Protein AF-X6LIQ0-F1 (afdb_monomer)

Radius of gyration: 31.97 Å; Cα contacts (8 Å, |Δi|>4): 712; chains: 1; bounding box: 80×66×119 Å

Solvent-accessible surface area (backbone atoms only — not comparable to full-atom values): 34912 Å² total; per-residue (Å²): 111,68,70,51,59,44,53,71,75,51,41,40,35,32,43,26,30,60,71,68,69,50,65,68,57,53,52,47,55,49,44,58,43,24,24,78,88,33,33,63,63,42,50,60,73,62,76,53,91,88,60,92,83,54,25,50,44,75,41,75,45,78,44,33,52,81,36,50,32,69,58,58,51,52,49,46,52,57,26,51,68,48,51,77,42,89,65,38,40,26,24,39,34,33,36,43,42,44,39,21,70,73,11,88,61,49,20,63,62,53,48,63,67,54,53,74,70,57,89,48,22,36,40,34,34,20,61,46,85,72,60,67,83,66,47,76,67,35,50,72,47,73,52,80,91,51,64,74,59,49,50,50,53,51,48,52,49,57,64,71,74,46,102,77,54,75,54,52,70,72,57,48,55,25,51,47,47,22,52,52,44,30,54,54,44,49,71,70,65,62,46,89,91,52,54,92,72,73,74,43,55,46,39,52,52,53,29,50,58,41,29,47,80,46,74,41,74,89,83,38,43,59,42,53,33,41,46,70,51,20,54,78,48,70,67,54,47,48,38,47,49,54,16,45,44,70,41,36,98,55,53,71,69,57,51,53,54,48,51,67,72,47,44,54,71,57,38,49,48,52,40,74,70,36,72,88,51,60,34,39,30,39,35,20,77,47,99,64,39,65,51,53,40,48,71,68,65,69,46,49,83,87,52,35,49,80,46,67,66,72,83,48,80,71,52,70,78,47,77,57,59,58,59,52,51,52,52,50,49,53,24,26,53,74,25,34,28,37,36,39,35,71,50,68,86,47,49,70,31,36,44,40,53,50,60,63,55,60,48,65,71,68,70,66,60,62,63,52,62,71,65,54,82,78,63,81,97,83,74,92,70,84,80,73,83,60,27,32,26,51,33,50,54,97,92,47,76,42,82,40,56,42,36,71,68,39,44,46,36,38,45,43,44,61,75,53,56,78,76,50,60,66,73,68,59,55,41,37,31,47,28,52,41,47,66,74,64,54,49,49,43,68,53,50,66,68,56,74,78,61,82,92,74,92,76,73,72,79,83,75,77,79,85,89,85,83,90,85,74,86,90,48,71,69,51,54,50,50,52,52,48,48,58,48,47,59,28,65,78,63,73,54,91,54,79,69,52,52,44,64,36,23,67,87,49,52,95,56,47,61,58,51,52,54,45,57,59,73,60,55,67,64,88,82,61,85,72,94,74,98,55,84,67,52,57,58,54,50,52,50,54,50,52,50,54,51,53,55,69,50,55,84,36,48,35,66,68,53,53,53,52,54,62,72,70,56,75,90,74,94,68,101,66,101,80,62,77,58,60,59,53,52,50,49,52,50,48,48,48,50,51,52,49,52,50,51,52,52,56,56,57,65,71,76,111

Nearest PDB structures (foldseek):
  8s24-assembly1_A  TM=7.672E-01  e=3.104E-24  Homo sapiens
  6tay-assembly1_A  TM=7.523E-01  e=5.878E-23  Mus musculus
  6tax-assembly1_A  TM=7.506E-01  e=1.807E-22  Mus musculus
  7oim-assembly1_A  TM=7.411E-01  e=1.901E-21  Mus musculus
  4xgu-assembly1_B  TM=3.685E-01  e=1.710E-04  Caenorhabditis elegans

Structure (mmCIF, N/CA/C/O backbone):
data_AF-X6LIQ0-F1
#
_entry.id   AF-X6LIQ0-F1
#
loop_
_atom_site.group_PDB
_atom_site.id
_atom_site.type_symbol
_atom_site.label_atom_id
_atom_site.label_alt_id
_atom_site.label_comp_id
_atom_site.label_asym_id
_atom_site.label_entity_id
_atom_site.label_seq_id
_atom_site.pdbx_PDB_ins_code
_atom_site.Cartn_x
_atom_site.Cartn_y
_atom_site.Cartn_z
_atom_site.occupancy
_atom_site.B_iso_or_equiv
_atom_site.auth_seq_id
_atom_site.auth_comp_id
_atom_site.auth_asym_id
_atom_site.auth_atom_id
_atom_site.pdbx_PDB_model_num
ATOM 1 N N . MET A 1 1 ? -7.457 -0.507 26.486 1.00 41.28 1 MET A N 1
ATOM 2 C CA . MET A 1 1 ? -8.058 0.308 27.573 1.00 41.28 1 MET A CA 1
ATOM 3 C C . MET A 1 1 ? -8.496 1.702 27.107 1.00 41.28 1 MET A C 1
ATOM 5 O O . MET A 1 1 ? -9.623 2.078 27.387 1.00 41.28 1 MET A O 1
ATOM 9 N N . TYR A 1 2 ? -7.669 2.451 26.363 1.00 51.50 2 TYR A N 1
ATOM 10 C CA . TYR A 1 2 ? -8.023 3.798 25.876 1.00 51.50 2 TYR A CA 1
ATOM 11 C C . TYR A 1 2 ? -9.193 3.781 24.867 1.00 51.50 2 TYR A C 1
ATOM 13 O O . TYR A 1 2 ? -10.228 4.387 25.123 1.00 51.50 2 TYR A O 1
ATOM 21 N N . ALA A 1 3 ? -9.104 2.966 23.806 1.00 48.38 3 ALA A N 1
ATOM 22 C CA . ALA A 1 3 ? -10.190 2.781 22.828 1.00 48.38 3 ALA A CA 1
ATOM 23 C C . ALA A 1 3 ? -11.490 2.231 23.450 1.00 48.38 3 ALA A C 1
ATOM 25 O O . ALA A 1 3 ? -12.586 2.564 23.014 1.00 48.38 3 ALA A O 1
ATOM 26 N N . TYR A 1 4 ? -11.356 1.434 24.513 1.00 52.72 4 TYR A N 1
ATOM 27 C CA . TYR A 1 4 ? -12.472 0.904 25.288 1.00 52.72 4 TYR A CA 1
ATOM 28 C C . TYR A 1 4 ? -13.241 2.016 26.021 1.00 52.72 4 TYR A C 1
ATOM 30 O O . TYR A 1 4 ? -14.441 2.142 25.818 1.00 52.72 4 TYR A O 1
ATOM 38 N N . ASN A 1 5 ? -12.566 2.883 26.786 1.00 56.00 5 ASN A N 1
ATOM 39 C CA . ASN A 1 5 ? -13.229 4.005 27.471 1.00 56.00 5 ASN A CA 1
ATOM 40 C C . ASN A 1 5 ? -13.874 4.997 26.487 1.00 56.00 5 ASN A C 1
ATOM 42 O O . ASN A 1 5 ? -14.940 5.544 26.762 1.00 56.00 5 ASN A O 1
ATOM 46 N N . LEU A 1 6 ? -13.243 5.190 25.328 1.00 54.22 6 LEU A N 1
ATOM 47 C CA . LEU A 1 6 ? -13.741 6.029 24.239 1.00 54.22 6 LEU A CA 1
ATOM 48 C C . LEU A 1 6 ? -15.009 5.446 23.587 1.00 54.22 6 LEU A C 1
ATOM 50 O O . LEU A 1 6 ? -15.984 6.167 23.409 1.00 54.22 6 LEU A O 1
ATOM 54 N N . CYS A 1 7 ? -15.056 4.138 23.316 1.00 52.38 7 CYS A N 1
ATOM 55 C CA . CYS A 1 7 ? -16.224 3.510 22.686 1.00 52.38 7 CYS A CA 1
ATOM 56 C C . CYS A 1 7 ? -17.345 3.160 23.685 1.00 52.38 7 CYS A C 1
ATOM 58 O O . CYS A 1 7 ? -18.524 3.207 23.337 1.00 52.38 7 CYS A O 1
ATOM 60 N N . VAL A 1 8 ? -17.029 2.810 24.938 1.00 54.06 8 VAL A N 1
ATOM 61 C CA . VAL A 1 8 ? -18.004 2.273 25.910 1.00 54.06 8 VAL A CA 1
ATOM 62 C C . VAL A 1 8 ? -18.798 3.344 26.650 1.00 54.06 8 VAL A C 1
ATOM 64 O O . VAL A 1 8 ? -19.970 3.109 26.934 1.00 54.06 8 VAL A O 1
ATOM 67 N N . ASN A 1 9 ? -18.280 4.561 26.788 1.00 59.59 9 ASN A N 1
ATOM 68 C CA . ASN A 1 9 ? -19.050 5.665 27.376 1.00 59.59 9 ASN A CA 1
ATOM 69 C C . ASN A 1 9 ? -19.966 6.396 26.375 1.00 59.59 9 ASN A C 1
ATOM 71 O O . ASN A 1 9 ? -20.631 7.355 26.740 1.00 59.59 9 ASN A O 1
ATOM 75 N N . GLY A 1 10 ? -20.039 5.931 25.119 1.00 61.16 10 GLY A N 1
ATOM 76 C CA . GLY A 1 10 ? -20.929 6.519 24.109 1.00 61.16 10 GLY A CA 1
ATOM 77 C C . GLY A 1 10 ? -20.333 7.722 23.383 1.00 61.16 10 GLY A C 1
ATOM 78 O O . GLY A 1 10 ? -21.063 8.422 22.691 1.00 61.16 10 GLY A O 1
ATOM 79 N N . PHE A 1 11 ? -19.026 7.957 23.513 1.00 66.56 11 PHE A N 1
ATOM 80 C CA . PHE A 1 11 ? -18.380 9.070 22.838 1.00 66.56 11 PHE A CA 1
ATOM 81 C C . PHE A 1 11 ? -18.208 8.809 21.341 1.00 66.56 11 PHE A C 1
ATOM 83 O O . PHE A 1 11 ? -17.926 7.698 20.888 1.00 66.56 11 PHE A O 1
ATOM 90 N N . THR A 1 12 ? -18.366 9.889 20.591 1.00 83.44 12 THR A N 1
ATOM 91 C CA . THR A 1 12 ? -18.096 10.002 19.163 1.00 83.44 12 THR A CA 1
ATOM 92 C C . THR A 1 12 ? -16.625 10.344 18.982 1.00 83.44 12 THR A C 1
ATOM 94 O O . THR A 1 12 ? -16.164 11.364 19.498 1.00 83.44 12 THR A O 1
ATOM 97 N N . VAL A 1 13 ? -15.875 9.504 18.272 1.00 87.38 13 VAL A N 1
ATOM 98 C CA . VAL A 1 13 ? -14.410 9.603 18.213 1.00 87.38 13 VAL A CA 1
ATOM 99 C C . VAL A 1 13 ? -13.929 9.603 16.779 1.00 87.38 13 VAL A C 1
ATOM 101 O O . VAL A 1 13 ? -14.421 8.839 15.955 1.00 87.38 13 VAL A O 1
ATOM 104 N N . VAL A 1 14 ? -12.922 10.414 16.478 1.00 89.19 14 VAL A N 1
ATOM 105 C CA . VAL A 1 14 ? -12.198 10.334 15.208 1.00 89.19 14 VAL A CA 1
ATOM 106 C C . VAL A 1 14 ? -10.725 10.085 15.497 1.00 89.19 14 VAL A C 1
ATOM 108 O O . VAL A 1 14 ? -10.077 10.869 16.188 1.00 89.19 14 VAL A O 1
ATOM 111 N N . LEU A 1 15 ? -10.199 8.974 14.982 1.00 90.06 15 LEU A N 1
ATOM 112 C CA . LEU A 1 15 ? -8.780 8.640 15.039 1.00 90.06 15 LEU A CA 1
ATOM 113 C C . LEU A 1 15 ? -8.095 9.209 13.798 1.00 90.06 15 LEU A C 1
ATOM 115 O O . LEU A 1 15 ? -8.391 8.791 12.676 1.00 90.06 15 LEU A O 1
ATOM 119 N N . VAL A 1 16 ? -7.166 10.137 14.010 1.00 90.12 16 VAL A N 1
ATOM 120 C CA . VAL A 1 16 ? -6.374 10.763 12.947 1.00 90.12 16 VAL A CA 1
ATOM 121 C C . VAL A 1 16 ? -4.919 10.362 13.120 1.00 90.12 16 VAL A C 1
ATOM 123 O O . VAL A 1 16 ? -4.360 10.509 14.202 1.00 90.12 16 VAL A O 1
ATOM 126 N N . GLY A 1 17 ? -4.284 9.869 12.066 1.00 88.19 17 GLY A N 1
ATOM 127 C CA . GLY A 1 17 ? -2.851 9.584 12.087 1.00 88.19 17 GLY A CA 1
ATOM 128 C C . GLY A 1 17 ? -2.368 9.034 10.761 1.00 88.19 17 GLY A C 1
ATOM 129 O O . GLY A 1 17 ? -3.180 8.605 9.948 1.00 88.19 17 GLY A O 1
ATOM 130 N N . ASP A 1 18 ? -1.061 8.967 10.560 1.00 85.19 18 ASP A N 1
ATOM 131 C CA . ASP A 1 18 ? -0.491 8.552 9.277 1.00 85.19 18 ASP A CA 1
ATOM 132 C C . ASP A 1 18 ? -0.854 7.108 8.890 1.00 85.19 18 ASP A C 1
ATOM 134 O O . ASP A 1 18 ? -1.236 6.291 9.744 1.00 85.19 18 ASP A O 1
ATOM 138 N N . PRO A 1 19 ? -0.733 6.734 7.609 1.00 81.81 19 PRO A N 1
ATOM 139 C CA . PRO A 1 19 ? -0.878 5.349 7.192 1.00 81.81 19 PRO A CA 1
ATOM 140 C C . PRO A 1 19 ? 0.097 4.418 7.946 1.00 81.81 19 PRO A C 1
ATOM 142 O O . PRO A 1 19 ? 1.191 4.788 8.368 1.00 81.81 19 PRO A O 1
ATOM 145 N N . GLY A 1 20 ? -0.347 3.186 8.212 1.00 79.25 20 GLY A N 1
ATOM 146 C CA . GLY A 1 20 ? 0.470 2.193 8.925 1.00 79.25 20 GLY A CA 1
ATOM 147 C C . GLY A 1 20 ? 0.598 2.375 10.448 1.00 79.25 20 GLY A C 1
ATOM 148 O O . GLY A 1 20 ? 1.260 1.563 11.080 1.00 79.25 20 GLY A O 1
ATOM 149 N N . THR A 1 21 ? -0.073 3.356 11.059 1.00 83.00 21 THR A N 1
ATOM 150 C CA . THR A 1 21 ? -0.147 3.565 12.530 1.00 83.00 21 THR A CA 1
ATOM 151 C C . THR A 1 21 ? -1.114 2.611 13.259 1.00 83.00 21 THR A C 1
ATOM 153 O O . THR A 1 21 ? -1.584 2.895 14.355 1.00 83.00 21 THR A O 1
ATOM 156 N N . SER A 1 22 ? -1.477 1.482 12.642 1.00 83.50 22 SER A N 1
ATOM 157 C CA . SER A 1 22 ? -2.337 0.446 13.245 1.00 83.50 22 SER A CA 1
ATOM 158 C C . SER A 1 22 ? -3.724 0.913 13.736 1.00 83.50 22 SER A C 1
ATOM 160 O O . SER A 1 22 ? -4.342 0.239 14.560 1.00 83.50 22 SER A O 1
ATOM 162 N N . LYS A 1 23 ? -4.267 2.012 13.185 1.00 86.50 23 LYS A N 1
ATOM 163 C CA . LYS A 1 23 ? -5.628 2.520 13.473 1.00 86.50 23 LYS A CA 1
ATOM 164 C C . LYS A 1 23 ? -6.709 1.456 13.278 1.00 86.50 23 LYS A C 1
ATOM 166 O O . LYS A 1 23 ? -7.444 1.122 14.203 1.00 86.50 23 LYS A O 1
ATOM 171 N N . THR A 1 24 ? -6.771 0.892 12.072 1.00 82.88 24 THR A N 1
ATOM 172 C CA . THR A 1 24 ? -7.759 -0.132 11.720 1.00 82.88 24 THR A CA 1
ATOM 173 C C . THR A 1 24 ? -7.529 -1.427 12.498 1.00 82.88 24 THR A C 1
ATOM 175 O O . THR A 1 24 ? -8.488 -1.996 13.007 1.00 82.88 24 THR A O 1
ATOM 178 N N . LEU A 1 25 ? -6.268 -1.851 12.664 1.00 82.69 25 LEU A N 1
ATOM 179 C CA . LEU A 1 25 ? -5.921 -3.053 13.431 1.00 82.69 25 LEU A CA 1
ATOM 180 C C . LEU A 1 25 ? -6.372 -2.938 14.894 1.00 82.69 25 LEU A C 1
ATOM 182 O O . LEU A 1 25 ? -6.940 -3.874 15.443 1.00 82.69 25 LEU A O 1
ATOM 186 N N . SER A 1 26 ? -6.197 -1.769 15.511 1.00 83.50 26 SER A N 1
ATOM 187 C CA . SER A 1 26 ? -6.647 -1.518 16.885 1.00 83.50 26 SER A CA 1
ATOM 188 C C . SER A 1 26 ? -8.165 -1.666 17.038 1.00 83.50 26 SER A C 1
ATOM 190 O O . SER A 1 26 ? -8.632 -2.187 18.050 1.00 83.50 26 SER A O 1
ATOM 192 N N . LEU A 1 27 ? -8.941 -1.242 16.034 1.00 82.75 27 LEU A N 1
ATOM 193 C CA . LEU A 1 27 ? -10.395 -1.427 16.025 1.00 82.75 27 LEU A CA 1
ATOM 194 C C . LEU A 1 27 ? -10.818 -2.864 15.724 1.00 82.75 27 LEU A C 1
ATOM 196 O O . LEU A 1 27 ? -11.825 -3.304 16.267 1.00 82.75 27 LEU A O 1
ATOM 200 N N . GLN A 1 28 ? -10.064 -3.597 14.904 1.00 81.19 28 GLN A N 1
ATOM 201 C CA . GLN A 1 28 ? -10.289 -5.030 14.695 1.00 81.19 28 GLN A CA 1
ATOM 202 C C . GLN A 1 28 ? -10.070 -5.800 15.999 1.00 81.19 28 GLN A C 1
ATOM 204 O O . GLN A 1 28 ? -10.986 -6.461 16.467 1.00 81.19 28 GLN A O 1
ATOM 209 N N . ILE A 1 29 ? -8.938 -5.580 16.676 1.00 82.38 29 ILE A N 1
ATOM 210 C CA . ILE A 1 29 ? -8.659 -6.177 17.991 1.00 82.38 29 ILE A CA 1
ATOM 211 C C . ILE A 1 29 ? -9.755 -5.815 19.002 1.00 82.38 29 ILE A C 1
ATOM 213 O O . ILE A 1 29 ? -10.164 -6.652 19.807 1.00 82.38 29 ILE A O 1
ATOM 217 N N . LEU A 1 30 ? -10.246 -4.570 18.987 1.00 81.94 30 LEU A N 1
ATOM 218 C CA . LEU A 1 30 ? -11.355 -4.164 19.848 1.00 81.94 30 LEU A CA 1
ATOM 219 C C . LEU A 1 30 ? -12.642 -4.924 19.507 1.00 81.94 30 LEU A C 1
ATOM 221 O O . LEU A 1 30 ? -13.301 -5.412 20.419 1.00 81.94 30 LEU A O 1
ATOM 225 N N . ARG A 1 31 ? -12.994 -5.023 18.222 1.00 82.12 31 ARG A N 1
ATOM 226 C CA . ARG A 1 31 ? -14.172 -5.753 17.739 1.00 82.12 31 ARG A CA 1
ATOM 227 C C . ARG A 1 31 ? -14.114 -7.224 18.141 1.00 82.12 31 ARG A C 1
ATOM 229 O O . ARG A 1 31 ? -15.111 -7.736 18.636 1.00 82.12 31 ARG A O 1
ATOM 236 N N . ASP A 1 32 ? -12.963 -7.864 17.975 1.00 82.62 32 ASP A N 1
ATOM 237 C CA . ASP A 1 32 ? -12.784 -9.291 18.245 1.00 82.62 32 ASP A CA 1
ATOM 238 C C . ASP A 1 32 ? -12.884 -9.582 19.747 1.00 82.62 32 ASP A C 1
ATOM 240 O O . ASP A 1 32 ? -13.594 -10.491 20.159 1.00 82.62 32 ASP A O 1
ATOM 244 N N . ASN A 1 33 ? -12.271 -8.750 20.595 1.00 82.19 33 ASN A N 1
ATOM 245 C CA . ASN A 1 33 ? -12.382 -8.898 22.051 1.00 82.19 33 ASN A CA 1
ATOM 246 C C . ASN A 1 33 ? -13.772 -8.542 22.606 1.00 82.19 33 ASN A C 1
ATOM 248 O O . ASN A 1 33 ? -14.135 -9.001 23.685 1.00 82.19 33 ASN A O 1
ATOM 252 N N . MET A 1 34 ? -14.530 -7.698 21.904 1.00 78.56 34 MET A N 1
ATOM 253 C CA . MET A 1 34 ? -15.866 -7.242 22.307 1.00 78.56 34 MET A CA 1
ATOM 254 C C . MET A 1 34 ? -16.987 -7.992 21.578 1.00 78.56 34 MET A C 1
ATOM 256 O O . MET A 1 34 ? -18.141 -7.558 21.617 1.00 78.56 34 MET A O 1
ATOM 260 N N . CYS A 1 35 ? -16.677 -9.093 20.892 1.00 80.62 35 CYS A N 1
ATOM 261 C CA . CYS A 1 35 ? -17.694 -9.946 20.298 1.00 80.62 35 CYS A CA 1
ATOM 262 C C . CYS A 1 35 ? -18.420 -10.757 21.382 1.00 80.62 35 CYS A C 1
ATOM 264 O O . CYS A 1 35 ? -17.894 -10.984 22.472 1.00 80.62 35 CYS A O 1
ATOM 266 N N . GLN A 1 36 ? -19.641 -11.204 21.087 1.00 77.94 36 GLN A N 1
ATOM 267 C CA . GLN A 1 36 ? -20.482 -11.893 22.069 1.00 77.94 36 GLN A CA 1
ATOM 268 C C . GLN A 1 36 ? -19.836 -13.172 22.629 1.00 77.94 36 GLN A C 1
ATOM 270 O O . GLN A 1 36 ? -20.070 -13.493 23.787 1.00 77.94 36 GLN A O 1
ATOM 275 N N . SER A 1 37 ? -19.007 -13.870 21.846 1.00 79.25 37 SER A N 1
ATOM 276 C CA . SER A 1 37 ? -18.312 -15.083 22.292 1.00 79.25 37 SER A CA 1
ATOM 277 C C . SER A 1 37 ? -17.083 -14.816 23.167 1.00 79.25 37 SER A C 1
ATOM 279 O O . SER A 1 37 ? -16.750 -15.651 23.996 1.00 79.25 37 SER A O 1
ATOM 281 N N . GLU A 1 38 ? -16.412 -13.669 23.015 1.00 80.75 38 GLU A N 1
ATOM 282 C CA . GLU A 1 38 ? -15.150 -13.367 23.719 1.00 80.75 38 GLU A CA 1
ATOM 283 C C . GLU A 1 38 ? -15.298 -12.346 24.850 1.00 80.75 38 GLU A C 1
ATOM 285 O O . GLU A 1 38 ? -14.355 -12.120 25.615 1.00 80.75 38 GLU A O 1
ATOM 290 N N . ILE A 1 39 ? -16.469 -11.720 24.988 1.00 78.62 39 ILE A N 1
ATOM 291 C CA . ILE A 1 39 ? -16.660 -10.627 25.942 1.00 78.62 39 ILE A CA 1
ATOM 292 C C . ILE A 1 39 ? -16.473 -11.061 27.398 1.00 78.62 39 ILE A C 1
ATOM 294 O O . ILE A 1 39 ? -15.916 -10.299 28.185 1.00 78.62 39 ILE A O 1
ATOM 298 N N . GLU A 1 40 ? -16.866 -12.284 27.755 1.00 78.19 40 GLU A N 1
ATOM 299 C CA . GLU A 1 40 ? -16.672 -12.837 29.102 1.00 78.19 40 GLU A CA 1
ATOM 300 C C . GLU A 1 40 ? -15.181 -13.073 29.389 1.00 78.19 40 GLU A C 1
ATOM 302 O O . GLU A 1 40 ? -14.655 -12.597 30.397 1.00 78.19 40 GLU A O 1
ATOM 307 N N . ASN A 1 41 ? -14.456 -13.689 28.447 1.00 81.19 41 ASN A N 1
ATOM 308 C CA . ASN A 1 41 ? -13.000 -13.853 28.524 1.00 81.19 41 ASN A CA 1
ATOM 309 C C . ASN A 1 41 ? -12.291 -12.498 28.645 1.00 81.19 41 ASN A C 1
ATOM 311 O O . ASN A 1 41 ? -11.311 -12.331 29.377 1.00 81.19 41 ASN A O 1
ATOM 315 N N . PHE A 1 42 ? -12.772 -11.495 27.912 1.00 79.69 42 PHE A N 1
ATOM 316 C CA . PHE A 1 42 ? -12.253 -10.138 27.978 1.00 79.69 42 PHE A CA 1
ATOM 317 C C . PHE A 1 42 ? -12.548 -9.462 29.325 1.00 79.69 42 PHE A C 1
ATOM 319 O O . PHE A 1 42 ? -11.640 -8.865 29.907 1.00 79.69 42 PHE A O 1
ATOM 326 N N . GLN A 1 43 ? -13.761 -9.615 29.867 1.00 76.62 43 GLN A N 1
ATOM 327 C CA . GLN A 1 43 ? -14.134 -9.156 31.210 1.00 76.62 43 GLN A CA 1
ATOM 328 C C . GLN A 1 43 ? -13.217 -9.757 32.281 1.00 76.62 43 GLN A C 1
ATOM 330 O O . GLN A 1 43 ? -12.699 -9.024 33.127 1.00 76.62 43 GLN A O 1
ATOM 335 N N . THR A 1 44 ? -12.967 -11.069 32.225 1.00 79.25 44 THR A N 1
ATOM 336 C CA . THR A 1 44 ? -12.064 -11.748 33.162 1.00 79.25 44 THR A CA 1
ATOM 337 C C . THR A 1 44 ? -10.642 -11.199 33.059 1.00 79.25 44 THR A C 1
ATOM 339 O O . THR A 1 44 ? -10.059 -10.831 34.075 1.00 79.25 44 THR A O 1
ATOM 342 N N . ARG A 1 45 ? -10.097 -11.038 31.843 1.00 80.50 45 ARG A N 1
ATOM 343 C CA . ARG A 1 45 ? -8.751 -10.465 31.631 1.00 80.50 45 ARG A CA 1
ATOM 344 C C . ARG A 1 45 ? -8.619 -9.026 32.129 1.00 80.50 45 ARG A C 1
ATOM 346 O O . ARG A 1 45 ? -7.538 -8.617 32.546 1.00 80.50 45 ARG A O 1
ATOM 353 N N . LEU A 1 46 ? -9.699 -8.247 32.089 1.00 74.00 46 LEU A N 1
ATOM 354 C CA . LEU A 1 46 ? -9.693 -6.856 32.540 1.00 74.00 46 LEU A CA 1
ATOM 355 C C . LEU A 1 46 ? -9.622 -6.706 34.065 1.00 74.00 46 LEU A C 1
ATOM 357 O O . LEU A 1 46 ? -9.293 -5.611 34.522 1.00 74.00 46 LEU A O 1
ATOM 361 N N . ASN A 1 47 ? -9.912 -7.754 34.851 1.00 66.75 47 ASN A N 1
ATOM 362 C CA . ASN A 1 47 ? -9.849 -7.762 36.323 1.00 66.75 47 ASN A CA 1
ATOM 363 C C . ASN A 1 47 ? -10.576 -6.583 37.017 1.00 66.75 47 ASN A C 1
ATOM 365 O O . ASN A 1 47 ? -10.344 -6.292 38.190 1.00 66.75 47 ASN A O 1
ATOM 369 N N . LYS A 1 48 ? -11.487 -5.898 36.313 1.00 62.50 48 LYS A N 1
ATOM 370 C CA . LYS A 1 48 ? -12.266 -4.754 36.800 1.00 62.50 48 LYS A CA 1
ATOM 371 C C . LYS A 1 48 ? -13.751 -5.076 36.695 1.00 62.50 48 LYS A C 1
ATOM 373 O O . LYS A 1 48 ? -14.379 -4.809 35.678 1.00 62.50 48 LYS A O 1
ATOM 378 N N . LYS A 1 49 ? -14.317 -5.608 37.781 1.00 55.41 49 LYS A N 1
ATOM 379 C CA . LYS A 1 49 ? -15.741 -5.986 37.886 1.00 55.41 49 LYS A CA 1
ATOM 380 C C . LYS A 1 49 ? -16.728 -4.804 37.831 1.00 55.41 49 LYS A C 1
ATOM 382 O O . LYS A 1 49 ? -17.927 -5.033 37.787 1.00 55.41 49 LYS A O 1
ATOM 387 N N . SER A 1 50 ? -16.253 -3.555 37.842 1.00 57.44 50 SER A N 1
ATOM 388 C CA . SER A 1 50 ? -17.107 -2.353 37.867 1.00 57.44 50 SER A CA 1
ATOM 389 C C . SER A 1 50 ? -17.546 -1.826 36.498 1.00 57.44 50 SER A C 1
ATOM 391 O O . SER A 1 50 ? -18.194 -0.784 36.466 1.00 57.44 50 SER A O 1
ATOM 393 N N . ILE A 1 51 ? -17.187 -2.467 35.379 1.00 66.19 51 ILE A N 1
ATOM 394 C CA . ILE A 1 51 ? -17.525 -1.936 34.051 1.00 66.19 51 ILE A CA 1
ATOM 395 C C . ILE A 1 51 ? -18.515 -2.854 33.334 1.00 66.19 51 ILE A C 1
ATOM 397 O O . ILE A 1 51 ? -18.185 -3.996 33.023 1.00 66.19 51 ILE A O 1
ATOM 401 N N . ASP A 1 52 ? -19.720 -2.335 33.079 1.00 68.62 52 ASP A N 1
ATOM 402 C CA . ASP A 1 52 ? -20.755 -3.017 32.297 1.00 68.62 52 ASP A CA 1
ATOM 403 C C . ASP A 1 52 ? -20.287 -3.154 30.842 1.00 68.62 52 ASP A C 1
ATOM 405 O O . ASP A 1 52 ? -20.142 -2.178 30.099 1.00 68.62 52 ASP A O 1
ATOM 409 N N . LEU A 1 53 ? -19.963 -4.385 30.465 1.00 73.38 53 LEU A N 1
ATOM 410 C CA . LEU A 1 53 ? -19.339 -4.738 29.201 1.00 73.38 53 LEU A CA 1
ATOM 411 C C . LEU A 1 53 ? -20.399 -5.345 28.287 1.00 73.38 53 LEU A C 1
ATOM 413 O O . LEU A 1 53 ? -20.831 -6.473 28.499 1.00 73.38 53 LEU A O 1
ATOM 417 N N . LYS A 1 54 ? -20.786 -4.593 27.253 1.00 78.69 54 LYS A N 1
ATOM 418 C CA . LYS A 1 54 ? -21.755 -5.021 26.234 1.00 78.69 54 LYS A CA 1
ATOM 419 C C . LYS A 1 54 ? -21.068 -5.426 24.943 1.00 78.69 54 LYS A C 1
ATOM 421 O O . LYS A 1 54 ? -20.076 -4.803 24.559 1.00 78.69 54 LYS A O 1
ATOM 426 N N . ALA A 1 55 ? -21.625 -6.426 24.261 1.00 83.00 55 ALA A N 1
ATOM 427 C CA . ALA A 1 55 ? -21.097 -6.888 22.983 1.00 83.00 55 ALA A CA 1
ATOM 428 C C . ALA A 1 55 ? -21.175 -5.762 21.946 1.00 83.00 55 ALA A C 1
ATOM 430 O O . ALA A 1 55 ? -22.201 -5.094 21.825 1.00 83.00 55 ALA A O 1
ATOM 431 N N . LEU A 1 56 ? -20.094 -5.522 21.209 1.00 83.50 56 LEU A N 1
ATOM 432 C CA . LEU A 1 56 ? -20.012 -4.439 20.236 1.00 83.50 56 LEU A CA 1
ATOM 433 C C . LEU A 1 56 ? -20.513 -4.918 18.870 1.00 83.50 56 LEU A C 1
ATOM 435 O O . LEU A 1 56 ? -19.927 -5.819 18.272 1.00 83.50 56 LEU A O 1
ATOM 439 N N . HIS A 1 57 ? -21.556 -4.280 18.341 1.00 86.38 57 HIS A N 1
ATOM 440 C CA . HIS A 1 57 ? -22.025 -4.520 16.978 1.00 86.38 57 HIS A CA 1
ATOM 441 C C . HIS A 1 57 ? -21.575 -3.388 16.061 1.00 86.38 57 HIS A C 1
ATOM 443 O O . HIS A 1 57 ? -22.117 -2.281 16.094 1.00 86.38 57 HIS A O 1
ATOM 449 N N . VAL A 1 58 ? -20.555 -3.673 15.254 1.00 84.88 58 VAL A N 1
ATOM 450 C CA . VAL A 1 58 ? -19.928 -2.692 14.367 1.00 84.88 58 VAL A CA 1
ATOM 451 C C . VAL A 1 58 ? -20.569 -2.755 12.986 1.00 84.88 58 VAL A C 1
ATOM 453 O O . VAL A 1 58 ? -20.394 -3.734 12.264 1.00 84.88 58 VAL A O 1
ATOM 456 N N . VAL A 1 59 ? -21.250 -1.680 12.595 1.00 88.00 59 VAL A N 1
ATOM 457 C CA . VAL A 1 59 ? -21.638 -1.435 11.203 1.00 88.00 59 VAL A CA 1
ATOM 458 C C . VAL A 1 59 ? -20.544 -0.582 10.577 1.00 88.00 59 VAL A C 1
ATOM 460 O O . VAL A 1 59 ? -20.309 0.542 11.010 1.00 88.00 59 VAL A O 1
ATOM 463 N N . SER A 1 60 ? -19.832 -1.117 9.586 1.00 87.06 60 SER A N 1
ATOM 464 C CA . SER A 1 60 ? -18.747 -0.397 8.914 1.00 87.06 60 SER A CA 1
ATOM 465 C C . SER A 1 60 ? -19.170 0.146 7.556 1.00 87.06 60 SER A C 1
ATOM 467 O O . SER A 1 60 ? -19.833 -0.557 6.795 1.00 87.06 60 SER A O 1
ATOM 469 N N . PHE A 1 61 ? -18.700 1.342 7.221 1.00 86.94 61 PHE A N 1
ATOM 470 C CA . PHE A 1 61 ? -18.786 1.927 5.890 1.00 86.94 61 PHE A CA 1
ATOM 471 C C . PHE A 1 61 ? -17.420 2.490 5.500 1.00 86.94 61 PHE A C 1
ATOM 473 O O . PHE A 1 61 ? -16.818 3.252 6.255 1.00 86.94 61 PHE A O 1
ATOM 480 N N . GLN A 1 62 ? -16.921 2.092 4.333 1.00 86.88 62 GLN A N 1
ATOM 481 C CA . GLN A 1 62 ? -15.670 2.614 3.803 1.00 86.88 62 GLN A CA 1
ATOM 482 C C . GLN A 1 62 ? -15.962 3.839 2.934 1.00 86.88 62 GLN A C 1
ATOM 484 O O . GLN A 1 62 ? -16.663 3.745 1.926 1.00 86.88 62 GLN A O 1
ATOM 489 N N . CYS A 1 63 ? -15.427 4.988 3.330 1.00 85.56 63 CYS A N 1
ATOM 490 C CA . CYS A 1 63 ? -15.581 6.234 2.599 1.00 85.56 63 CYS A CA 1
ATOM 491 C C . CYS A 1 63 ? -14.672 6.275 1.361 1.00 85.56 63 CYS A C 1
ATOM 493 O O . CYS A 1 63 ? -13.536 5.802 1.373 1.00 85.56 63 CYS A O 1
ATOM 495 N N . THR A 1 64 ? -15.188 6.881 0.297 1.00 82.88 64 THR A N 1
ATOM 496 C CA . THR A 1 64 ? -14.514 7.136 -0.983 1.00 82.88 64 THR A CA 1
ATOM 497 C C . THR A 1 64 ? -14.784 8.580 -1.408 1.00 82.88 64 THR A C 1
ATOM 499 O O . THR A 1 64 ? -15.672 9.247 -0.863 1.00 82.88 64 THR A O 1
ATOM 502 N N . GLN A 1 65 ? -14.079 9.073 -2.425 1.00 81.94 65 GLN A N 1
ATOM 503 C CA . GLN A 1 65 ? -14.340 10.407 -2.988 1.00 81.94 65 GLN A CA 1
ATOM 504 C C . GLN A 1 65 ? -15.714 10.526 -3.668 1.00 81.94 65 GLN A C 1
ATOM 506 O O . GLN A 1 65 ? -16.189 11.634 -3.915 1.00 81.94 65 GLN A O 1
ATOM 511 N N . ASN A 1 66 ? -16.381 9.401 -3.932 1.00 80.19 66 ASN A N 1
ATOM 512 C CA . ASN A 1 66 ? -17.721 9.351 -4.516 1.00 80.19 66 ASN A CA 1
ATOM 513 C C . ASN A 1 66 ? -18.816 9.033 -3.482 1.00 80.19 66 ASN A C 1
ATOM 515 O O . ASN A 1 66 ? -19.985 8.905 -3.847 1.00 80.19 66 ASN A O 1
ATOM 519 N N . SER A 1 67 ? -18.475 8.930 -2.190 1.00 83.75 67 SER A N 1
ATOM 520 C CA . SER A 1 67 ? -19.457 8.669 -1.133 1.00 83.75 67 SER A CA 1
ATOM 521 C C . SER A 1 67 ? -20.536 9.755 -1.073 1.00 83.75 67 SER A C 1
ATOM 523 O O . SER A 1 67 ? -20.248 10.950 -1.203 1.00 83.75 67 SER A O 1
ATOM 525 N N . LYS A 1 68 ? -21.781 9.327 -0.825 1.00 88.12 68 LYS A N 1
ATOM 526 C CA . LYS A 1 68 ? -22.985 10.170 -0.724 1.00 88.12 68 LYS A CA 1
ATOM 527 C C . LYS A 1 68 ? -23.519 10.207 0.711 1.00 88.12 68 LYS A C 1
ATOM 529 O O . LYS A 1 68 ? -23.423 9.218 1.434 1.00 88.12 68 LYS A O 1
ATOM 534 N N . ALA A 1 69 ? -24.139 11.326 1.092 1.00 88.88 69 ALA A N 1
ATOM 535 C CA . ALA A 1 69 ? -24.703 11.532 2.432 1.00 88.88 69 ALA A CA 1
ATOM 536 C C . ALA A 1 69 ? -25.769 10.484 2.806 1.00 88.88 69 ALA A C 1
ATOM 538 O O . ALA A 1 69 ? -25.716 9.925 3.899 1.00 88.88 69 ALA A O 1
ATOM 539 N N . LEU A 1 70 ? -26.671 10.165 1.868 1.00 88.62 70 LEU A N 1
ATOM 540 C CA . LEU A 1 70 ? -27.765 9.204 2.064 1.00 88.62 70 LEU A CA 1
ATOM 541 C C . LEU A 1 70 ? -27.268 7.840 2.574 1.00 88.62 70 LEU A C 1
ATOM 543 O O . LEU A 1 70 ? -27.895 7.229 3.426 1.00 88.62 70 LEU A O 1
ATOM 547 N N . ARG A 1 71 ? -26.102 7.376 2.108 1.00 84.75 71 ARG A N 1
ATOM 548 C CA . ARG A 1 71 ? -25.550 6.074 2.517 1.00 84.75 71 ARG A CA 1
ATOM 549 C C . ARG A 1 71 ? -25.032 6.073 3.946 1.00 84.75 71 ARG A C 1
ATOM 551 O O . ARG A 1 71 ? -25.190 5.080 4.649 1.00 84.75 71 ARG A O 1
ATOM 558 N N . ILE A 1 72 ? -24.445 7.180 4.392 1.00 89.56 72 ILE A N 1
ATOM 559 C CA . ILE A 1 72 ? -24.043 7.326 5.794 1.00 89.56 72 ILE A CA 1
ATOM 560 C C . ILE A 1 72 ? -25.289 7.278 6.684 1.00 89.56 72 ILE A C 1
ATOM 562 O O . ILE A 1 72 ? -25.274 6.602 7.709 1.00 89.56 72 ILE A O 1
ATOM 566 N N . GLU A 1 73 ? -26.376 7.926 6.264 1.00 90.56 73 GLU A N 1
ATOM 567 C CA . GLU A 1 73 ? -27.655 7.917 6.978 1.00 90.56 73 GLU A CA 1
ATOM 568 C C . GLU A 1 73 ? -28.297 6.523 7.022 1.00 90.56 73 GLU A C 1
ATOM 570 O O . GLU A 1 73 ? -28.695 6.059 8.087 1.00 90.56 73 GLU A O 1
ATOM 575 N N . GLU A 1 74 ? -28.331 5.797 5.905 1.00 89.88 74 GLU A N 1
ATOM 576 C CA . GLU A 1 74 ? -28.823 4.415 5.864 1.00 89.88 74 GLU A CA 1
ATOM 577 C C . GLU A 1 74 ? -28.024 3.486 6.787 1.00 89.88 74 GLU A C 1
ATOM 579 O O . GLU A 1 74 ? -28.608 2.705 7.538 1.00 89.88 74 GLU A O 1
ATOM 584 N N . ARG A 1 75 ? -26.687 3.582 6.777 1.00 89.94 75 ARG A N 1
ATOM 585 C CA . ARG A 1 75 ? -25.815 2.785 7.658 1.00 89.94 75 ARG A CA 1
ATOM 586 C C . ARG A 1 75 ? -25.975 3.167 9.123 1.00 89.94 75 ARG A C 1
ATOM 588 O O . ARG A 1 75 ? -25.921 2.299 9.993 1.00 89.94 75 ARG A O 1
ATOM 595 N N . TRP A 1 76 ? -26.205 4.446 9.396 1.00 90.81 76 TRP A N 1
ATOM 596 C CA . TRP A 1 76 ? -26.542 4.932 10.726 1.00 90.81 76 TRP A CA 1
ATOM 597 C C . TRP A 1 76 ? -27.877 4.347 11.207 1.00 90.81 76 TRP A C 1
ATOM 599 O O . TRP A 1 76 ? -27.946 3.798 12.305 1.00 90.81 76 TRP A O 1
ATOM 609 N N . ASN A 1 77 ? -28.914 4.374 10.368 1.00 90.38 77 ASN A N 1
ATOM 610 C CA . ASN A 1 77 ? -30.222 3.791 10.672 1.00 90.38 77 ASN A CA 1
ATOM 611 C C . ASN A 1 77 ? -30.144 2.267 10.859 1.00 90.38 77 ASN A C 1
ATOM 613 O O . ASN A 1 77 ? -30.740 1.738 11.796 1.00 90.38 77 ASN A O 1
ATOM 617 N N . GLN A 1 78 ? -29.339 1.576 10.046 1.00 88.94 78 GLN A N 1
ATOM 618 C CA . GLN A 1 78 ? -29.033 0.154 10.225 1.00 88.94 78 GLN A CA 1
ATOM 619 C C . GLN A 1 78 ? -28.366 -0.111 11.582 1.00 88.94 78 GLN A C 1
ATOM 621 O O . GLN A 1 78 ? -28.690 -1.075 12.263 1.00 88.94 78 GLN A O 1
ATOM 626 N N . ALA A 1 79 ? -27.430 0.731 12.017 1.00 88.00 79 ALA A N 1
ATOM 627 C CA . ALA A 1 79 ? -26.834 0.586 13.341 1.00 88.00 79 ALA A CA 1
ATOM 628 C C . ALA A 1 79 ? -27.849 0.866 14.470 1.00 88.00 79 ALA A C 1
ATOM 630 O O . ALA A 1 79 ? -27.845 0.158 15.477 1.00 88.00 79 ALA A O 1
ATOM 631 N N . ILE A 1 80 ? -28.751 1.842 14.295 1.00 88.62 80 ILE A N 1
ATOM 632 C CA . ILE A 1 80 ? -29.826 2.141 15.256 1.00 88.62 80 ILE A CA 1
ATOM 633 C C . ILE A 1 80 ? -30.777 0.958 15.426 1.00 88.62 80 ILE A C 1
ATOM 635 O O . ILE A 1 80 ? -31.154 0.682 16.562 1.00 88.62 80 ILE A O 1
ATOM 639 N N . SER A 1 81 ? -31.149 0.232 14.370 1.00 86.38 81 SER A N 1
ATOM 640 C CA . SER A 1 81 ? -32.074 -0.906 14.517 1.00 86.38 81 SER A CA 1
ATOM 641 C C . SER A 1 81 ? -31.529 -1.996 15.450 1.00 86.38 81 SER A C 1
ATOM 643 O O . SER A 1 81 ? -32.293 -2.725 16.070 1.00 86.38 81 SER A O 1
ATOM 645 N N . HIS A 1 82 ? -30.206 -2.077 15.630 1.00 82.06 82 HIS A N 1
ATOM 646 C CA . HIS A 1 82 ? -29.576 -2.993 16.588 1.00 82.06 82 HIS A CA 1
ATOM 647 C C . HIS A 1 82 ? -29.479 -2.437 18.022 1.00 82.06 82 HIS A C 1
ATOM 649 O O . HIS A 1 82 ? -29.093 -3.175 18.928 1.00 82.06 82 HIS A O 1
ATOM 655 N N . SER A 1 83 ? -29.847 -1.170 18.253 1.00 76.12 83 SER A N 1
ATOM 656 C CA . SER A 1 83 ? -29.908 -0.553 19.591 1.00 76.12 83 SER A CA 1
ATOM 657 C C . SER A 1 83 ? -31.076 -1.057 20.445 1.00 76.12 83 SER A C 1
ATOM 659 O O . SER A 1 83 ? -31.047 -0.897 21.664 1.00 76.12 83 SER A O 1
ATOM 661 N N . GLU A 1 84 ? -32.082 -1.694 19.833 1.00 68.62 84 GLU A N 1
ATOM 662 C CA . GLU A 1 84 ? -33.256 -2.238 20.533 1.00 68.62 84 GLU A CA 1
ATOM 663 C C . GLU A 1 84 ? -32.879 -3.386 21.487 1.00 68.62 84 GLU A C 1
ATOM 665 O O . GLU A 1 84 ? -33.533 -3.611 22.508 1.00 68.62 84 GLU A O 1
ATOM 670 N N . SER A 1 85 ? -31.771 -4.081 21.207 1.00 71.56 85 SER A N 1
ATOM 671 C CA . SER A 1 85 ? -31.220 -5.115 22.081 1.00 71.56 85 SER A CA 1
ATOM 672 C C . SER A 1 85 ? -30.387 -4.501 23.207 1.00 71.56 85 SER A C 1
ATOM 674 O O . SER A 1 85 ? -29.307 -3.960 22.981 1.00 71.56 85 SER A O 1
ATOM 676 N N . LYS A 1 86 ? -30.827 -4.662 24.463 1.00 71.25 86 LYS A N 1
ATOM 677 C CA . LYS A 1 86 ? -30.092 -4.168 25.649 1.00 71.25 86 LYS A CA 1
ATOM 678 C C . LYS A 1 86 ? -28.702 -4.799 25.840 1.00 71.25 86 LYS A C 1
ATOM 680 O O . LYS A 1 86 ? -27.894 -4.230 26.581 1.00 71.25 86 LYS A O 1
ATOM 685 N N . LEU A 1 87 ? -28.451 -5.947 25.201 1.00 76.88 87 LEU A N 1
ATOM 686 C CA . LEU A 1 87 ? -27.227 -6.753 25.304 1.00 76.88 87 LEU A CA 1
ATOM 687 C C . LEU A 1 87 ? -26.099 -6.261 24.389 1.00 76.88 87 LEU A C 1
ATOM 689 O O . LEU A 1 87 ? -24.932 -6.588 24.607 1.00 76.88 87 LEU A O 1
ATOM 693 N N . VAL A 1 88 ? -26.447 -5.488 23.361 1.00 82.75 88 VAL A N 1
ATOM 694 C CA . VAL A 1 88 ? -25.531 -5.099 22.293 1.00 82.75 88 VAL A CA 1
ATOM 695 C C . VAL A 1 88 ? -25.366 -3.589 22.289 1.00 82.75 88 VAL A C 1
ATOM 697 O O . VAL A 1 88 ? -26.309 -2.831 22.502 1.00 82.75 88 VAL A O 1
ATOM 700 N N . LYS A 1 89 ? -24.142 -3.138 22.033 1.00 84.06 89 LYS A N 1
ATOM 701 C CA . LYS A 1 89 ? -23.830 -1.740 21.798 1.00 84.06 89 LYS A CA 1
ATOM 702 C C . LYS A 1 89 ? -23.558 -1.514 20.308 1.00 84.06 89 LYS A C 1
ATOM 704 O O . LYS A 1 89 ? -22.523 -1.970 19.819 1.00 84.06 89 LYS A O 1
ATOM 709 N N . PRO A 1 90 ? -24.447 -0.825 19.575 1.00 87.94 90 PRO A N 1
ATOM 710 C CA . PRO A 1 90 ? -24.207 -0.508 18.175 1.00 87.94 90 PRO A CA 1
ATOM 711 C C . PRO A 1 90 ? -23.166 0.606 18.019 1.00 87.94 90 PRO A C 1
ATOM 713 O O . PRO A 1 90 ? -23.154 1.595 18.761 1.00 87.94 90 PRO A O 1
ATOM 716 N N . LEU A 1 91 ? -22.305 0.437 17.020 1.00 87.56 91 LEU A N 1
ATOM 717 C CA . LEU A 1 91 ? -21.251 1.368 16.640 1.00 87.56 91 LEU A CA 1
ATOM 718 C C . LEU A 1 91 ? -21.251 1.540 15.119 1.00 87.56 91 LEU A C 1
ATOM 720 O O . LEU A 1 91 ? -21.131 0.552 14.394 1.00 87.56 91 LEU A O 1
ATOM 724 N N . LEU A 1 92 ? -21.312 2.785 14.642 1.00 90.81 92 LEU A N 1
ATOM 725 C CA . LEU A 1 92 ? -20.989 3.100 13.251 1.00 90.81 92 LEU A CA 1
ATOM 726 C C . LEU A 1 92 ? -19.485 3.371 13.119 1.00 90.81 92 LEU A C 1
ATOM 728 O O . LEU A 1 92 ? -18.947 4.248 13.795 1.00 90.81 92 LEU A O 1
ATOM 732 N N . LEU A 1 93 ? -18.823 2.637 12.227 1.00 89.69 93 LEU A N 1
ATOM 733 C CA . LEU A 1 93 ? -17.424 2.830 11.858 1.00 89.69 93 LEU A CA 1
ATOM 734 C C . LEU A 1 93 ? -17.331 3.404 10.440 1.00 89.69 93 LEU A C 1
ATOM 736 O O . LEU A 1 93 ? -17.662 2.708 9.482 1.00 89.69 93 LEU A O 1
ATOM 740 N N . LEU A 1 94 ? -16.837 4.634 10.303 1.00 90.62 94 LEU A N 1
ATOM 741 C CA . LEU A 1 94 ? -16.484 5.219 9.006 1.00 90.62 94 LEU A CA 1
ATOM 742 C C . LEU A 1 94 ? -14.976 5.088 8.775 1.00 90.62 94 LEU A C 1
ATOM 744 O O . LEU A 1 94 ? -14.194 5.785 9.423 1.00 90.62 94 LEU A O 1
ATOM 748 N N . ASP A 1 95 ? -14.565 4.194 7.873 1.00 88.00 95 ASP A N 1
ATOM 749 C CA . ASP A 1 95 ? -13.155 4.052 7.482 1.00 88.00 95 ASP A CA 1
ATOM 750 C C . ASP A 1 95 ? -12.806 5.048 6.368 1.00 88.00 95 ASP A C 1
ATOM 752 O O . ASP A 1 95 ? -13.641 5.339 5.516 1.00 88.00 95 ASP A O 1
ATOM 756 N N . GLU A 1 96 ? -11.584 5.578 6.382 1.00 85.62 96 GLU A N 1
ATOM 757 C CA . GLU A 1 96 ? -11.092 6.603 5.447 1.00 85.62 96 GLU A CA 1
ATOM 758 C C . GLU A 1 96 ? -12.010 7.844 5.313 1.00 85.62 96 GLU A C 1
ATOM 760 O O . GLU A 1 96 ? -12.198 8.396 4.226 1.00 85.62 96 GLU A O 1
ATOM 765 N N . ILE A 1 97 ? -12.568 8.339 6.429 1.00 88.88 97 ILE A N 1
ATOM 766 C CA . ILE A 1 97 ? -13.477 9.506 6.452 1.00 88.88 97 ILE A CA 1
ATOM 767 C C . ILE A 1 97 ? -12.868 10.763 5.807 1.00 88.88 97 ILE A C 1
ATOM 769 O O . ILE A 1 97 ? -13.596 11.567 5.230 1.00 88.88 97 ILE A O 1
ATOM 773 N N . GLY A 1 98 ? -11.540 10.907 5.821 1.00 86.19 98 GLY A N 1
ATOM 774 C CA . GLY A 1 98 ? -10.844 12.001 5.139 1.00 86.19 98 GLY A CA 1
ATOM 775 C C . GLY A 1 98 ? -11.055 12.031 3.619 1.00 86.19 98 GLY A C 1
ATOM 776 O O . GLY A 1 98 ? -11.068 13.109 3.037 1.00 86.19 98 GLY A O 1
ATOM 777 N N . LEU A 1 99 ? -11.292 10.890 2.961 1.00 83.69 99 LEU A N 1
ATOM 778 C CA . LEU A 1 99 ? -11.601 10.863 1.521 1.00 83.69 99 LEU A CA 1
ATOM 779 C C . LEU A 1 99 ? -12.984 11.454 1.226 1.00 83.69 99 LEU A C 1
ATOM 781 O O . LEU A 1 99 ? -13.174 12.148 0.228 1.00 83.69 99 LEU A O 1
ATOM 785 N N . ALA A 1 100 ? -13.938 11.223 2.128 1.00 86.06 100 ALA A N 1
ATOM 786 C CA . ALA A 1 100 ? -15.291 11.755 2.030 1.00 86.06 100 ALA A CA 1
ATOM 787 C C . ALA A 1 100 ? -15.356 13.279 2.251 1.00 86.06 100 ALA A C 1
ATOM 789 O O . ALA A 1 100 ? -16.300 13.912 1.782 1.00 86.06 100 ALA A O 1
ATOM 790 N N . GLU A 1 101 ? -14.360 13.887 2.901 1.00 84.62 101 GLU A N 1
ATOM 791 C CA . GLU A 1 101 ? -14.237 15.350 3.015 1.00 84.62 101 GLU A CA 1
ATOM 792 C C . GLU A 1 101 ? -14.002 16.005 1.643 1.00 84.62 101 GLU A C 1
ATOM 794 O O . GLU A 1 101 ? -14.555 17.061 1.349 1.00 84.62 101 GLU A O 1
ATOM 799 N N . HIS A 1 102 ? -13.244 15.338 0.767 1.00 81.25 102 HIS A N 1
ATOM 800 C CA . HIS A 1 102 ? -12.943 15.809 -0.589 1.00 81.25 102 HIS A CA 1
ATOM 801 C C . HIS A 1 102 ? -14.008 15.423 -1.629 1.00 81.25 102 HIS A C 1
ATOM 803 O O . HIS A 1 102 ? -13.866 15.741 -2.812 1.00 81.25 102 HIS A O 1
ATOM 809 N N . SER A 1 103 ? -15.084 14.748 -1.215 1.00 82.19 103 SER A N 1
ATOM 810 C CA . SER A 1 103 ? -16.161 14.342 -2.118 1.00 82.19 103 SER A CA 1
ATOM 811 C C . SER A 1 103 ? -16.981 15.538 -2.599 1.00 82.19 103 SER A C 1
ATOM 813 O O . SER A 1 103 ? -17.435 16.380 -1.817 1.00 82.19 103 SER A O 1
ATOM 815 N N . LYS A 1 104 ? -17.291 15.551 -3.901 1.00 82.38 104 LYS A N 1
ATOM 816 C CA . LYS A 1 104 ? -18.186 16.545 -4.523 1.00 82.38 104 LYS A CA 1
ATOM 817 C C . LYS A 1 104 ? -19.595 16.523 -3.923 1.00 82.38 104 LYS A C 1
ATOM 819 O O . LYS A 1 104 ? -20.301 17.526 -3.974 1.00 82.38 104 LYS A O 1
ATOM 824 N N . HIS A 1 105 ? -20.005 15.397 -3.339 1.00 84.00 105 HIS A N 1
ATOM 825 C CA . HIS A 1 105 ? -21.335 15.214 -2.761 1.00 84.00 105 HIS A CA 1
ATOM 826 C C . HIS A 1 105 ? -21.455 15.714 -1.315 1.00 84.00 105 HIS A C 1
ATOM 828 O O . HIS A 1 105 ? -22.542 15.637 -0.747 1.00 84.00 105 HIS A O 1
ATOM 834 N N . SER A 1 106 ? -20.372 16.227 -0.711 1.00 84.75 106 SER A N 1
ATOM 835 C CA . SER A 1 106 ? -20.355 16.696 0.685 1.00 84.75 106 SER A CA 1
ATOM 836 C C . SER A 1 106 ? -21.011 15.712 1.681 1.00 84.75 106 SER A C 1
ATOM 838 O O . SER A 1 106 ? -21.858 16.121 2.483 1.00 84.75 106 SER A O 1
ATOM 840 N N . PRO A 1 107 ? -20.658 14.412 1.650 1.00 85.06 107 PRO A N 1
ATOM 841 C CA . PRO A 1 107 ? -21.347 13.362 2.402 1.00 85.06 107 PRO A CA 1
ATOM 842 C C . PRO A 1 107 ? -21.333 13.594 3.914 1.00 85.06 107 PRO A C 1
ATOM 844 O O . PRO A 1 107 ? -22.290 13.252 4.598 1.00 85.06 107 PRO A O 1
ATOM 847 N N . LEU A 1 108 ? -20.285 14.230 4.439 1.00 87.88 108 LEU A N 1
ATOM 848 C CA . LEU A 1 108 ? -20.104 14.437 5.874 1.00 87.88 108 LEU A CA 1
ATOM 849 C C . LEU A 1 108 ? -21.011 15.524 6.467 1.00 87.88 108 LEU A C 1
ATOM 851 O O . LEU A 1 108 ? -21.079 15.642 7.686 1.00 87.88 108 LEU A O 1
ATOM 855 N N . LYS A 1 109 ? -21.761 16.280 5.648 1.00 86.50 109 LYS A N 1
ATOM 856 C CA . LYS A 1 109 ? -22.744 17.254 6.157 1.00 86.50 109 LYS A CA 1
ATOM 857 C C . LYS A 1 109 ? -23.816 16.596 7.024 1.00 86.50 109 LYS A C 1
ATOM 859 O O . LYS A 1 109 ? -24.256 17.195 8.000 1.00 86.50 109 LYS A O 1
ATOM 864 N N . VAL A 1 110 ? -24.197 15.358 6.705 1.00 88.12 110 VAL A N 1
ATOM 865 C CA . VAL A 1 110 ? -25.199 14.613 7.481 1.00 88.12 110 VAL A CA 1
ATOM 866 C C . VAL A 1 110 ? -24.729 14.337 8.911 1.00 88.12 110 VAL A C 1
ATOM 868 O O . VAL A 1 110 ? -25.541 14.320 9.833 1.00 88.12 110 VAL A O 1
ATOM 871 N N . LEU A 1 111 ? -23.411 14.221 9.133 1.00 85.81 111 LEU A N 1
ATOM 872 C CA . LEU A 1 111 ? -22.853 13.988 10.465 1.00 85.81 111 LEU A CA 1
ATOM 873 C C . LEU A 1 111 ? -23.161 15.134 11.434 1.00 85.81 111 LEU A C 1
ATOM 875 O O . LEU A 1 111 ? -23.252 14.880 12.628 1.00 85.81 111 LEU A O 1
ATOM 879 N N . HIS A 1 112 ? -23.375 16.369 10.959 1.00 82.44 112 HIS A N 1
ATOM 880 C CA . HIS A 1 112 ? -23.770 17.471 11.844 1.00 82.44 112 HIS A CA 1
ATOM 881 C C . HIS A 1 112 ? -25.074 17.163 12.579 1.00 82.44 112 HIS A C 1
ATOM 883 O O . HIS A 1 112 ? -25.140 17.355 13.787 1.00 82.44 112 HIS A O 1
ATOM 889 N N . HIS A 1 113 ? -26.066 16.635 11.861 1.00 85.50 113 HIS A N 1
ATOM 890 C CA . HIS A 1 113 ? -27.356 16.287 12.440 1.00 85.50 113 HIS A CA 1
ATOM 891 C C . HIS A 1 113 ? -27.278 15.001 13.274 1.00 85.50 113 HIS A C 1
ATOM 893 O O . HIS A 1 113 ? -27.821 14.933 14.374 1.00 85.50 113 HIS A O 1
ATOM 899 N N . LEU A 1 114 ? -26.554 13.988 12.783 1.00 87.12 114 LEU A N 1
ATOM 900 C CA . LEU A 1 114 ? -26.462 12.685 13.451 1.00 87.12 114 LEU A CA 1
ATOM 901 C C . LEU A 1 114 ? -25.684 12.739 14.776 1.00 87.12 114 LEU A C 1
ATOM 903 O O . LEU A 1 114 ? -26.004 12.003 15.709 1.00 87.12 114 LEU A O 1
ATOM 907 N N . LEU A 1 115 ? -24.669 13.605 14.868 1.00 85.00 115 LEU A N 1
ATOM 908 C CA . LEU A 1 115 ? -23.773 13.693 16.026 1.00 85.00 115 LEU A CA 1
ATOM 909 C C . LEU A 1 115 ? -24.211 14.714 17.086 1.00 85.00 115 LEU A C 1
ATOM 911 O O . LEU A 1 115 ? -23.589 14.763 18.142 1.00 85.00 115 LEU A O 1
ATOM 915 N N . GLU A 1 116 ? -25.253 15.517 16.843 1.00 82.38 116 GLU A N 1
ATOM 916 C CA . GLU A 1 116 ? -25.798 16.443 17.852 1.00 82.38 116 GLU A CA 1
ATOM 917 C C . GLU A 1 116 ? -26.423 15.701 19.037 1.00 82.38 116 GLU A C 1
ATOM 919 O O . GLU A 1 116 ? -26.185 16.063 20.185 1.00 82.38 116 GLU A O 1
ATOM 924 N N . ASN A 1 117 ? -27.173 14.632 18.759 1.00 80.50 117 ASN A N 1
ATOM 925 C CA . ASN A 1 117 ? -27.754 13.745 19.766 1.00 80.50 117 ASN A CA 1
ATOM 926 C C . ASN A 1 117 ? -27.465 12.284 19.381 1.00 80.50 117 ASN A C 1
ATOM 928 O O . ASN A 1 117 ? -28.342 11.602 18.835 1.00 80.50 117 ASN A O 1
ATOM 932 N N . PRO A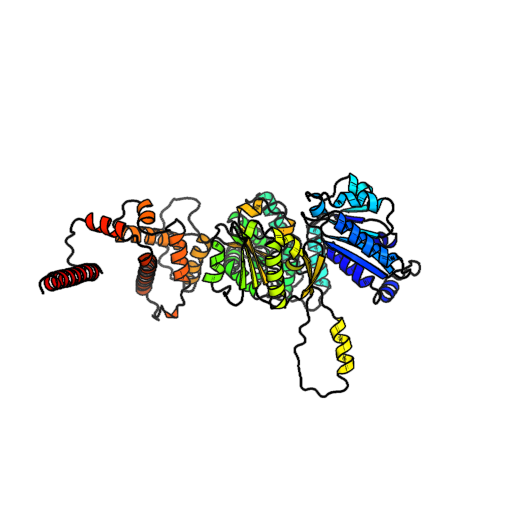 1 118 ? -26.230 11.797 19.611 1.00 80.19 118 PRO A N 1
ATOM 933 C CA . PRO A 1 118 ? -25.804 10.495 19.122 1.00 80.19 118 PRO A CA 1
ATOM 934 C C . PRO A 1 118 ? -26.554 9.377 19.855 1.00 80.19 118 PRO A C 1
ATOM 936 O O . PRO A 1 118 ? -26.331 9.109 21.033 1.00 80.19 118 PRO A O 1
ATOM 939 N N . LYS A 1 119 ? -27.451 8.697 19.133 1.00 83.06 119 LYS A N 1
ATOM 940 C CA . LYS A 1 119 ? -28.184 7.516 19.631 1.00 83.06 119 LYS A CA 1
ATOM 941 C C . LYS A 1 119 ? -27.315 6.256 19.682 1.00 83.06 119 LYS A C 1
ATOM 943 O O . LYS A 1 119 ? -27.640 5.304 20.384 1.00 83.06 119 LYS A O 1
ATOM 948 N N . ILE A 1 120 ? -26.232 6.246 18.911 1.00 87.06 120 ILE A N 1
ATOM 949 C CA . ILE A 1 1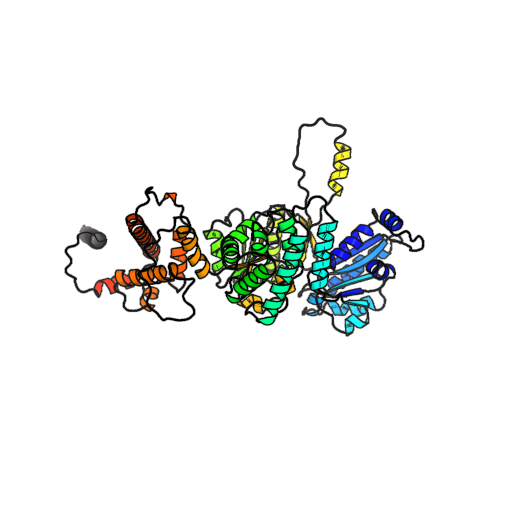20 ? -25.277 5.144 18.784 1.00 87.06 120 ILE A CA 1
ATOM 950 C C . ILE A 1 120 ? -23.859 5.686 18.945 1.00 87.06 120 ILE A C 1
ATOM 952 O O . ILE A 1 120 ? -23.622 6.884 18.787 1.00 87.06 120 ILE A O 1
ATOM 956 N N . SER A 1 121 ? -22.902 4.807 19.234 1.00 86.75 121 SER A N 1
ATOM 957 C CA . SER A 1 121 ? -21.494 5.199 19.211 1.00 86.75 121 SER A CA 1
ATOM 958 C C . SER A 1 121 ? -21.012 5.398 17.775 1.00 86.75 121 SER A C 1
ATOM 960 O O . SER A 1 121 ? -21.515 4.767 16.842 1.00 86.75 121 SER A O 1
ATOM 962 N N . PHE A 1 122 ? -20.004 6.248 17.606 1.00 89.19 122 PHE A N 1
ATOM 963 C CA . PHE A 1 122 ? -19.419 6.556 16.306 1.00 89.19 122 PHE A CA 1
ATOM 964 C C . PHE A 1 122 ? -17.897 6.569 16.391 1.00 89.19 122 PHE A C 1
ATOM 966 O O . PHE A 1 122 ? -17.326 7.184 17.294 1.00 89.19 122 PHE A O 1
ATOM 973 N N . VAL A 1 123 ? -17.247 5.931 15.419 1.00 89.81 123 VAL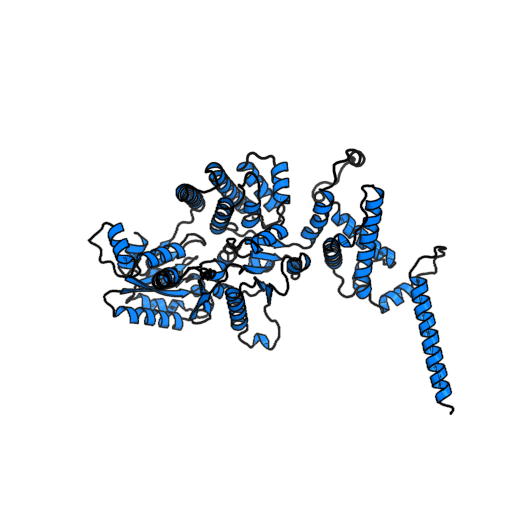 A N 1
ATOM 974 C CA . VAL A 1 123 ? -15.799 5.990 15.229 1.00 89.81 123 VAL A CA 1
ATOM 975 C C . VAL A 1 123 ? -15.487 6.319 13.770 1.00 89.81 123 VAL A C 1
ATOM 977 O O . VAL A 1 123 ? -15.898 5.602 12.862 1.00 89.81 123 VAL A O 1
ATOM 980 N N . GLY A 1 124 ? -14.727 7.387 13.540 1.00 91.00 124 GLY A N 1
ATOM 981 C CA . GLY A 1 124 ? -14.146 7.717 12.239 1.00 91.00 124 GLY A CA 1
ATOM 982 C C . GLY A 1 124 ? -12.652 7.405 12.203 1.00 91.00 124 GLY A C 1
ATOM 983 O O . GLY A 1 124 ? -11.933 7.721 13.149 1.00 91.00 124 GLY A O 1
ATOM 984 N N . LEU A 1 125 ? -12.164 6.816 11.113 1.00 90.69 125 LEU A N 1
ATOM 985 C CA . LEU A 1 125 ? -10.736 6.648 10.845 1.00 90.69 125 LEU A CA 1
ATOM 986 C C . LEU A 1 125 ? -10.308 7.566 9.710 1.00 90.69 125 LEU A C 1
ATOM 988 O O . LEU A 1 125 ? -10.856 7.485 8.615 1.00 90.69 125 LEU A O 1
ATOM 992 N N . SER A 1 126 ? -9.301 8.402 9.945 1.00 89.69 126 SER A N 1
ATOM 993 C CA . SER A 1 126 ? -8.752 9.281 8.915 1.00 89.69 126 SER A CA 1
ATOM 994 C C . SER A 1 126 ? -7.231 9.261 8.909 1.00 89.69 126 SER A C 1
ATOM 996 O O . SER A 1 126 ? -6.586 9.122 9.952 1.00 89.69 126 SER A O 1
ATOM 998 N N . ASN A 1 127 ? -6.653 9.448 7.725 1.00 86.88 127 ASN A N 1
ATOM 999 C CA . ASN A 1 127 ? -5.230 9.750 7.593 1.00 86.88 127 ASN A CA 1
ATOM 1000 C C . ASN A 1 127 ? -4.935 11.253 7.723 1.00 86.88 127 ASN A C 1
ATOM 1002 O O . ASN A 1 127 ? -3.812 11.628 8.029 1.00 86.88 127 ASN A O 1
ATOM 1006 N N . TRP A 1 128 ? -5.953 12.101 7.556 1.00 83.88 128 TRP A N 1
ATOM 1007 C CA . TRP A 1 128 ? -5.832 13.559 7.581 1.00 83.88 128 TRP A CA 1
ATOM 1008 C C . TRP A 1 128 ? -6.793 14.168 8.606 1.00 83.88 128 TRP A C 1
ATOM 1010 O O . TRP A 1 128 ? -7.868 13.601 8.840 1.00 83.88 128 TRP A O 1
ATOM 1020 N N . PRO A 1 129 ? -6.447 15.305 9.232 1.00 83.81 129 PRO A N 1
ATOM 1021 C CA . PRO A 1 129 ? -7.396 16.019 10.074 1.00 83.81 129 PRO A CA 1
ATOM 1022 C C . PRO A 1 129 ? -8.617 16.443 9.247 1.00 83.81 129 PRO A C 1
ATOM 1024 O O . PRO A 1 129 ? -8.495 16.793 8.074 1.00 83.81 129 PRO A O 1
ATOM 1027 N N . LEU A 1 130 ? -9.794 16.376 9.865 1.00 83.94 130 LEU A N 1
ATOM 1028 C CA . LEU A 1 130 ? -11.037 16.864 9.266 1.00 83.94 130 LEU A CA 1
ATOM 1029 C C . LEU A 1 130 ? -11.163 18.378 9.476 1.00 83.94 130 LEU A C 1
ATOM 1031 O O . LEU A 1 130 ? -10.352 18.988 10.173 1.00 83.94 130 LEU A O 1
ATOM 1035 N N . ASP A 1 131 ? -12.182 19.000 8.886 1.00 83.25 131 ASP A N 1
ATOM 1036 C CA . ASP A 1 131 ? -12.447 20.413 9.144 1.00 83.25 131 ASP A CA 1
ATOM 1037 C C . ASP A 1 131 ? -12.855 20.673 10.610 1.00 83.25 131 ASP A C 1
ATOM 1039 O O . ASP A 1 131 ? -13.370 19.810 11.331 1.00 83.25 131 ASP A O 1
ATOM 1043 N N . ALA A 1 132 ? -12.630 21.902 11.079 1.00 77.38 132 ALA A N 1
ATOM 1044 C CA . ALA A 1 132 ? -12.930 22.270 12.463 1.00 77.38 132 ALA A CA 1
ATOM 1045 C C . ALA A 1 132 ? -14.428 22.123 12.800 1.00 77.38 132 ALA A C 1
ATOM 1047 O O . ALA A 1 132 ? -14.785 21.726 13.909 1.00 77.38 132 ALA A O 1
ATOM 1048 N N . ALA A 1 133 ? -15.317 22.391 11.836 1.00 75.19 133 ALA A N 1
ATOM 1049 C CA . ALA A 1 133 ? -16.762 22.328 12.040 1.00 75.19 133 ALA A CA 1
ATOM 1050 C C . ALA A 1 133 ? -17.259 20.911 12.379 1.00 75.19 133 ALA A C 1
ATOM 1052 O O . ALA A 1 133 ? -18.194 20.763 13.177 1.00 75.19 133 ALA A O 1
ATOM 1053 N N . LYS A 1 134 ? -16.642 19.872 11.800 1.00 78.81 134 LYS A N 1
ATOM 1054 C CA . LYS A 1 134 ? -16.940 18.464 12.098 1.00 78.81 134 LYS A CA 1
ATOM 1055 C C . LYS A 1 134 ? -16.187 17.996 13.344 1.00 78.81 134 LYS A C 1
ATOM 1057 O O . LYS A 1 134 ? -16.772 17.294 14.166 1.00 78.81 134 LYS A O 1
ATOM 1062 N N . MET A 1 135 ? -14.943 18.445 13.542 1.00 77.00 135 MET A N 1
ATOM 1063 C CA . MET A 1 135 ? -14.135 18.080 14.715 1.00 77.00 135 MET A CA 1
ATOM 1064 C C . MET A 1 135 ? -14.699 18.603 16.046 1.00 77.00 135 MET A C 1
ATOM 1066 O O . MET A 1 135 ? -14.575 17.921 17.054 1.00 77.00 135 MET A O 1
ATOM 1070 N N . ASN A 1 136 ? -15.391 19.746 16.069 1.00 82.00 136 ASN A N 1
ATOM 1071 C CA . ASN A 1 136 ? -15.960 20.310 17.305 1.00 82.00 136 ASN A CA 1
ATOM 1072 C C . ASN A 1 136 ? -17.036 19.432 17.979 1.00 82.00 136 ASN A C 1
ATOM 1074 O O . ASN A 1 136 ? -17.391 19.678 19.129 1.00 82.00 136 ASN A O 1
ATOM 1078 N N . ARG A 1 137 ? -17.582 18.434 17.273 1.00 79.94 137 ARG A N 1
ATOM 1079 C CA . ARG A 1 137 ? -18.629 17.524 17.776 1.00 79.94 137 ARG A CA 1
ATOM 1080 C C . ARG A 1 137 ? -18.088 16.159 18.204 1.00 79.94 137 ARG A C 1
ATOM 1082 O O . ARG A 1 137 ? -18.852 15.312 18.661 1.00 79.94 137 ARG A O 1
ATOM 1089 N N . VAL A 1 138 ? -16.792 15.916 18.011 1.00 84.81 138 VAL A N 1
ATOM 1090 C CA . VAL A 1 138 ? -16.168 14.605 18.213 1.00 84.81 138 VAL A CA 1
ATOM 1091 C C . VAL A 1 138 ? -14.908 14.750 19.052 1.00 84.81 138 VAL A C 1
ATOM 1093 O O . VAL A 1 138 ? -14.228 15.771 19.020 1.00 84.81 138 VAL A O 1
ATOM 1096 N N . ILE A 1 139 ? -14.546 13.697 19.774 1.00 86.19 139 ILE A N 1
ATOM 1097 C CA . ILE A 1 139 ? -13.222 13.619 20.382 1.00 86.19 139 ILE A CA 1
ATOM 1098 C C . ILE A 1 139 ? -12.245 13.201 19.289 1.00 86.19 139 ILE A C 1
ATOM 1100 O O . ILE A 1 139 ? -12.303 12.080 18.780 1.00 86.19 139 ILE A O 1
ATOM 1104 N N . VAL A 1 140 ? -11.338 14.099 18.921 1.00 87.00 140 VAL A N 1
ATOM 1105 C CA . VAL A 1 140 ? -10.266 13.785 17.976 1.00 87.00 140 VAL A CA 1
ATOM 1106 C C . VAL A 1 140 ? -9.083 13.226 18.752 1.00 87.00 140 VAL A C 1
ATOM 1108 O O . VAL A 1 140 ? -8.492 13.909 19.586 1.00 87.00 140 VAL A O 1
ATOM 1111 N N . HIS A 1 141 ? -8.725 11.977 18.472 1.00 87.44 141 HIS A N 1
ATOM 1112 C CA . HIS A 1 141 ? -7.480 11.397 18.951 1.00 87.44 141 HIS A CA 1
ATOM 1113 C C . HIS A 1 141 ? -6.458 11.431 17.821 1.00 87.44 141 HIS A C 1
ATOM 1115 O O . HIS A 1 141 ? -6.556 10.676 16.849 1.00 87.44 141 HIS A O 1
ATOM 1121 N N . GLN A 1 142 ? -5.484 12.324 17.960 1.00 87.19 142 GLN A N 1
ATOM 1122 C CA . GLN A 1 142 ? -4.379 12.430 17.027 1.00 87.19 142 GLN A CA 1
ATOM 1123 C C . GLN A 1 142 ? -3.248 11.502 17.464 1.00 87.19 142 GLN A C 1
ATOM 1125 O O . GLN A 1 142 ? -2.700 11.641 18.557 1.00 87.19 142 GLN A O 1
ATOM 1130 N N . ILE A 1 143 ? -2.903 10.554 16.599 1.00 86.94 143 ILE A N 1
ATOM 1131 C CA . ILE A 1 143 ? -1.761 9.671 16.796 1.00 86.94 143 ILE A CA 1
ATOM 1132 C C . ILE A 1 143 ? -0.513 10.455 16.385 1.00 86.94 143 ILE A C 1
ATOM 1134 O O . ILE A 1 143 ? -0.419 10.868 15.225 1.00 86.94 143 ILE A O 1
ATOM 1138 N N . PRO A 1 144 ? 0.433 10.695 17.308 1.00 84.62 144 PRO A N 1
ATOM 1139 C CA . PRO A 1 144 ? 1.648 11.421 16.983 1.00 84.62 144 PRO A CA 1
ATOM 1140 C C . PRO A 1 144 ? 2.468 10.633 15.961 1.00 84.62 144 PRO A C 1
ATOM 1142 O O . PRO A 1 144 ? 2.620 9.415 16.070 1.00 84.62 144 PRO A O 1
ATOM 1145 N N . ASN A 1 145 ? 3.034 11.331 14.977 1.00 82.12 145 ASN A N 1
ATOM 1146 C CA . ASN A 1 145 ? 3.964 10.707 14.049 1.00 82.12 145 ASN A CA 1
ATOM 1147 C C . ASN A 1 145 ? 5.350 10.605 14.696 1.00 82.12 145 ASN A C 1
ATOM 1149 O O . ASN A 1 145 ? 6.172 11.510 14.569 1.00 82.12 145 ASN A O 1
ATOM 1153 N N . ASN A 1 146 ? 5.599 9.499 15.395 1.00 85.25 146 ASN A N 1
ATOM 1154 C CA . ASN A 1 146 ? 6.915 9.168 15.925 1.00 85.25 146 ASN A CA 1
ATOM 1155 C C . ASN A 1 146 ? 7.433 7.871 15.300 1.00 85.25 146 ASN A C 1
ATOM 1157 O O . ASN A 1 146 ? 7.504 6.822 15.935 1.00 85.25 146 ASN A O 1
ATOM 1161 N N . LEU A 1 147 ? 7.772 7.958 14.012 1.00 84.94 147 LEU A N 1
ATOM 1162 C CA . LEU A 1 147 ? 8.262 6.818 13.245 1.00 84.94 147 LEU A CA 1
ATOM 1163 C C . LEU A 1 147 ? 9.469 6.152 13.921 1.00 84.94 147 LEU A C 1
ATOM 1165 O O . LEU A 1 147 ? 9.553 4.932 13.960 1.00 84.94 147 LEU A O 1
ATOM 1169 N N . ASP A 1 148 ? 10.385 6.928 14.493 1.00 85.62 148 ASP A N 1
ATOM 1170 C CA . ASP A 1 148 ? 11.622 6.389 15.052 1.00 85.62 148 ASP A CA 1
ATOM 1171 C C . ASP A 1 148 ? 11.415 5.504 16.281 1.00 85.62 148 ASP A C 1
ATOM 1173 O O . ASP A 1 148 ? 12.122 4.495 16.424 1.00 85.62 148 ASP A O 1
ATOM 1177 N N . ASP A 1 149 ? 10.490 5.883 17.158 1.00 86.19 149 ASP A N 1
ATOM 1178 C CA . ASP A 1 149 ? 10.146 5.090 18.335 1.00 86.19 149 ASP A CA 1
ATOM 1179 C C . ASP A 1 149 ? 9.215 3.934 17.964 1.00 86.19 149 ASP A C 1
ATOM 1181 O O . ASP A 1 149 ? 9.396 2.831 18.482 1.00 86.19 149 ASP A O 1
ATOM 1185 N N . ASP A 1 150 ? 8.318 4.129 16.990 1.00 86.31 150 ASP A N 1
ATOM 1186 C CA . ASP A 1 150 ? 7.489 3.054 16.441 1.00 86.31 150 ASP A CA 1
ATOM 1187 C C . ASP A 1 150 ? 8.360 1.925 15.871 1.00 86.31 150 ASP A C 1
ATOM 1189 O O . ASP A 1 150 ? 8.152 0.761 16.200 1.00 86.31 150 ASP A O 1
ATOM 1193 N N . LEU A 1 151 ? 9.375 2.248 15.059 1.00 88.88 151 LEU A N 1
ATOM 1194 C CA . LEU A 1 151 ? 10.281 1.258 14.461 1.00 88.88 151 LEU A CA 1
ATOM 1195 C C . LEU A 1 151 ? 11.005 0.421 15.526 1.00 88.88 151 LEU A C 1
ATOM 1197 O O . LEU A 1 151 ? 11.121 -0.796 15.382 1.00 88.88 151 LEU A O 1
ATOM 1201 N N . LYS A 1 152 ? 11.461 1.063 16.611 1.00 87.19 152 LYS A N 1
ATOM 1202 C CA . LYS A 1 152 ? 12.099 0.374 17.743 1.00 87.19 152 LYS A CA 1
ATOM 1203 C C . LYS A 1 152 ? 11.106 -0.518 18.480 1.00 87.19 152 LYS A C 1
ATOM 1205 O O . LYS A 1 152 ? 11.406 -1.683 18.721 1.00 87.19 152 LYS A O 1
ATOM 1210 N N . ALA A 1 153 ? 9.923 0.004 18.797 1.00 86.56 153 ALA A N 1
ATOM 1211 C CA . ALA A 1 153 ? 8.884 -0.745 19.495 1.00 86.56 153 ALA A CA 1
ATOM 1212 C C . ALA A 1 153 ? 8.430 -1.968 18.687 1.00 86.56 153 ALA A C 1
ATOM 1214 O O . ALA A 1 153 ? 8.275 -3.050 19.249 1.00 86.56 153 ALA A O 1
ATOM 1215 N N . ILE A 1 154 ? 8.280 -1.819 17.367 1.00 83.50 154 ILE A N 1
ATOM 1216 C CA . ILE A 1 154 ? 7.974 -2.917 16.443 1.00 83.50 154 ILE A CA 1
ATOM 1217 C C . ILE A 1 154 ? 9.101 -3.953 16.464 1.00 83.50 154 ILE A C 1
ATOM 1219 O O . ILE A 1 154 ? 8.828 -5.136 16.644 1.00 83.50 154 ILE A O 1
ATOM 1223 N N . GLY A 1 155 ? 10.361 -3.524 16.325 1.00 81.00 155 GLY A N 1
ATOM 1224 C CA . GLY A 1 155 ? 11.513 -4.427 16.366 1.00 81.00 155 GLY A CA 1
ATOM 1225 C C . GLY A 1 155 ? 11.603 -5.220 17.675 1.00 81.00 155 GLY A C 1
ATOM 1226 O O . GLY A 1 155 ? 11.786 -6.437 17.657 1.00 81.00 155 GLY A O 1
ATOM 1227 N N . GLU A 1 156 ? 11.396 -4.557 18.814 1.00 83.31 156 GLU A N 1
ATOM 1228 C CA . GLU A 1 156 ? 11.374 -5.206 20.127 1.00 83.31 156 GLU A CA 1
ATOM 1229 C C . GLU A 1 156 ? 10.191 -6.157 20.309 1.00 83.31 156 GLU A C 1
ATOM 1231 O O . GLU A 1 156 ? 10.354 -7.226 20.896 1.00 83.31 156 GLU A O 1
ATOM 1236 N N . ALA A 1 157 ? 9.000 -5.771 19.849 1.00 81.88 157 ALA A N 1
ATOM 1237 C CA . ALA A 1 157 ? 7.812 -6.608 19.941 1.00 81.88 157 ALA A CA 1
ATOM 1238 C C . ALA A 1 157 ? 7.995 -7.891 19.128 1.00 81.88 157 ALA A C 1
ATOM 1240 O O . ALA A 1 157 ? 7.719 -8.975 19.635 1.00 81.88 157 ALA A O 1
ATOM 1241 N N . ILE A 1 158 ? 8.536 -7.785 17.912 1.00 74.94 158 ILE A N 1
ATOM 1242 C CA . ILE A 1 158 ? 8.813 -8.939 17.050 1.00 74.94 158 ILE A CA 1
ATOM 1243 C C . ILE A 1 158 ? 9.824 -9.876 17.717 1.00 74.94 158 ILE A C 1
ATOM 1245 O O . ILE A 1 158 ? 9.565 -11.071 17.810 1.00 74.94 158 ILE A O 1
ATOM 1249 N N . TYR A 1 159 ? 10.908 -9.336 18.283 1.00 73.12 159 TYR A N 1
ATOM 1250 C CA . TYR A 1 159 ? 11.891 -10.137 19.022 1.00 73.12 159 TYR A CA 1
ATOM 1251 C C . TYR A 1 159 ? 11.297 -10.862 20.244 1.00 73.12 159 TYR A C 1
ATOM 1253 O O . TYR A 1 159 ? 11.729 -11.958 20.582 1.00 73.12 159 TYR A O 1
ATOM 1261 N N . LYS A 1 160 ? 10.318 -10.257 20.931 1.00 76.88 160 LYS A N 1
ATOM 1262 C CA . LYS A 1 160 ? 9.687 -10.837 22.131 1.00 76.88 160 LYS A CA 1
ATOM 1263 C C . LYS A 1 160 ? 8.609 -11.880 21.823 1.00 76.88 160 LYS A C 1
ATOM 1265 O O . LYS A 1 160 ? 8.289 -12.665 22.708 1.00 76.88 160 LYS A O 1
ATOM 1270 N N . THR A 1 161 ? 8.002 -11.840 20.637 1.00 67.00 161 THR A N 1
ATOM 1271 C CA . THR A 1 161 ? 6.778 -12.610 20.343 1.00 67.00 161 THR A CA 1
ATOM 1272 C C . THR A 1 161 ? 7.068 -14.028 19.844 1.00 67.00 161 THR A C 1
ATOM 1274 O O . THR A 1 161 ? 6.195 -14.883 19.950 1.00 67.00 161 THR A O 1
ATOM 1277 N N . GLU A 1 162 ? 8.273 -14.322 19.348 1.00 56.72 162 GLU A N 1
ATOM 1278 C CA . GLU A 1 162 ? 8.566 -15.624 18.739 1.00 56.72 162 GLU A CA 1
ATOM 1279 C C . GLU A 1 162 ? 9.900 -16.228 19.209 1.00 56.72 162 GLU A C 1
ATOM 1281 O O . GLU A 1 162 ? 10.975 -15.709 18.926 1.00 56.72 162 GLU A O 1
ATOM 1286 N N . GLU A 1 163 ? 9.835 -17.403 19.844 1.00 53.94 163 GLU A N 1
ATOM 1287 C CA . GLU A 1 163 ? 10.996 -18.253 20.171 1.00 53.94 163 GLU A CA 1
ATOM 1288 C C . GLU A 1 163 ? 11.622 -18.934 18.925 1.00 53.94 163 GLU A C 1
ATOM 1290 O O . GLU A 1 163 ? 12.603 -19.669 19.041 1.00 53.94 163 GLU A O 1
ATOM 1295 N N . HIS A 1 164 ? 11.081 -18.703 17.719 1.00 53.03 164 HIS A N 1
ATOM 1296 C CA . HIS A 1 164 ? 11.412 -19.446 16.490 1.00 53.03 164 HIS A CA 1
ATOM 1297 C C . HIS A 1 164 ? 11.873 -18.588 15.298 1.00 53.03 164 HIS A C 1
ATOM 1299 O O . HIS A 1 164 ? 11.974 -19.097 14.181 1.00 53.03 164 HIS A O 1
ATOM 1305 N N . THR A 1 165 ? 12.188 -17.302 15.485 1.00 62.91 165 THR A N 1
ATOM 1306 C CA . THR A 1 165 ? 12.698 -16.485 14.371 1.00 62.91 165 THR A CA 1
ATOM 1307 C C . THR A 1 165 ? 14.170 -16.761 14.088 1.00 62.91 165 THR A C 1
ATOM 1309 O O . THR A 1 165 ? 15.004 -16.706 14.991 1.00 62.91 165 THR A O 1
ATOM 1312 N N . ASN A 1 166 ? 14.522 -16.890 12.808 1.00 66.81 166 ASN A N 1
ATOM 1313 C CA . ASN A 1 166 ? 15.917 -16.887 12.349 1.00 66.81 166 ASN A CA 1
ATOM 1314 C C . ASN A 1 166 ? 16.586 -15.500 12.438 1.00 66.81 166 ASN A C 1
ATOM 1316 O O . ASN A 1 166 ? 17.754 -15.366 12.079 1.00 66.81 166 ASN A O 1
ATOM 1320 N N . LEU A 1 167 ? 15.859 -14.463 12.875 1.00 79.25 167 LEU A N 1
ATOM 1321 C CA . LEU A 1 167 ? 16.316 -13.077 12.861 1.00 79.25 167 LEU A CA 1
ATOM 1322 C C . LEU A 1 167 ? 16.821 -12.647 14.251 1.00 79.25 167 LEU A C 1
ATOM 1324 O O . LEU A 1 167 ? 16.020 -12.342 15.135 1.00 79.25 167 LEU A O 1
ATOM 1328 N N . PRO A 1 168 ? 18.143 -12.594 14.480 1.00 84.06 168 PRO A N 1
ATOM 1329 C CA . PRO A 1 168 ? 18.683 -12.194 15.771 1.00 84.06 168 PRO A CA 1
ATOM 1330 C C . PRO A 1 168 ? 18.486 -10.694 16.010 1.00 84.06 168 PRO A C 1
ATOM 1332 O O . PRO A 1 168 ? 18.470 -9.891 15.075 1.00 84.06 168 PRO A O 1
ATOM 1335 N N . LYS A 1 169 ? 18.440 -10.295 17.287 1.00 84.62 169 LYS A N 1
ATOM 1336 C CA . LYS A 1 169 ? 18.236 -8.896 17.700 1.00 84.62 169 LYS A CA 1
ATOM 1337 C C . LYS A 1 169 ? 19.167 -7.903 16.993 1.00 84.62 169 LYS A C 1
ATOM 1339 O O . LYS A 1 169 ? 18.714 -6.858 16.547 1.00 84.62 169 LYS A O 1
ATOM 1344 N N . GLY A 1 170 ? 20.442 -8.259 16.819 1.00 85.88 170 GLY A N 1
ATOM 1345 C CA . GLY A 1 170 ? 21.410 -7.397 16.132 1.00 85.88 170 GLY A CA 1
ATOM 1346 C C . GLY A 1 170 ? 21.073 -7.117 14.661 1.00 85.88 170 GLY A C 1
ATOM 1347 O O . GLY A 1 170 ? 21.400 -6.043 14.166 1.00 85.88 170 GLY A O 1
ATOM 1348 N N . ASP A 1 171 ? 20.394 -8.039 13.970 1.00 87.94 171 ASP A N 1
ATOM 1349 C CA . ASP A 1 171 ? 19.929 -7.803 12.598 1.00 87.94 171 ASP A CA 1
ATOM 1350 C C . ASP A 1 171 ? 18.661 -6.938 12.579 1.00 87.94 171 ASP A C 1
ATOM 1352 O O . ASP A 1 171 ? 18.504 -6.115 11.682 1.00 87.94 171 ASP A O 1
ATOM 1356 N N . ILE A 1 172 ? 17.788 -7.052 13.586 1.00 88.31 172 ILE A N 1
ATOM 1357 C CA . ILE A 1 172 ? 16.633 -6.154 13.749 1.00 88.31 172 ILE A CA 1
ATOM 1358 C C . ILE A 1 172 ? 17.114 -4.717 13.975 1.00 88.31 172 ILE A C 1
ATOM 1360 O O . ILE A 1 172 ? 16.678 -3.813 13.263 1.00 88.31 172 ILE A O 1
ATOM 1364 N N . ASP A 1 173 ? 18.048 -4.516 14.909 1.00 88.81 173 ASP A N 1
ATOM 1365 C CA . ASP A 1 173 ? 18.630 -3.202 15.203 1.00 88.81 173 ASP A CA 1
ATOM 1366 C C . ASP A 1 173 ? 19.307 -2.611 13.951 1.00 88.81 173 ASP A C 1
ATOM 1368 O O . ASP A 1 173 ? 19.085 -1.449 13.605 1.00 88.81 173 ASP A O 1
ATOM 1372 N N . MET A 1 174 ? 20.039 -3.440 13.194 1.00 90.44 174 MET A N 1
ATOM 1373 C CA . MET A 1 174 ? 20.623 -3.053 11.907 1.00 90.44 174 MET A CA 1
ATOM 1374 C C . MET A 1 174 ? 19.561 -2.601 10.895 1.00 90.44 174 MET A C 1
ATOM 1376 O O . MET A 1 174 ? 19.732 -1.563 10.258 1.00 90.44 174 MET A O 1
ATOM 1380 N N . LEU A 1 175 ? 18.459 -3.340 10.738 1.00 91.38 175 LEU A N 1
ATOM 1381 C CA . LEU A 1 175 ? 17.384 -2.972 9.812 1.00 91.38 175 LEU A CA 1
ATOM 1382 C C . LEU A 1 175 ? 16.680 -1.673 10.232 1.00 91.38 175 LEU A C 1
ATOM 1384 O O . LEU A 1 175 ? 16.344 -0.865 9.363 1.00 91.38 175 LEU A O 1
ATOM 1388 N N . VAL A 1 176 ? 16.492 -1.443 11.537 1.00 91.75 176 VAL A N 1
ATOM 1389 C CA . VAL A 1 176 ? 15.970 -0.173 12.072 1.00 91.75 176 VAL A CA 1
ATOM 1390 C C . VAL A 1 176 ? 16.902 0.981 11.699 1.00 91.75 176 VAL A C 1
ATOM 1392 O O . VAL A 1 176 ? 16.438 1.997 11.178 1.00 91.75 176 VAL A O 1
ATOM 1395 N N . ASP A 1 177 ? 18.210 0.824 11.906 1.00 90.88 177 ASP A N 1
ATOM 1396 C CA . ASP A 1 177 ? 19.201 1.857 11.592 1.00 90.88 177 ASP A CA 1
ATOM 1397 C C . ASP A 1 177 ? 19.284 2.152 10.089 1.00 90.88 177 ASP A C 1
ATOM 1399 O O . ASP A 1 177 ? 19.327 3.321 9.692 1.00 90.88 177 ASP A O 1
ATOM 1403 N N . VAL A 1 178 ? 19.247 1.116 9.243 1.00 91.88 178 VAL A N 1
ATOM 1404 C CA . VAL A 1 178 ? 19.213 1.262 7.778 1.00 91.88 178 VAL A CA 1
ATOM 1405 C C . VAL A 1 178 ? 17.972 2.039 7.351 1.00 91.88 178 VAL A C 1
ATOM 1407 O O . VAL A 1 178 ? 18.082 2.981 6.565 1.00 91.88 178 VAL A O 1
ATOM 1410 N N . PHE A 1 179 ? 16.798 1.686 7.879 1.00 92.31 179 PHE A N 1
ATOM 1411 C CA . PHE A 1 179 ? 15.545 2.352 7.532 1.00 92.31 179 PHE A CA 1
ATOM 1412 C C . PHE A 1 179 ? 15.563 3.834 7.935 1.00 92.31 179 PHE A C 1
ATOM 1414 O O . PHE A 1 179 ? 15.211 4.703 7.134 1.00 92.31 179 PHE A O 1
ATOM 1421 N N . LYS A 1 180 ? 16.031 4.138 9.152 1.00 90.06 180 LYS A N 1
ATOM 1422 C CA . LYS A 1 180 ? 16.150 5.512 9.664 1.00 90.06 180 LYS A CA 1
ATOM 1423 C C . LYS A 1 180 ? 17.124 6.353 8.859 1.00 90.06 180 LYS A C 1
ATOM 1425 O O . LYS A 1 180 ? 16.808 7.484 8.486 1.00 90.06 180 LYS A O 1
ATOM 1430 N N . GLU A 1 181 ? 18.310 5.814 8.589 1.00 90.50 181 GLU A N 1
ATOM 1431 C CA . GLU A 1 181 ? 19.326 6.522 7.818 1.00 90.50 181 GLU A CA 1
ATOM 1432 C C . GLU A 1 181 ? 18.839 6.783 6.391 1.00 90.50 181 GLU A C 1
ATOM 1434 O O . GLU A 1 181 ? 18.954 7.907 5.908 1.00 90.50 181 GLU A O 1
ATOM 1439 N N . LEU A 1 182 ? 18.215 5.793 5.749 1.00 89.88 182 LEU A N 1
ATOM 1440 C CA . LEU A 1 182 ? 17.653 5.953 4.414 1.00 89.88 182 LEU A CA 1
ATOM 1441 C C . LEU A 1 182 ? 16.566 7.035 4.387 1.00 89.88 182 LEU A C 1
ATOM 1443 O O . LEU A 1 182 ? 16.629 7.940 3.553 1.00 89.88 182 LEU A O 1
ATOM 1447 N N . ASN A 1 183 ? 15.613 6.997 5.323 1.00 88.25 183 ASN A N 1
ATOM 1448 C CA . ASN A 1 183 ? 14.547 7.996 5.403 1.00 88.25 183 ASN A CA 1
ATOM 1449 C C . ASN A 1 183 ? 15.115 9.412 5.614 1.00 88.25 183 ASN A C 1
ATOM 1451 O O . ASN A 1 183 ? 14.721 10.364 4.942 1.00 88.25 183 ASN A O 1
ATOM 1455 N N . LYS A 1 184 ? 16.128 9.548 6.479 1.00 87.62 184 LYS A N 1
ATOM 1456 C CA . LYS A 1 184 ? 16.840 10.813 6.704 1.00 87.62 184 LYS A CA 1
ATOM 1457 C C . LYS A 1 184 ? 17.543 11.321 5.443 1.00 87.62 184 LYS A C 1
ATOM 1459 O O . LYS A 1 184 ? 17.536 12.526 5.191 1.00 87.62 184 LYS A O 1
ATOM 1464 N N . GLN A 1 185 ? 18.179 10.442 4.671 1.00 86.12 185 GLN A N 1
ATOM 1465 C CA . GLN A 1 185 ? 18.894 10.832 3.455 1.00 86.12 185 GLN A CA 1
ATOM 1466 C C . GLN A 1 185 ? 17.949 11.233 2.322 1.00 86.12 185 GLN A C 1
ATOM 1468 O O . GLN A 1 185 ? 18.200 12.250 1.675 1.00 86.12 185 GLN A O 1
ATOM 1473 N N . ILE A 1 186 ? 16.841 10.509 2.139 1.00 83.50 186 ILE A N 1
ATOM 1474 C CA . ILE A 1 186 ? 15.800 10.854 1.158 1.00 83.50 186 ILE A CA 1
ATOM 1475 C C . ILE A 1 186 ? 15.239 12.250 1.453 1.00 83.50 186 ILE A C 1
ATOM 1477 O O . ILE A 1 186 ? 15.223 13.106 0.567 1.00 83.50 186 ILE A O 1
ATOM 1481 N N . SER A 1 187 ? 14.878 12.516 2.713 1.00 81.19 187 SER A N 1
ATOM 1482 C CA . SER A 1 187 ? 14.345 13.818 3.135 1.00 81.19 187 SER A CA 1
ATOM 1483 C C . SER A 1 187 ? 15.337 14.968 2.936 1.00 81.19 187 SER A C 1
ATOM 1485 O O . SER A 1 187 ? 14.938 16.084 2.612 1.00 81.19 187 SER A O 1
ATOM 1487 N N . LYS A 1 188 ? 16.643 14.716 3.094 1.00 82.12 188 LYS A N 1
ATOM 1488 C CA . LYS A 1 188 ? 17.690 15.727 2.871 1.00 82.12 188 LYS A CA 1
ATOM 1489 C C . LYS A 1 188 ? 17.921 16.041 1.398 1.00 82.12 188 LYS A C 1
ATOM 1491 O O . LYS A 1 188 ? 18.145 17.198 1.058 1.00 82.12 188 LYS A O 1
ATOM 1496 N N . GLN A 1 189 ? 17.943 15.017 0.551 1.00 73.62 189 GLN A N 1
ATOM 1497 C CA . GLN A 1 189 ? 18.344 15.161 -0.847 1.00 73.62 189 GLN A CA 1
ATOM 1498 C C . GLN A 1 189 ? 17.195 15.615 -1.764 1.00 73.62 189 GLN A C 1
ATOM 1500 O O . GLN A 1 189 ? 17.472 16.014 -2.890 1.00 73.62 189 GLN A O 1
ATOM 1505 N N . LYS A 1 190 ? 15.935 15.610 -1.289 1.00 68.88 190 LYS A N 1
ATOM 1506 C CA . LYS A 1 190 ? 14.737 16.021 -2.054 1.00 68.88 190 LYS A CA 1
ATOM 1507 C C . LYS A 1 190 ? 14.699 15.389 -3.455 1.00 68.88 190 LYS A C 1
ATOM 1509 O O . LYS A 1 190 ? 14.598 16.090 -4.461 1.00 68.88 190 LYS A O 1
ATOM 1514 N N . LEU A 1 191 ? 14.832 14.062 -3.519 1.00 67.62 191 LEU A N 1
ATOM 1515 C CA . LEU A 1 191 ? 14.904 13.352 -4.796 1.00 67.62 191 LEU A CA 1
ATOM 1516 C C . LEU A 1 191 ? 13.616 13.543 -5.614 1.00 67.62 191 LEU A C 1
ATOM 1518 O O . LEU A 1 191 ? 12.520 13.426 -5.057 1.00 67.62 191 LEU A O 1
ATOM 1522 N N . PRO A 1 192 ? 13.721 13.747 -6.941 1.00 57.34 192 PRO A N 1
ATOM 1523 C CA . PRO A 1 192 ? 12.554 13.766 -7.814 1.00 57.34 192 PRO A CA 1
ATOM 1524 C C . PRO A 1 192 ? 11.831 12.413 -7.727 1.00 57.34 192 PRO A C 1
ATOM 1526 O O . PRO A 1 192 ? 12.473 11.370 -7.822 1.00 57.34 192 PRO A O 1
ATOM 1529 N N . LEU A 1 193 ? 10.501 12.442 -7.558 1.00 60.00 193 LEU A N 1
ATOM 1530 C CA . LEU A 1 193 ? 9.575 11.321 -7.267 1.00 60.00 193 LEU A CA 1
ATOM 1531 C C . LEU A 1 193 ? 9.465 10.852 -5.816 1.00 60.00 193 LEU A C 1
ATOM 1533 O O . LEU A 1 193 ? 8.418 10.319 -5.441 1.00 60.00 193 LEU A O 1
ATOM 1537 N N . CYS A 1 194 ? 10.484 11.055 -4.987 1.00 59.28 194 CYS A N 1
ATOM 1538 C CA . CYS A 1 194 ? 10.380 10.746 -3.567 1.00 59.28 194 CYS A CA 1
ATOM 1539 C C . CYS A 1 194 ? 9.710 11.926 -2.852 1.00 59.28 194 CYS A C 1
ATOM 1541 O O . CYS A 1 194 ? 10.377 12.870 -2.433 1.00 59.28 194 CYS A O 1
ATOM 1543 N N . LYS A 1 195 ? 8.377 11.877 -2.728 1.00 61.28 195 LYS A N 1
ATOM 1544 C CA . LYS A 1 195 ? 7.625 12.802 -1.864 1.00 61.28 195 LYS A CA 1
ATOM 1545 C C . LYS A 1 195 ? 8.098 12.689 -0.408 1.00 61.28 195 LYS A C 1
ATOM 1547 O O . LYS A 1 195 ? 8.722 11.696 -0.021 1.00 61.28 195 LYS A O 1
ATOM 1552 N N . GLU A 1 196 ? 7.751 13.686 0.407 1.00 56.44 196 GLU A N 1
ATOM 1553 C CA . GLU A 1 196 ? 7.800 13.539 1.865 1.00 56.44 196 GLU A CA 1
ATOM 1554 C C . GLU A 1 196 ? 7.081 12.232 2.250 1.00 56.44 196 GLU A C 1
ATOM 1556 O O . GLU A 1 196 ? 5.999 11.946 1.738 1.00 56.44 196 GLU A O 1
ATOM 1561 N N . ASN A 1 197 ? 7.714 11.411 3.093 1.00 62.44 197 ASN A N 1
ATOM 1562 C CA . ASN A 1 197 ? 7.228 10.086 3.507 1.00 62.44 197 ASN A CA 1
ATOM 1563 C C . ASN A 1 197 ? 7.167 9.014 2.394 1.00 62.44 197 ASN A C 1
ATOM 1565 O O . ASN A 1 197 ? 6.255 8.194 2.359 1.00 62.44 197 ASN A O 1
ATOM 1569 N N . TRP A 1 198 ? 8.166 8.958 1.502 1.00 73.69 198 TRP A N 1
ATOM 1570 C CA . TRP A 1 198 ? 8.325 7.837 0.553 1.00 73.69 198 TRP A CA 1
ATOM 1571 C C . TRP A 1 198 ? 8.423 6.456 1.230 1.00 73.69 198 TRP A C 1
ATOM 1573 O O . TRP A 1 198 ? 8.063 5.441 0.630 1.00 73.69 198 TRP A O 1
ATOM 1583 N N . LEU A 1 199 ? 8.953 6.409 2.455 1.00 81.25 199 LEU A N 1
ATOM 1584 C CA . LEU A 1 199 ? 9.073 5.199 3.260 1.00 81.25 199 LEU A CA 1
ATOM 1585 C C . LEU A 1 199 ? 8.083 5.245 4.420 1.00 81.25 199 LEU A C 1
ATOM 1587 O O . LEU A 1 199 ? 8.152 6.138 5.264 1.00 81.25 199 LEU A O 1
ATOM 1591 N N . GLY A 1 200 ? 7.200 4.252 4.471 1.00 84.44 200 GLY A N 1
ATOM 1592 C CA . GLY A 1 200 ? 6.172 4.128 5.497 1.00 84.44 200 GLY A CA 1
ATOM 1593 C C . GLY A 1 200 ? 6.417 2.966 6.456 1.00 84.44 200 GLY A C 1
ATOM 1594 O O . GLY A 1 200 ? 7.204 2.052 6.199 1.00 84.44 200 GLY A O 1
ATOM 1595 N N . ARG A 1 201 ? 5.655 2.934 7.554 1.00 86.75 201 ARG A N 1
ATOM 1596 C CA . ARG A 1 201 ? 5.698 1.841 8.551 1.00 86.75 201 ARG A CA 1
ATOM 1597 C C . ARG A 1 201 ? 5.434 0.473 7.917 1.00 86.75 201 ARG A C 1
ATOM 1599 O O . ARG A 1 201 ? 6.021 -0.525 8.316 1.00 86.75 201 ARG A O 1
ATOM 1606 N N . ARG A 1 202 ? 4.576 0.425 6.892 1.00 84.88 202 ARG A N 1
ATOM 1607 C CA . ARG A 1 202 ? 4.241 -0.800 6.143 1.00 84.88 202 ARG A CA 1
ATOM 1608 C C . ARG A 1 202 ? 5.423 -1.382 5.378 1.00 84.88 202 ARG A C 1
ATOM 1610 O O . ARG A 1 202 ? 5.517 -2.602 5.281 1.00 84.88 202 ARG A O 1
ATOM 1617 N N . ASP A 1 203 ? 6.325 -0.533 4.888 1.00 88.44 203 ASP A N 1
ATOM 1618 C CA . ASP A 1 203 ? 7.554 -0.990 4.238 1.00 88.44 203 ASP A CA 1
ATOM 1619 C C . ASP A 1 203 ? 8.471 -1.674 5.251 1.00 88.44 203 ASP A C 1
ATOM 1621 O O . ASP A 1 203 ? 9.031 -2.730 4.964 1.00 88.44 203 ASP A O 1
ATOM 1625 N N . PHE A 1 204 ? 8.550 -1.126 6.467 1.00 89.31 204 PHE A N 1
ATOM 1626 C CA . PHE A 1 204 ? 9.294 -1.742 7.558 1.00 89.31 204 PHE A CA 1
ATOM 1627 C C . PHE A 1 204 ? 8.657 -3.054 8.042 1.00 89.31 204 PHE A C 1
ATOM 1629 O O . PHE A 1 204 ? 9.359 -4.051 8.183 1.00 89.31 204 PHE A O 1
ATOM 1636 N N . TYR A 1 205 ? 7.330 -3.109 8.217 1.00 85.94 205 TYR A N 1
ATOM 1637 C CA . TYR A 1 205 ? 6.640 -4.358 8.567 1.00 85.94 205 TYR A CA 1
ATOM 1638 C C . TYR A 1 205 ? 6.894 -5.461 7.531 1.00 85.94 205 TYR A C 1
ATOM 1640 O O . TYR A 1 205 ? 7.203 -6.593 7.898 1.00 85.94 205 TYR A O 1
ATOM 1648 N N . ALA A 1 206 ? 6.802 -5.136 6.237 1.00 86.94 206 ALA A N 1
ATOM 1649 C CA . ALA A 1 206 ? 7.055 -6.092 5.162 1.00 86.94 206 ALA A CA 1
ATOM 1650 C C . ALA A 1 206 ? 8.528 -6.537 5.107 1.00 86.94 206 ALA A C 1
ATOM 1652 O O . ALA A 1 206 ? 8.809 -7.709 4.849 1.00 86.94 206 ALA A O 1
ATOM 1653 N N . LEU A 1 207 ? 9.461 -5.625 5.400 1.00 90.56 207 LEU A N 1
ATOM 1654 C CA . LEU A 1 207 ? 10.889 -5.915 5.505 1.00 90.56 207 LEU A CA 1
ATOM 1655 C C . LEU A 1 207 ? 11.185 -6.915 6.625 1.00 90.56 207 LEU A C 1
ATOM 1657 O O . LEU A 1 207 ? 11.834 -7.929 6.372 1.00 90.56 207 LEU A O 1
ATOM 1661 N N . ILE A 1 208 ? 10.694 -6.657 7.841 1.00 87.31 208 ILE A N 1
ATOM 1662 C CA . ILE A 1 208 ? 10.926 -7.561 8.971 1.00 87.31 208 ILE A CA 1
ATOM 1663 C C . ILE A 1 208 ? 10.243 -8.908 8.723 1.00 87.31 208 ILE A C 1
ATOM 1665 O O . ILE A 1 208 ? 10.893 -9.943 8.839 1.00 87.31 208 ILE A O 1
ATOM 1669 N N . ARG A 1 209 ? 8.979 -8.906 8.279 1.00 85.12 209 ARG A N 1
ATOM 1670 C CA . ARG A 1 209 ? 8.235 -10.138 7.973 1.00 85.12 209 ARG A CA 1
ATOM 1671 C C . ARG A 1 209 ? 8.945 -11.006 6.935 1.00 85.12 209 ARG A C 1
ATOM 1673 O O . ARG A 1 209 ? 8.945 -12.225 7.058 1.00 85.12 209 ARG A O 1
ATOM 1680 N N . HIS A 1 210 ? 9.580 -10.401 5.929 1.00 87.12 210 HIS A N 1
ATOM 1681 C CA . HIS A 1 210 ? 10.388 -11.150 4.970 1.00 87.12 210 HIS A CA 1
ATOM 1682 C C . HIS A 1 210 ? 11.551 -11.873 5.663 1.00 87.12 210 HIS A C 1
ATOM 1684 O O . HIS A 1 210 ? 11.719 -13.075 5.475 1.00 87.12 210 HIS A O 1
ATOM 1690 N N . TYR A 1 211 ? 12.327 -11.161 6.480 1.00 86.81 211 TYR A N 1
ATOM 1691 C CA . TYR A 1 211 ? 13.512 -11.707 7.145 1.00 86.81 211 TYR A CA 1
ATOM 1692 C C . TYR A 1 211 ? 13.209 -12.653 8.315 1.00 86.81 211 TYR A C 1
ATOM 1694 O O . TYR A 1 211 ? 14.089 -13.404 8.722 1.00 86.81 211 TYR A O 1
ATOM 1702 N N . MET A 1 212 ? 11.972 -12.683 8.818 1.00 81.81 212 MET A N 1
ATOM 1703 C CA . MET A 1 212 ? 11.526 -13.708 9.770 1.00 81.81 212 MET A CA 1
ATOM 1704 C C . MET A 1 212 ? 11.456 -15.105 9.137 1.00 81.81 212 MET A C 1
ATOM 1706 O O . MET A 1 212 ? 11.741 -16.094 9.806 1.00 81.81 212 MET A O 1
ATOM 1710 N N . HIS A 1 213 ? 11.107 -15.189 7.848 1.00 80.12 213 HIS A N 1
ATOM 1711 C CA . HIS A 1 213 ? 10.861 -16.460 7.153 1.00 80.12 213 HIS A CA 1
ATOM 1712 C C . HIS A 1 213 ? 11.903 -16.804 6.078 1.00 80.12 213 HIS A C 1
ATOM 1714 O O . HIS A 1 213 ? 11.839 -17.879 5.490 1.00 80.12 213 HIS A O 1
ATOM 1720 N N . ASN A 1 214 ? 12.848 -15.905 5.794 1.00 83.00 214 ASN A N 1
ATOM 1721 C CA . ASN A 1 214 ? 13.847 -16.060 4.733 1.00 83.00 214 ASN A CA 1
ATOM 1722 C C . ASN A 1 214 ? 15.272 -15.847 5.266 1.00 83.00 214 ASN A C 1
ATOM 1724 O O . ASN A 1 214 ? 15.482 -15.594 6.450 1.00 83.00 214 ASN A O 1
ATOM 1728 N N . GLN A 1 215 ? 16.263 -15.961 4.377 1.00 80.31 215 GLN A N 1
ATOM 1729 C CA . GLN A 1 215 ? 17.677 -15.742 4.699 1.00 80.31 215 GLN A CA 1
ATOM 1730 C C . GLN A 1 215 ? 17.907 -14.356 5.298 1.00 80.31 215 GLN A C 1
ATOM 1732 O O . GLN A 1 215 ? 17.392 -13.372 4.773 1.00 80.31 215 GLN A O 1
ATOM 1737 N N . VAL A 1 216 ? 18.719 -14.283 6.352 1.00 82.62 216 VAL A N 1
ATOM 1738 C CA . VAL A 1 216 ? 18.997 -13.044 7.086 1.00 82.62 216 VAL A CA 1
ATOM 1739 C C . VAL A 1 216 ? 19.693 -11.984 6.216 1.00 82.62 216 VAL A C 1
ATOM 1741 O O . VAL A 1 216 ? 20.373 -12.318 5.237 1.00 82.62 216 VAL A O 1
ATOM 1744 N N . PRO A 1 217 ? 19.612 -10.688 6.586 1.00 79.88 217 PRO A N 1
ATOM 1745 C CA . PRO A 1 217 ? 20.182 -9.600 5.784 1.00 79.88 217 PRO A CA 1
ATOM 1746 C C . PRO A 1 217 ? 21.706 -9.691 5.590 1.00 79.88 217 PRO A C 1
ATOM 1748 O O . PRO A 1 217 ? 22.262 -9.054 4.694 1.00 79.88 217 PRO A O 1
ATOM 1751 N N . ARG A 1 218 ? 22.406 -10.478 6.420 1.00 78.19 218 ARG A N 1
ATOM 1752 C CA . ARG A 1 218 ? 23.851 -10.723 6.284 1.00 78.19 218 ARG A CA 1
ATOM 1753 C C . ARG A 1 218 ? 24.199 -11.567 5.068 1.00 78.19 218 ARG A C 1
ATOM 1755 O O . ARG A 1 218 ? 25.273 -11.355 4.511 1.00 78.19 218 ARG A O 1
ATOM 1762 N N . ASP A 1 219 ? 23.303 -12.434 4.626 1.00 80.25 219 ASP A N 1
ATOM 1763 C CA . ASP A 1 219 ? 23.572 -13.357 3.524 1.00 80.25 219 ASP A CA 1
ATOM 1764 C C . ASP A 1 219 ? 22.977 -12.826 2.222 1.00 80.25 219 ASP A C 1
ATOM 1766 O O . ASP A 1 219 ? 23.609 -12.885 1.169 1.00 80.25 219 ASP A O 1
ATOM 1770 N N . SER A 1 220 ? 21.791 -12.215 2.304 1.00 86.19 220 SER A N 1
ATOM 1771 C CA . SER A 1 220 ? 21.078 -11.715 1.135 1.00 86.19 220 SER A CA 1
ATOM 1772 C C . SER A 1 220 ? 20.353 -10.396 1.396 1.00 86.19 220 SER A C 1
ATOM 1774 O O . SER A 1 220 ? 19.590 -10.235 2.352 1.00 86.19 220 SER A O 1
ATOM 1776 N N . PHE A 1 221 ? 20.513 -9.451 0.468 1.00 89.81 221 PHE A N 1
ATOM 1777 C CA . PHE A 1 221 ? 19.752 -8.198 0.449 1.00 89.81 221 PHE A CA 1
ATOM 1778 C C . PHE A 1 221 ? 18.395 -8.318 -0.254 1.00 89.81 221 PHE A C 1
ATOM 1780 O O . PHE A 1 221 ? 17.769 -7.302 -0.538 1.00 89.81 221 PHE A O 1
ATOM 1787 N N . GLN A 1 222 ? 17.893 -9.535 -0.485 1.00 89.75 222 GLN A N 1
ATOM 1788 C CA . GLN A 1 222 ? 16.594 -9.763 -1.120 1.00 89.75 222 GLN A CA 1
ATOM 1789 C C . GLN A 1 222 ? 15.463 -8.966 -0.457 1.00 89.75 222 GLN A C 1
ATOM 1791 O O . GLN A 1 222 ? 14.734 -8.248 -1.140 1.00 89.75 222 GLN A O 1
ATOM 1796 N N . GLY A 1 223 ? 15.326 -9.057 0.869 1.00 89.19 223 GLY A N 1
ATOM 1797 C CA . GLY A 1 223 ? 14.281 -8.354 1.615 1.00 89.19 223 GLY A CA 1
ATOM 1798 C C . GLY A 1 223 ? 14.405 -6.839 1.527 1.00 89.19 223 GLY A C 1
ATOM 1799 O O . GLY A 1 223 ? 13.409 -6.154 1.289 1.00 89.19 223 GLY A O 1
ATOM 1800 N N . VAL A 1 224 ? 15.629 -6.317 1.649 1.00 91.75 224 VAL A N 1
ATOM 1801 C CA . VAL A 1 224 ? 15.917 -4.886 1.474 1.00 91.75 224 VAL A CA 1
ATOM 1802 C C . VAL A 1 224 ? 15.535 -4.433 0.066 1.00 91.75 224 VAL A C 1
ATOM 1804 O O . VAL A 1 224 ? 14.819 -3.448 -0.093 1.00 91.75 224 VAL A O 1
ATOM 1807 N N . MET A 1 225 ? 15.942 -5.167 -0.967 1.00 90.25 225 MET A N 1
ATOM 1808 C CA . MET A 1 225 ? 15.720 -4.764 -2.357 1.00 90.25 225 MET A CA 1
ATOM 1809 C C . MET A 1 225 ? 14.256 -4.901 -2.791 1.00 90.25 225 MET A C 1
ATOM 1811 O O . MET A 1 225 ? 13.770 -4.072 -3.557 1.00 90.25 225 MET A O 1
ATOM 1815 N N . ARG A 1 226 ? 13.515 -5.877 -2.249 1.00 89.38 226 ARG A N 1
ATOM 1816 C CA . ARG A 1 226 ? 12.073 -6.056 -2.504 1.00 89.38 226 ARG A CA 1
ATOM 1817 C C . ARG A 1 226 ? 11.198 -4.995 -1.830 1.00 89.38 226 ARG A C 1
ATOM 1819 O O . ARG A 1 226 ? 10.162 -4.645 -2.390 1.00 89.38 226 ARG A O 1
ATOM 1826 N N . ASN A 1 227 ? 11.585 -4.511 -0.646 1.00 88.88 227 ASN A N 1
ATOM 1827 C CA . ASN A 1 227 ? 10.753 -3.599 0.152 1.00 88.88 227 ASN A CA 1
ATOM 1828 C C . ASN A 1 227 ? 11.221 -2.133 0.107 1.00 88.88 227 ASN A C 1
ATOM 1830 O O . ASN A 1 227 ? 10.388 -1.239 0.223 1.00 88.88 227 ASN A O 1
ATOM 1834 N N . LEU A 1 228 ? 12.523 -1.879 -0.076 1.00 88.00 228 LEU A N 1
ATOM 1835 C CA . LEU A 1 228 ? 13.134 -0.539 -0.060 1.00 88.00 228 LEU A CA 1
ATOM 1836 C C . LEU A 1 228 ? 13.852 -0.182 -1.376 1.00 88.00 228 LEU A C 1
ATOM 1838 O O . LEU A 1 228 ? 13.904 0.987 -1.746 1.00 88.00 228 LEU A O 1
ATOM 1842 N N . GLY A 1 229 ? 14.404 -1.165 -2.097 1.00 78.38 229 GLY A N 1
ATOM 1843 C CA . GLY A 1 229 ? 15.299 -0.956 -3.252 1.00 78.38 229 GLY A CA 1
ATOM 1844 C C . GLY A 1 229 ? 14.626 -0.676 -4.597 1.00 78.38 229 GLY A C 1
ATOM 1845 O O . GLY A 1 229 ? 15.300 -0.620 -5.624 1.00 78.38 229 GLY A O 1
ATOM 1846 N N . GLY A 1 230 ? 13.309 -0.491 -4.609 1.00 71.75 230 GLY A N 1
ATOM 1847 C CA . GLY A 1 230 ? 12.497 -0.355 -5.815 1.00 71.75 230 GLY A CA 1
ATOM 1848 C C . GLY A 1 230 ? 12.845 0.787 -6.767 1.00 71.75 230 GLY A C 1
ATOM 1849 O O . GLY A 1 230 ? 12.441 0.750 -7.930 1.00 71.75 230 GLY A O 1
ATOM 1850 N N . PHE A 1 231 ? 13.561 1.810 -6.294 1.00 75.00 231 PHE A N 1
ATOM 1851 C CA . PHE A 1 231 ? 13.831 3.028 -7.052 1.00 75.00 231 PHE A CA 1
ATOM 1852 C C . PHE A 1 231 ? 15.274 3.080 -7.553 1.00 75.00 231 PHE A C 1
ATOM 1854 O O . PHE A 1 231 ? 16.208 3.161 -6.765 1.00 75.00 231 PHE A O 1
ATOM 1861 N N . ARG A 1 232 ? 15.476 3.040 -8.874 1.00 70.50 232 ARG A N 1
ATOM 1862 C CA . ARG A 1 232 ? 16.812 2.956 -9.497 1.00 70.50 232 ARG A CA 1
ATOM 1863 C C . ARG A 1 232 ? 17.517 4.293 -9.729 1.00 70.50 232 ARG A C 1
ATOM 1865 O O . ARG A 1 232 ? 18.538 4.325 -10.413 1.00 70.50 232 ARG A O 1
ATOM 1872 N N . ASP A 1 233 ? 16.998 5.385 -9.182 1.00 76.00 233 ASP A N 1
ATOM 1873 C CA . ASP A 1 233 ? 17.696 6.662 -9.272 1.00 76.00 233 ASP A CA 1
ATOM 1874 C C . ASP A 1 233 ? 19.119 6.539 -8.675 1.00 76.00 233 ASP A C 1
ATOM 1876 O O . ASP A 1 233 ? 19.272 5.986 -7.581 1.00 76.00 233 ASP A O 1
ATOM 1880 N N . PRO A 1 234 ? 20.177 7.009 -9.366 1.00 76.50 234 PRO A N 1
ATOM 1881 C CA . PRO A 1 234 ? 21.547 6.868 -8.881 1.00 76.50 234 PRO A CA 1
ATOM 1882 C C . PRO A 1 234 ? 21.787 7.514 -7.513 1.00 76.50 234 PRO A C 1
ATOM 1884 O O . PRO A 1 234 ? 22.589 7.002 -6.731 1.00 76.50 234 PRO A O 1
ATOM 1887 N N . GLN A 1 235 ? 21.101 8.620 -7.211 1.00 79.94 235 GLN A N 1
ATOM 1888 C CA . GLN A 1 235 ? 21.180 9.263 -5.902 1.00 79.94 235 GLN A CA 1
ATOM 1889 C C . GLN A 1 235 ? 20.486 8.389 -4.859 1.00 79.94 235 GLN A C 1
ATOM 1891 O O . GLN A 1 235 ? 21.065 8.140 -3.807 1.00 79.94 235 GLN A O 1
ATOM 1896 N N . PHE A 1 236 ? 19.317 7.820 -5.175 1.00 83.31 236 PHE A N 1
ATOM 1897 C CA . PHE A 1 236 ? 18.610 6.910 -4.266 1.00 83.31 236 PHE A CA 1
ATOM 1898 C C . PHE A 1 236 ? 19.432 5.658 -3.955 1.00 83.31 236 PHE A C 1
ATOM 1900 O O . PHE A 1 236 ? 19.573 5.273 -2.797 1.00 83.31 236 PHE A O 1
ATOM 1907 N N . GLN A 1 237 ? 20.007 5.030 -4.982 1.00 84.06 237 GLN A N 1
ATOM 1908 C CA . GLN A 1 237 ? 20.842 3.840 -4.824 1.00 84.06 237 GLN A CA 1
ATOM 1909 C C . GLN A 1 237 ? 22.088 4.143 -3.992 1.00 84.06 237 GLN A C 1
ATOM 1911 O O . GLN A 1 237 ? 22.478 3.334 -3.151 1.00 84.06 237 GLN A O 1
ATOM 1916 N N . LYS A 1 238 ? 22.671 5.336 -4.159 1.00 85.56 238 LYS A N 1
ATOM 1917 C CA . LYS A 1 238 ? 23.754 5.811 -3.299 1.00 85.56 238 LYS A CA 1
ATOM 1918 C C . LYS A 1 238 ? 23.286 5.990 -1.852 1.00 85.56 238 LYS A C 1
ATOM 1920 O O . LYS A 1 238 ? 23.969 5.505 -0.957 1.00 85.56 238 LYS A O 1
ATOM 1925 N N . CYS A 1 239 ? 22.117 6.593 -1.622 1.00 88.12 239 CYS A N 1
ATOM 1926 C CA . CYS A 1 239 ? 21.551 6.728 -0.277 1.00 88.12 239 CYS A CA 1
ATOM 1927 C C . CYS A 1 239 ? 21.346 5.376 0.405 1.00 88.12 239 CYS A C 1
ATOM 1929 O O . CYS A 1 239 ? 21.679 5.202 1.575 1.00 88.12 239 CYS A O 1
ATOM 1931 N N . LEU A 1 240 ? 20.804 4.407 -0.335 1.00 89.00 240 LEU A N 1
ATOM 1932 C CA . LEU A 1 240 ? 20.579 3.054 0.155 1.00 89.00 240 LEU A CA 1
ATOM 1933 C C . LEU A 1 240 ? 21.900 2.345 0.466 1.00 89.00 240 LEU A C 1
ATOM 1935 O O . LEU A 1 240 ? 22.025 1.741 1.529 1.00 89.00 240 LEU A O 1
ATOM 1939 N N . ALA A 1 241 ? 22.900 2.462 -0.409 1.00 89.12 241 ALA A N 1
ATOM 1940 C CA . ALA A 1 241 ? 24.227 1.904 -0.171 1.00 89.12 241 ALA A CA 1
ATOM 1941 C C . ALA A 1 241 ? 24.910 2.540 1.053 1.00 89.12 241 ALA A C 1
ATOM 1943 O O . ALA A 1 241 ? 25.504 1.825 1.859 1.00 89.12 241 ALA A O 1
ATOM 1944 N N . ASP A 1 242 ? 24.788 3.857 1.235 1.00 88.88 242 ASP A N 1
ATOM 1945 C CA . ASP A 1 242 ? 25.335 4.576 2.389 1.00 88.88 242 ASP A CA 1
ATOM 1946 C C . ASP A 1 242 ? 24.615 4.185 3.694 1.00 88.88 242 ASP A C 1
ATOM 1948 O O . ASP A 1 242 ? 25.267 3.964 4.719 1.00 88.88 242 ASP A O 1
ATOM 1952 N N . ALA A 1 243 ? 23.288 4.019 3.659 1.00 89.81 243 ALA A N 1
ATOM 1953 C CA . ALA A 1 243 ? 22.506 3.518 4.789 1.00 89.81 243 ALA A CA 1
ATOM 1954 C C . ALA A 1 243 ? 22.895 2.075 5.156 1.00 89.81 243 ALA A C 1
ATOM 1956 O O . ALA A 1 243 ? 23.145 1.773 6.325 1.00 89.81 243 ALA A O 1
ATOM 1957 N N . LEU A 1 244 ? 23.040 1.199 4.157 1.00 90.31 244 LEU A N 1
ATOM 1958 C CA . LEU A 1 244 ? 23.504 -0.178 4.340 1.00 90.31 244 LEU A CA 1
ATOM 1959 C C . LEU A 1 244 ? 24.940 -0.238 4.854 1.00 90.31 244 LEU A C 1
ATOM 1961 O O . LEU A 1 244 ? 25.237 -1.086 5.685 1.00 90.31 244 LEU A O 1
ATOM 1965 N N . LYS A 1 245 ? 25.829 0.660 4.430 1.00 90.00 245 LYS A N 1
ATOM 1966 C CA . LYS A 1 245 ? 27.208 0.742 4.938 1.00 90.00 245 LYS A CA 1
ATOM 1967 C C . LYS A 1 245 ? 27.256 1.143 6.412 1.00 90.00 245 LYS A C 1
ATOM 1969 O O . LYS A 1 245 ? 28.174 0.764 7.129 1.00 90.00 245 LYS A O 1
ATOM 1974 N N . LYS A 1 246 ? 26.296 1.948 6.863 1.00 85.44 246 LYS A N 1
ATOM 1975 C CA . LYS A 1 246 ? 26.204 2.356 8.264 1.00 85.44 246 LYS A CA 1
ATOM 1976 C C . LYS A 1 246 ? 25.626 1.245 9.141 1.00 85.44 246 LYS A C 1
ATOM 1978 O O . LYS A 1 246 ? 26.135 1.027 10.235 1.00 85.44 246 LYS A O 1
ATOM 1983 N N . GLY A 1 247 ? 24.594 0.550 8.658 1.00 80.44 247 GLY A N 1
ATOM 1984 C CA . GLY A 1 247 ? 23.970 -0.560 9.384 1.00 80.44 247 GLY A CA 1
ATOM 1985 C C . GLY A 1 247 ? 24.783 -1.857 9.336 1.00 80.44 247 GLY A C 1
ATOM 1986 O O . GLY A 1 247 ? 24.845 -2.591 10.317 1.00 80.44 247 GLY A O 1
ATOM 1987 N N . THR A 1 248 ? 25.450 -2.143 8.217 1.00 79.75 248 THR A N 1
ATOM 1988 C CA . THR A 1 248 ? 26.241 -3.365 8.005 1.00 79.75 248 THR A CA 1
ATOM 1989 C C . THR A 1 248 ? 27.738 -3.072 8.051 1.00 79.75 248 THR A C 1
ATOM 1991 O O . THR A 1 248 ? 28.198 -2.042 7.578 1.00 79.75 248 THR A O 1
ATOM 1994 N N . ARG A 1 249 ? 28.548 -4.012 8.548 1.00 78.31 249 ARG A N 1
ATOM 1995 C CA . ARG A 1 249 ? 30.022 -3.897 8.543 1.00 78.31 249 ARG A CA 1
ATOM 1996 C C . ARG A 1 249 ? 30.661 -4.301 7.203 1.00 78.31 249 ARG A C 1
ATOM 1998 O O . ARG A 1 249 ? 31.805 -4.745 7.185 1.00 78.31 249 ARG A O 1
ATOM 2005 N N . LYS A 1 250 ? 29.918 -4.211 6.096 1.00 83.75 250 LYS A N 1
ATOM 2006 C CA . LYS A 1 250 ? 30.370 -4.640 4.764 1.00 83.75 250 LYS A CA 1
ATOM 2007 C C . LYS A 1 250 ? 31.058 -3.506 4.013 1.00 83.75 250 LYS A C 1
ATOM 2009 O O . LYS A 1 250 ? 30.765 -2.326 4.223 1.00 83.75 250 LYS A O 1
ATOM 2014 N N . SER A 1 251 ? 31.970 -3.861 3.110 1.00 84.44 251 SER A N 1
ATOM 2015 C CA . SER A 1 251 ? 32.582 -2.881 2.211 1.00 84.44 251 SER A CA 1
ATOM 2016 C C . SER A 1 251 ? 31.549 -2.340 1.209 1.00 84.44 251 SER A C 1
ATOM 2018 O O . SER A 1 251 ? 30.590 -3.023 0.848 1.00 84.44 251 SER A O 1
ATOM 2020 N N . VAL A 1 252 ? 31.737 -1.110 0.715 1.00 82.56 252 VAL A N 1
ATOM 2021 C CA . VAL A 1 252 ? 30.833 -0.516 -0.297 1.00 82.56 252 VAL A CA 1
ATOM 2022 C C . VAL A 1 252 ? 30.760 -1.395 -1.551 1.00 82.56 252 VAL A C 1
ATOM 2024 O O . VAL A 1 252 ? 29.696 -1.552 -2.139 1.00 82.56 252 VAL A O 1
ATOM 2027 N N . THR A 1 253 ? 31.876 -2.015 -1.937 1.00 81.69 253 THR A N 1
ATOM 2028 C CA . THR A 1 253 ? 31.959 -2.934 -3.079 1.00 81.69 253 THR A CA 1
ATOM 2029 C C . THR A 1 253 ? 31.135 -4.202 -2.878 1.00 81.69 253 THR A C 1
ATOM 2031 O O . THR A 1 253 ? 30.424 -4.612 -3.794 1.00 81.69 253 THR A O 1
ATOM 2034 N N . GLU A 1 254 ? 31.168 -4.802 -1.686 1.00 84.19 254 GLU A N 1
ATOM 2035 C CA . GLU A 1 254 ? 30.309 -5.947 -1.354 1.00 84.19 254 GLU A CA 1
ATOM 2036 C C . GLU A 1 254 ? 28.831 -5.561 -1.365 1.00 84.19 254 GLU A C 1
ATOM 2038 O O . GLU A 1 254 ? 28.014 -6.287 -1.925 1.00 84.19 254 GLU A O 1
ATOM 2043 N N . ILE A 1 255 ? 28.488 -4.402 -0.794 1.00 85.62 255 ILE A N 1
ATOM 2044 C CA . ILE A 1 255 ? 27.107 -3.906 -0.750 1.00 85.62 255 ILE A CA 1
ATOM 2045 C C . ILE A 1 255 ? 26.556 -3.736 -2.162 1.00 85.62 255 ILE A C 1
ATOM 2047 O O . ILE A 1 255 ? 25.494 -4.269 -2.472 1.00 85.62 255 ILE A O 1
ATOM 2051 N N . LEU A 1 256 ? 27.303 -3.061 -3.038 1.00 83.88 256 LEU A N 1
ATOM 2052 C CA . LEU A 1 256 ? 26.895 -2.864 -4.427 1.00 83.88 256 LEU A CA 1
ATOM 2053 C C . LEU A 1 256 ? 26.759 -4.192 -5.178 1.00 83.88 256 LEU A C 1
ATOM 2055 O O . LEU A 1 256 ? 25.820 -4.352 -5.955 1.00 83.88 256 LEU A O 1
ATOM 2059 N N . THR A 1 257 ? 27.640 -5.161 -4.916 1.00 82.50 257 THR A N 1
ATOM 2060 C CA . THR A 1 257 ? 27.557 -6.501 -5.519 1.00 82.50 257 THR A CA 1
ATOM 2061 C C . THR A 1 257 ? 26.275 -7.221 -5.089 1.00 82.50 257 THR A C 1
ATOM 2063 O O . THR A 1 257 ? 25.553 -7.756 -5.927 1.00 82.50 257 THR A O 1
ATOM 2066 N N . LEU A 1 258 ? 25.943 -7.181 -3.795 1.00 84.00 258 LEU A N 1
ATOM 2067 C CA . LEU A 1 258 ? 24.731 -7.801 -3.250 1.00 84.00 258 LEU A CA 1
ATOM 2068 C C . LEU A 1 258 ? 23.448 -7.100 -3.702 1.00 84.00 258 LEU A C 1
ATOM 2070 O O . LEU A 1 258 ? 22.443 -7.764 -3.937 1.00 84.00 258 LEU A O 1
ATOM 2074 N N . MET A 1 259 ? 23.470 -5.774 -3.841 1.00 84.19 259 MET A N 1
ATOM 2075 C CA . MET A 1 259 ? 22.347 -5.012 -4.393 1.00 84.19 259 MET A CA 1
ATOM 2076 C C . MET A 1 259 ? 22.120 -5.356 -5.869 1.00 84.19 259 MET A C 1
ATOM 2078 O O . MET A 1 259 ? 20.985 -5.591 -6.272 1.00 84.19 259 MET A O 1
ATOM 2082 N N . SER A 1 260 ? 23.198 -5.465 -6.652 1.00 81.25 260 SER A N 1
ATOM 2083 C CA . SER A 1 260 ? 23.140 -5.796 -8.086 1.00 81.25 260 SER A CA 1
ATOM 2084 C C . SER A 1 260 ? 22.638 -7.222 -8.355 1.00 81.25 260 SER A C 1
ATOM 2086 O O . SER A 1 260 ? 22.197 -7.527 -9.458 1.00 81.25 260 SER A O 1
ATOM 2088 N N . ALA A 1 261 ? 22.666 -8.111 -7.356 1.00 82.25 261 ALA A N 1
ATOM 2089 C CA . ALA A 1 261 ? 22.064 -9.441 -7.467 1.00 82.25 261 ALA A CA 1
ATOM 2090 C C . ALA A 1 261 ? 20.520 -9.400 -7.503 1.00 82.25 261 ALA A C 1
ATOM 2092 O O . ALA A 1 261 ? 19.885 -10.352 -7.958 1.00 82.25 261 ALA A O 1
ATOM 2093 N N . TRP A 1 262 ? 19.909 -8.308 -7.033 1.00 82.94 262 TRP A N 1
ATOM 2094 C CA . TRP A 1 262 ? 18.464 -8.175 -6.839 1.00 82.94 262 TRP A CA 1
ATOM 2095 C C . TRP A 1 262 ? 17.890 -7.020 -7.652 1.00 82.94 262 TRP A C 1
ATOM 2097 O O . TRP A 1 262 ? 17.504 -5.967 -7.142 1.00 82.94 262 TRP A O 1
ATOM 2107 N N . GLU A 1 263 ? 17.799 -7.255 -8.953 1.00 77.12 263 GLU A N 1
ATOM 2108 C CA . GLU A 1 263 ? 17.208 -6.313 -9.895 1.00 77.12 263 GLU A CA 1
ATOM 2109 C C . GLU A 1 263 ? 15.671 -6.242 -9.761 1.00 77.12 263 GLU A C 1
ATOM 2111 O O . GLU A 1 263 ? 15.044 -7.271 -9.516 1.00 77.12 263 GLU A O 1
ATOM 2116 N N . PRO A 1 264 ? 15.013 -5.085 -9.995 1.00 80.88 264 PRO A N 1
ATOM 2117 C CA . PRO A 1 264 ? 13.559 -4.941 -10.008 1.00 80.88 264 PRO A CA 1
ATOM 2118 C C . PRO A 1 264 ? 12.757 -6.072 -10.643 1.00 80.88 264 PRO A C 1
ATOM 2120 O O . PRO A 1 264 ? 11.825 -6.545 -10.008 1.00 80.88 264 PRO A O 1
ATOM 2123 N N . LEU A 1 265 ? 13.115 -6.562 -11.836 1.00 82.19 265 LEU A N 1
ATOM 2124 C CA . LEU A 1 265 ? 12.402 -7.691 -12.454 1.00 82.19 265 LEU A CA 1
ATOM 2125 C C . LEU A 1 265 ? 12.524 -8.982 -11.629 1.00 82.19 265 LEU A C 1
ATOM 2127 O O . LEU A 1 265 ? 11.544 -9.708 -11.476 1.00 82.19 265 LEU A O 1
ATOM 2131 N N . GLN A 1 266 ? 13.693 -9.238 -11.040 1.00 83.69 266 GLN A N 1
ATOM 2132 C CA . GLN A 1 266 ? 13.909 -10.366 -10.135 1.00 83.69 266 GLN A CA 1
ATOM 2133 C C . GLN A 1 266 ? 13.122 -10.186 -8.830 1.00 83.69 266 GLN A C 1
ATOM 2135 O O . GLN A 1 266 ? 12.516 -11.133 -8.333 1.00 83.69 266 GLN A O 1
ATOM 2140 N N . CYS A 1 267 ? 13.066 -8.967 -8.294 1.00 87.31 267 CYS A N 1
ATOM 2141 C CA . CYS A 1 267 ? 12.255 -8.651 -7.122 1.00 87.31 267 CYS A CA 1
ATOM 2142 C C . CYS A 1 267 ? 10.754 -8.825 -7.396 1.00 87.31 267 CYS A C 1
ATOM 2144 O O . CYS A 1 267 ? 10.046 -9.383 -6.559 1.00 87.31 267 CYS A O 1
ATOM 2146 N N . VAL A 1 268 ? 10.278 -8.410 -8.575 1.00 87.88 268 VAL A N 1
ATOM 2147 C CA . VAL A 1 268 ? 8.896 -8.623 -9.028 1.00 87.88 268 VAL A CA 1
ATOM 2148 C C . VAL A 1 268 ? 8.611 -10.115 -9.165 1.00 87.88 268 VAL A C 1
ATOM 2150 O O . VAL A 1 268 ? 7.615 -10.582 -8.623 1.00 87.88 268 VAL A O 1
ATOM 2153 N N . LYS A 1 269 ? 9.509 -10.883 -9.795 1.00 88.81 269 LYS A N 1
ATOM 2154 C CA . LYS A 1 269 ? 9.390 -12.343 -9.905 1.00 88.81 269 LYS A CA 1
ATOM 2155 C C . LYS A 1 269 ? 9.211 -13.001 -8.537 1.00 88.81 269 LYS A C 1
ATOM 2157 O O . LYS A 1 269 ? 8.270 -13.761 -8.340 1.00 88.81 269 LYS A O 1
ATOM 2162 N N . MET A 1 270 ? 10.077 -12.656 -7.586 1.00 89.19 270 MET A N 1
ATOM 2163 C CA . MET A 1 270 ? 10.020 -13.197 -6.228 1.00 89.19 270 MET A CA 1
ATOM 2164 C C . MET A 1 270 ? 8.765 -12.746 -5.474 1.00 89.19 270 MET A C 1
ATOM 2166 O O . MET A 1 270 ? 8.201 -13.526 -4.719 1.00 89.19 270 MET A O 1
ATOM 2170 N N . ASN A 1 271 ? 8.280 -11.519 -5.694 1.00 89.25 271 ASN A N 1
ATOM 2171 C CA . ASN A 1 271 ? 7.002 -11.075 -5.130 1.00 89.25 271 ASN A CA 1
ATOM 2172 C C . ASN A 1 271 ? 5.805 -11.847 -5.699 1.00 89.25 271 ASN A C 1
ATOM 2174 O O . ASN A 1 271 ? 4.863 -12.149 -4.977 1.00 89.25 271 ASN A O 1
ATOM 2178 N N . LEU A 1 272 ? 5.817 -12.180 -6.987 1.00 89.00 272 LEU A N 1
ATOM 2179 C CA . LEU A 1 272 ? 4.722 -12.937 -7.593 1.00 89.00 272 LEU A CA 1
ATOM 2180 C C . LEU A 1 272 ? 4.662 -14.393 -7.116 1.00 89.00 272 LEU A C 1
ATOM 2182 O O . LEU A 1 272 ? 3.611 -15.011 -7.238 1.00 89.00 272 LEU A O 1
ATOM 2186 N N . GLN A 1 273 ? 5.766 -14.921 -6.585 1.00 87.62 273 GLN A N 1
ATOM 2187 C CA . GLN A 1 273 ? 5.871 -16.281 -6.048 1.00 87.62 273 GLN A CA 1
ATOM 2188 C C . GLN A 1 273 ? 5.629 -16.356 -4.533 1.00 87.62 273 GLN A C 1
ATOM 2190 O O . GLN A 1 273 ? 5.316 -17.418 -4.011 1.00 87.62 273 GLN A O 1
ATOM 2195 N N . ASP A 1 274 ? 5.785 -15.245 -3.816 1.00 87.00 274 ASP A N 1
ATOM 2196 C CA . ASP A 1 274 ? 5.696 -15.192 -2.358 1.00 87.00 274 ASP A CA 1
ATOM 2197 C C . ASP A 1 274 ? 4.275 -14.840 -1.911 1.00 87.00 274 ASP A C 1
ATOM 2199 O O . ASP A 1 274 ? 3.871 -13.682 -1.979 1.00 87.00 274 ASP A O 1
ATOM 2203 N N . GLU A 1 275 ? 3.514 -15.815 -1.412 1.00 83.69 275 GLU A N 1
ATOM 2204 C CA . GLU A 1 275 ? 2.121 -15.641 -0.967 1.00 83.69 275 GLU A CA 1
ATOM 2205 C C . GLU A 1 275 ? 1.939 -14.529 0.080 1.00 83.69 275 GLU A C 1
ATOM 2207 O O . GLU A 1 275 ? 0.935 -13.810 0.056 1.00 83.69 275 GLU A O 1
ATOM 2212 N N . ASN A 1 276 ? 2.933 -14.327 0.949 1.00 78.62 276 ASN A N 1
ATOM 2213 C CA . ASN A 1 276 ? 2.862 -13.427 2.101 1.00 78.62 276 ASN A CA 1
ATOM 2214 C C . ASN A 1 276 ? 3.359 -12.009 1.810 1.00 78.62 276 ASN A C 1
ATOM 2216 O O . ASN A 1 276 ? 3.205 -11.120 2.654 1.00 78.62 276 ASN A O 1
ATOM 2220 N N . CYS A 1 277 ? 3.954 -11.770 0.639 1.00 84.88 277 CYS A N 1
ATOM 2221 C CA . CYS A 1 277 ? 4.397 -10.433 0.276 1.00 84.88 277 CYS A CA 1
ATOM 2222 C C . CYS A 1 277 ? 3.240 -9.546 -0.186 1.00 84.88 277 CYS A C 1
ATOM 2224 O O . CYS A 1 277 ? 2.247 -10.021 -0.748 1.00 84.88 277 CYS A O 1
ATOM 2226 N N . ARG A 1 278 ? 3.428 -8.231 -0.050 1.00 87.88 278 ARG A N 1
ATOM 2227 C CA . ARG A 1 278 ? 2.505 -7.215 -0.565 1.00 87.88 278 ARG A CA 1
ATOM 2228 C C . ARG A 1 278 ? 2.333 -7.305 -2.081 1.00 87.88 278 ARG A C 1
ATOM 2230 O O . ARG A 1 278 ? 3.202 -7.807 -2.798 1.00 87.88 278 ARG A O 1
ATOM 2237 N N . HIS A 1 279 ? 1.218 -6.761 -2.555 1.00 91.25 279 HIS A N 1
ATOM 2238 C CA . HIS A 1 279 ? 0.975 -6.520 -3.976 1.00 91.25 279 HIS A CA 1
ATOM 2239 C C . HIS A 1 279 ? 2.031 -5.567 -4.557 1.00 91.25 279 HIS A C 1
ATOM 2241 O O . HIS A 1 279 ? 2.683 -4.812 -3.826 1.00 91.25 279 HIS A O 1
ATOM 2247 N N . CYS A 1 280 ? 2.227 -5.608 -5.874 1.00 89.94 280 CYS A N 1
ATOM 2248 C CA . CYS A 1 280 ? 3.272 -4.829 -6.541 1.00 89.94 280 CYS A CA 1
ATOM 2249 C C . CYS A 1 280 ? 2.714 -3.550 -7.163 1.00 89.94 280 CYS A C 1
ATOM 2251 O O . CYS A 1 280 ? 1.658 -3.565 -7.788 1.00 89.94 280 CYS A O 1
ATOM 2253 N N . MET A 1 281 ? 3.474 -2.465 -7.063 1.00 88.12 281 MET A N 1
ATOM 2254 C CA . MET A 1 281 ? 3.275 -1.245 -7.835 1.00 88.12 281 MET A CA 1
ATOM 2255 C C . MET A 1 281 ? 4.471 -1.060 -8.761 1.00 88.12 281 MET A C 1
ATOM 2257 O O . MET A 1 281 ? 5.607 -0.916 -8.308 1.00 88.12 281 MET A O 1
ATOM 2261 N N . LEU A 1 282 ? 4.207 -1.069 -10.061 1.00 87.88 282 LEU A N 1
ATOM 2262 C CA . LEU A 1 282 ? 5.193 -0.855 -11.104 1.00 87.88 282 LEU A CA 1
ATOM 2263 C C . LEU A 1 282 ? 5.090 0.577 -11.602 1.00 87.88 282 LEU A C 1
ATOM 2265 O O . LEU A 1 282 ? 4.113 0.957 -12.245 1.00 87.88 282 LEU A O 1
ATOM 2269 N N . VAL A 1 283 ? 6.123 1.359 -11.316 1.00 83.69 283 VAL A N 1
ATOM 2270 C CA . VAL A 1 283 ? 6.282 2.709 -11.843 1.00 83.69 283 VAL A 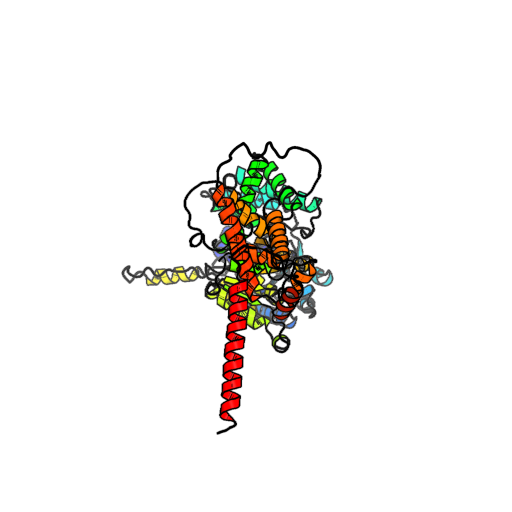CA 1
ATOM 2271 C C . VAL A 1 283 ? 6.981 2.601 -13.184 1.00 83.69 283 VAL A C 1
ATOM 2273 O O . VAL A 1 283 ? 8.167 2.278 -13.259 1.00 83.69 283 VAL A O 1
ATOM 2276 N N . CYS A 1 284 ? 6.235 2.837 -14.249 1.00 83.00 284 CYS A N 1
ATOM 2277 C CA . CYS A 1 284 ? 6.760 2.813 -15.601 1.00 83.00 284 CYS A CA 1
ATOM 2278 C C . CYS A 1 284 ? 7.156 4.230 -16.016 1.00 83.00 284 CYS A C 1
ATOM 2280 O O . CYS A 1 284 ? 6.379 5.175 -15.861 1.00 83.00 284 CYS A O 1
ATOM 2282 N N . GLU A 1 285 ? 8.359 4.386 -16.568 1.00 76.50 285 GLU A N 1
ATOM 2283 C CA . GLU A 1 285 ? 8.738 5.649 -17.211 1.00 76.50 285 GLU A CA 1
ATOM 2284 C C . GLU A 1 285 ? 7.988 5.852 -18.528 1.00 76.50 285 GLU A C 1
ATOM 2286 O O . GLU A 1 285 ? 7.646 6.981 -18.866 1.00 76.50 285 GLU A O 1
ATOM 2291 N N . LYS A 1 286 ? 7.705 4.760 -19.255 1.00 77.06 286 LYS A N 1
ATOM 2292 C CA . LYS A 1 286 ? 7.012 4.796 -20.546 1.00 77.06 286 LYS A CA 1
ATOM 2293 C C . LYS A 1 286 ? 5.777 3.880 -20.553 1.00 77.06 286 LYS A C 1
ATOM 2295 O O . LYS A 1 286 ? 5.803 2.834 -19.901 1.00 77.06 286 LYS A O 1
ATOM 2300 N N . PRO A 1 287 ? 4.715 4.208 -21.319 1.00 78.50 287 PRO A N 1
ATOM 2301 C CA . PRO A 1 287 ? 3.458 3.445 -21.400 1.00 78.50 287 PRO A CA 1
ATOM 2302 C C . PRO A 1 287 ? 3.566 1.940 -21.649 1.00 78.50 287 PRO A C 1
ATOM 2304 O O . PRO A 1 287 ? 2.699 1.193 -21.215 1.00 78.50 287 PRO A O 1
ATOM 2307 N N . TYR A 1 288 ? 4.618 1.489 -22.323 1.00 78.06 288 TYR A N 1
ATOM 2308 C CA . TYR A 1 288 ? 4.843 0.093 -22.714 1.00 78.06 288 TYR A CA 1
ATOM 2309 C C . TYR A 1 288 ? 5.841 -0.638 -21.815 1.00 78.06 288 TYR A C 1
ATOM 2311 O O . TYR A 1 288 ? 6.051 -1.829 -22.001 1.00 78.06 288 TYR A O 1
ATOM 2319 N N . SER A 1 289 ? 6.451 0.013 -20.815 1.00 79.19 289 SER A N 1
ATOM 2320 C CA . SER A 1 289 ? 7.475 -0.640 -19.980 1.00 79.19 289 SER A CA 1
ATOM 2321 C C . SER A 1 289 ? 6.950 -1.850 -19.195 1.00 79.19 289 SER A C 1
ATOM 2323 O O . SER A 1 289 ? 7.736 -2.709 -18.810 1.00 79.19 289 SER A O 1
ATOM 2325 N N . TRP A 1 290 ? 5.636 -1.961 -18.986 1.00 83.50 290 TRP A N 1
ATOM 2326 C CA . TRP A 1 290 ? 5.019 -3.137 -18.369 1.00 83.50 290 TRP A CA 1
ATOM 2327 C C . TRP A 1 290 ? 5.046 -4.386 -19.262 1.00 83.50 290 TRP A C 1
ATOM 2329 O O . TRP A 1 290 ? 4.929 -5.490 -18.734 1.00 83.50 290 TRP A O 1
ATOM 2339 N N . GLN A 1 291 ? 5.233 -4.245 -20.582 1.00 80.62 291 GLN A N 1
ATOM 2340 C CA . GLN A 1 291 ? 5.366 -5.380 -21.509 1.00 80.62 291 GLN A CA 1
ATOM 2341 C C . GLN A 1 291 ? 6.565 -6.262 -21.153 1.00 80.62 291 GLN A C 1
ATOM 2343 O O . GLN A 1 291 ? 6.509 -7.470 -21.353 1.00 80.62 291 GLN A O 1
ATOM 2348 N N . LEU A 1 292 ? 7.570 -5.703 -20.468 1.00 79.31 292 LEU A N 1
ATOM 2349 C CA . LEU A 1 292 ? 8.681 -6.460 -19.892 1.00 79.31 292 LEU A CA 1
ATOM 2350 C C . LEU A 1 292 ? 8.225 -7.616 -18.989 1.00 79.31 292 LEU A C 1
ATOM 2352 O O . LEU A 1 292 ? 8.934 -8.608 -18.864 1.00 79.31 292 LEU A O 1
ATOM 2356 N N . LEU A 1 293 ? 7.054 -7.524 -18.353 1.00 83.56 293 LEU A N 1
ATOM 2357 C CA . LEU A 1 293 ? 6.516 -8.631 -17.559 1.00 83.56 293 LEU A CA 1
ATOM 2358 C C . LEU A 1 293 ? 6.149 -9.843 -18.424 1.00 83.56 293 LEU A C 1
ATOM 2360 O O . LEU A 1 293 ? 6.292 -10.977 -17.968 1.00 83.56 293 LEU A O 1
ATOM 2364 N N . LEU A 1 294 ? 5.675 -9.597 -19.645 1.00 84.56 294 LEU A N 1
ATOM 2365 C CA . LEU A 1 294 ? 5.353 -10.629 -20.626 1.00 84.56 294 LEU A CA 1
ATOM 2366 C C . LEU A 1 294 ? 6.631 -11.127 -21.300 1.00 84.56 294 LEU A C 1
ATOM 2368 O O . LEU A 1 294 ? 6.876 -12.327 -21.313 1.00 84.56 294 LEU A O 1
ATOM 2372 N N . ASP A 1 295 ? 7.490 -10.211 -21.756 1.00 78.56 295 ASP A N 1
ATOM 2373 C CA . ASP A 1 295 ? 8.725 -10.556 -22.470 1.00 78.56 295 ASP A CA 1
ATOM 2374 C C . ASP A 1 295 ? 9.658 -11.435 -21.618 1.00 78.56 295 ASP A C 1
ATOM 2376 O O . ASP A 1 295 ? 10.287 -12.368 -22.114 1.00 78.56 295 ASP A O 1
ATOM 2380 N N . HIS A 1 296 ? 9.730 -11.169 -20.308 1.00 75.75 296 HIS A N 1
ATOM 2381 C CA . HIS A 1 296 ? 10.526 -11.954 -19.361 1.00 75.75 296 HIS A CA 1
ATOM 2382 C C . HIS A 1 296 ? 9.796 -13.192 -18.803 1.00 75.75 296 HIS A C 1
ATOM 2384 O O . HIS A 1 296 ? 10.301 -13.814 -17.864 1.00 75.75 296 HIS A O 1
ATOM 2390 N N . ASN A 1 297 ? 8.626 -13.555 -19.344 1.00 81.06 297 ASN A N 1
ATOM 2391 C CA . ASN A 1 297 ? 7.790 -14.670 -18.880 1.00 81.06 297 ASN A CA 1
ATOM 2392 C C . ASN A 1 297 ? 7.491 -14.616 -17.368 1.00 81.06 297 ASN A C 1
ATOM 2394 O O . ASN A 1 297 ? 7.430 -15.644 -16.690 1.00 81.06 297 ASN A O 1
ATOM 2398 N N . LEU A 1 298 ? 7.345 -13.410 -16.808 1.00 82.94 298 LEU A N 1
ATOM 2399 C CA . LEU A 1 298 ? 6.940 -13.225 -15.409 1.00 82.94 298 LEU A CA 1
ATOM 2400 C C . LEU A 1 298 ? 5.429 -13.410 -15.247 1.00 82.94 298 LEU A C 1
ATOM 2402 O O . LEU A 1 298 ? 4.959 -13.853 -14.196 1.00 82.94 298 LEU A O 1
ATOM 2406 N N . LEU A 1 299 ? 4.682 -13.063 -16.294 1.00 84.94 299 LEU A N 1
ATOM 2407 C CA . LEU A 1 299 ? 3.248 -13.264 -16.417 1.00 84.94 299 LEU A CA 1
ATOM 2408 C C . LEU A 1 299 ? 2.953 -14.015 -17.713 1.00 84.94 299 LEU A C 1
ATOM 2410 O O . LEU A 1 299 ? 3.536 -13.712 -18.751 1.00 84.94 299 LEU A O 1
ATOM 2414 N N . SER A 1 300 ? 2.016 -14.953 -17.648 1.00 80.75 300 SER A N 1
ATOM 2415 C CA . SER A 1 300 ? 1.416 -15.584 -18.819 1.00 80.75 300 SER A CA 1
ATOM 2416 C C . SER A 1 300 ? 0.029 -14.978 -19.060 1.00 80.75 300 SER A C 1
ATOM 2418 O O . SER A 1 300 ? -0.633 -14.516 -18.125 1.00 80.75 300 SER A O 1
ATOM 2420 N N . CYS A 1 301 ? -0.435 -14.994 -20.309 1.00 76.69 301 CYS A N 1
ATOM 2421 C CA . CYS A 1 301 ? -1.797 -14.565 -20.646 1.00 76.69 301 CYS A CA 1
ATOM 2422 C C . CYS A 1 301 ? -2.878 -15.489 -20.053 1.00 76.69 301 CYS A C 1
ATOM 2424 O O . CYS A 1 301 ? -4.045 -15.115 -20.000 1.00 76.69 301 CYS A O 1
ATOM 2426 N N . GLU A 1 302 ? -2.500 -16.692 -19.616 1.00 81.62 302 GLU A N 1
ATOM 2427 C CA . GLU A 1 302 ? -3.408 -17.671 -19.012 1.00 81.62 302 GLU A CA 1
ATOM 2428 C C . GLU A 1 302 ? -3.580 -17.428 -17.504 1.00 81.62 302 GLU A C 1
ATOM 2430 O O . GLU A 1 302 ? -4.703 -17.508 -16.983 1.00 81.62 302 GLU A O 1
ATOM 2435 N N . ASP A 1 303 ? -2.491 -17.054 -16.821 1.00 83.94 303 ASP A N 1
ATOM 2436 C CA . ASP A 1 303 ? -2.442 -16.864 -15.366 1.00 83.94 303 ASP A CA 1
ATOM 2437 C C . ASP A 1 303 ? -2.785 -15.438 -14.924 1.00 83.94 303 ASP A C 1
ATOM 2439 O O . ASP A 1 303 ? -3.056 -15.210 -13.740 1.00 83.94 303 ASP A O 1
ATOM 2443 N N . ALA A 1 304 ? -2.734 -14.466 -15.841 1.00 90.19 304 ALA A N 1
ATOM 2444 C CA . ALA A 1 304 ? -2.924 -13.054 -15.537 1.00 90.19 304 ALA A CA 1
ATOM 2445 C C . ALA A 1 304 ? -4.033 -12.404 -16.374 1.00 90.19 304 ALA A C 1
ATOM 2447 O O . ALA A 1 304 ? -4.109 -12.574 -17.588 1.00 90.19 304 ALA A O 1
ATOM 2448 N N . VAL A 1 305 ? -4.863 -11.592 -15.719 1.00 92.25 305 VAL A N 1
ATOM 2449 C CA . VAL A 1 305 ? -5.899 -10.776 -16.359 1.00 92.25 305 VAL A CA 1
ATOM 2450 C C . VAL A 1 305 ? -5.452 -9.320 -16.372 1.00 92.25 305 VAL A C 1
ATOM 2452 O O . VAL A 1 305 ? -5.232 -8.714 -15.321 1.00 92.25 305 VAL A O 1
ATOM 2455 N N . PHE A 1 306 ? -5.339 -8.751 -17.570 1.00 90.56 306 PHE A N 1
ATOM 2456 C CA . PHE A 1 306 ? -4.980 -7.352 -17.774 1.00 90.56 306 PHE A CA 1
ATOM 2457 C C . PHE A 1 306 ? -6.239 -6.494 -17.876 1.00 90.56 306 PHE A C 1
ATOM 2459 O O . PHE A 1 306 ? -7.092 -6.720 -18.736 1.00 90.56 306 PHE A O 1
ATOM 2466 N N . LEU A 1 307 ? -6.356 -5.510 -16.989 1.00 90.00 307 LEU A N 1
ATOM 2467 C CA . LEU A 1 307 ? -7.484 -4.590 -16.924 1.00 90.00 307 LEU A CA 1
ATOM 2468 C C . LEU A 1 307 ? -7.001 -3.183 -17.271 1.00 90.00 307 LEU A C 1
ATOM 2470 O O . LEU A 1 307 ? -6.135 -2.625 -16.592 1.00 90.00 307 LEU A O 1
ATOM 2474 N N . PHE A 1 308 ? -7.579 -2.619 -18.328 1.00 87.06 308 PHE A N 1
ATOM 2475 C CA . PHE A 1 308 ? -7.237 -1.307 -18.864 1.00 87.06 308 PHE A CA 1
ATOM 2476 C C . PHE A 1 308 ? -8.431 -0.371 -18.751 1.00 87.06 308 PHE A C 1
ATOM 2478 O O . PHE A 1 308 ? -9.568 -0.773 -18.991 1.00 87.06 308 PHE A O 1
ATOM 2485 N N . GLU A 1 309 ? -8.174 0.897 -18.449 1.00 79.62 309 GLU A N 1
ATOM 2486 C CA . GLU A 1 309 ? -9.196 1.928 -18.601 1.00 79.62 309 GLU A CA 1
ATOM 2487 C C . GLU A 1 309 ? -9.557 2.093 -20.086 1.00 79.62 309 GLU A C 1
ATOM 2489 O O . GLU A 1 309 ? -8.698 2.389 -20.924 1.00 79.62 309 GLU A O 1
ATOM 2494 N N . SER A 1 310 ? -10.828 1.859 -20.423 1.00 77.25 310 SER A N 1
ATOM 2495 C CA . SER A 1 310 ? -11.302 1.976 -21.799 1.00 77.25 310 SER A CA 1
ATOM 2496 C C . SER A 1 310 ? -11.431 3.441 -22.210 1.00 77.25 310 SER A C 1
ATOM 2498 O O . SER A 1 310 ? -12.116 4.230 -21.563 1.00 77.25 310 SER A O 1
ATOM 2500 N N . ASN A 1 311 ? -10.816 3.781 -23.343 1.00 77.00 311 ASN A N 1
ATOM 2501 C CA . ASN A 1 311 ? -10.943 5.092 -23.980 1.00 77.00 311 ASN A CA 1
ATOM 2502 C C . ASN A 1 311 ? -11.917 5.085 -25.172 1.00 77.00 311 ASN A C 1
ATOM 2504 O O . ASN A 1 311 ? -11.979 6.069 -25.919 1.00 77.00 311 ASN A O 1
ATOM 2508 N N . PHE A 1 312 ? -12.677 4.003 -25.368 1.00 79.88 312 PHE A N 1
ATOM 2509 C CA . PHE A 1 312 ? -13.694 3.937 -26.415 1.00 79.88 312 PHE A CA 1
ATOM 2510 C C . PHE A 1 312 ? -14.875 4.859 -26.082 1.00 79.88 312 PHE A C 1
ATOM 2512 O O . PHE A 1 312 ? -15.285 4.999 -24.932 1.00 79.88 312 PHE A O 1
ATOM 2519 N N . ALA A 1 313 ? -15.425 5.526 -27.101 1.00 75.12 313 ALA A N 1
ATOM 2520 C CA . ALA A 1 313 ? -16.467 6.535 -26.906 1.00 75.12 313 ALA A CA 1
ATOM 2521 C C . ALA A 1 313 ? -17.762 5.969 -26.298 1.00 75.12 313 ALA A C 1
ATOM 2523 O O . ALA A 1 313 ? -18.389 6.659 -25.500 1.00 75.12 313 ALA A O 1
ATOM 2524 N N . ALA A 1 314 ? -18.122 4.728 -26.640 1.00 71.88 314 ALA A N 1
ATOM 2525 C CA . ALA A 1 314 ? -19.280 4.035 -26.077 1.00 71.88 314 ALA A CA 1
ATOM 2526 C C . ALA A 1 314 ? -19.074 3.686 -24.593 1.00 71.88 314 ALA A C 1
ATOM 2528 O O . ALA A 1 314 ? -19.954 3.924 -23.770 1.00 71.88 314 ALA A O 1
ATOM 2529 N N . ASP A 1 315 ? -17.874 3.222 -24.243 1.00 69.88 315 ASP A N 1
ATOM 2530 C CA . ASP A 1 315 ? -17.548 2.768 -22.891 1.00 69.88 315 ASP A CA 1
ATOM 2531 C C . ASP A 1 315 ? -17.493 3.917 -21.881 1.00 69.88 315 ASP A C 1
ATOM 2533 O O . ASP A 1 315 ? -17.820 3.725 -20.714 1.00 69.88 315 ASP A O 1
ATOM 2537 N N . ARG A 1 316 ? -17.154 5.137 -22.319 1.00 65.38 316 ARG A N 1
ATOM 2538 C CA . ARG A 1 316 ? -17.197 6.337 -21.463 1.00 65.38 316 ARG A CA 1
ATOM 2539 C C . ARG A 1 316 ? -18.603 6.685 -20.959 1.00 65.38 316 ARG A C 1
ATOM 2541 O O . ARG A 1 316 ? -18.713 7.398 -19.965 1.00 65.38 316 ARG A O 1
ATOM 2548 N N . ALA A 1 317 ? -19.658 6.222 -21.633 1.00 55.16 317 ALA A N 1
ATOM 2549 C CA . ALA A 1 317 ? -21.046 6.460 -21.231 1.00 55.16 317 ALA A CA 1
ATOM 2550 C C . ALA A 1 317 ? -21.578 5.404 -20.240 1.00 55.16 317 ALA A C 1
ATOM 2552 O O . ALA A 1 317 ? -22.552 5.660 -19.534 1.00 55.16 317 ALA A O 1
ATOM 2553 N N . THR A 1 318 ? -20.944 4.231 -20.172 1.00 56.91 318 THR A N 1
ATOM 2554 C CA . THR A 1 318 ? -21.330 3.099 -19.315 1.00 56.91 318 THR A CA 1
ATOM 2555 C C . THR A 1 318 ? -20.426 2.974 -18.085 1.00 56.91 318 THR A C 1
ATOM 2557 O O . THR A 1 318 ? -19.255 3.342 -18.117 1.00 56.91 318 THR A O 1
ATOM 2560 N N . MET A 1 319 ? -20.959 2.441 -16.980 1.00 62.03 319 MET A N 1
ATOM 2561 C CA . MET A 1 319 ? -20.271 2.273 -15.686 1.00 62.03 319 MET A CA 1
ATOM 2562 C C . MET A 1 319 ? -19.159 1.195 -15.724 1.00 62.03 319 MET A C 1
ATOM 2564 O O . MET A 1 319 ? -19.225 0.186 -15.027 1.00 62.03 319 MET A O 1
ATOM 2568 N N . THR A 1 320 ? -18.097 1.408 -16.508 1.00 67.44 320 THR A N 1
ATOM 2569 C CA . THR A 1 320 ? -16.974 0.459 -16.684 1.00 67.44 320 THR A CA 1
ATOM 2570 C C . THR A 1 320 ? -16.229 0.114 -15.392 1.00 67.44 320 THR A C 1
ATOM 2572 O O . THR A 1 320 ? -15.596 -0.938 -15.298 1.00 67.44 320 THR A O 1
ATOM 2575 N N . GLY A 1 321 ? -16.306 0.970 -14.367 1.00 73.06 321 GLY A N 1
ATOM 2576 C CA . GLY A 1 321 ? -15.694 0.718 -13.060 1.00 73.06 321 GLY A CA 1
ATOM 2577 C C . GLY A 1 321 ? -16.246 -0.533 -12.371 1.00 73.06 321 GLY A C 1
ATOM 2578 O O . GLY A 1 321 ? -15.476 -1.296 -11.790 1.00 73.06 321 GLY A O 1
ATOM 2579 N N . HIS A 1 322 ? -17.553 -0.783 -12.490 1.00 79.06 322 HIS A N 1
ATOM 2580 C CA . HIS A 1 322 ? -18.204 -1.946 -11.889 1.00 79.06 322 HIS A CA 1
ATOM 2581 C C . HIS A 1 322 ? -17.723 -3.250 -12.539 1.00 79.06 322 HIS A C 1
ATOM 2583 O O . HIS A 1 322 ? -17.348 -4.191 -11.841 1.00 79.06 322 HIS A O 1
ATOM 2589 N N . ASP A 1 323 ? -17.627 -3.281 -13.868 1.00 84.88 323 ASP A N 1
ATOM 2590 C CA . ASP A 1 323 ? -17.159 -4.459 -14.603 1.00 84.88 323 ASP A CA 1
ATOM 2591 C C . ASP A 1 323 ? -15.695 -4.780 -14.298 1.00 84.88 323 ASP A C 1
ATOM 2593 O O . ASP A 1 323 ? -15.332 -5.945 -14.120 1.00 84.88 323 ASP A O 1
ATOM 2597 N N . HIS A 1 324 ? -14.842 -3.756 -14.193 1.00 88.44 324 HIS A N 1
ATOM 2598 C CA . HIS A 1 324 ? -13.462 -3.946 -13.751 1.00 88.44 324 HIS A CA 1
ATOM 2599 C C . HIS A 1 324 ? -13.398 -4.506 -12.331 1.00 88.44 324 HIS A C 1
ATOM 2601 O O . HIS A 1 324 ? -12.629 -5.432 -12.081 1.00 88.44 324 HIS A O 1
ATOM 2607 N N . LEU A 1 325 ? -14.223 -3.993 -11.418 1.00 88.69 325 LEU A N 1
ATOM 2608 C CA . LEU A 1 325 ? -14.255 -4.454 -10.036 1.00 88.69 325 LEU A CA 1
ATOM 2609 C C . LEU A 1 325 ? -14.701 -5.920 -9.927 1.00 88.69 325 LEU A C 1
ATOM 2611 O O . LEU A 1 325 ? -14.042 -6.699 -9.242 1.00 88.69 325 LEU A O 1
ATOM 2615 N N . HIS A 1 326 ? -15.740 -6.329 -10.664 1.00 89.12 326 HIS A N 1
ATOM 2616 C CA . HIS A 1 326 ? -16.164 -7.737 -10.735 1.00 89.12 326 HIS A CA 1
ATOM 2617 C C . HIS A 1 326 ? -15.094 -8.646 -11.329 1.00 89.12 326 HIS A C 1
ATOM 2619 O O . HIS A 1 326 ? -14.860 -9.733 -10.809 1.00 89.12 326 HIS A O 1
ATOM 2625 N N . LYS A 1 327 ? -14.385 -8.204 -12.375 1.00 91.81 327 LYS A N 1
ATOM 2626 C CA . LYS A 1 327 ? -13.257 -8.972 -12.926 1.00 91.81 327 LYS A CA 1
ATOM 2627 C C . LYS A 1 327 ? -12.152 -9.172 -11.890 1.00 91.81 327 LYS A C 1
ATOM 2629 O O . LYS A 1 327 ? -11.605 -10.270 -11.812 1.00 91.81 327 LYS A O 1
ATOM 2634 N N . VAL A 1 328 ? -11.842 -8.152 -11.084 1.00 93.00 328 VAL A N 1
ATOM 2635 C CA . VAL A 1 328 ? -10.867 -8.282 -9.989 1.00 93.00 328 VAL A CA 1
ATOM 2636 C C . VAL A 1 328 ? -11.364 -9.263 -8.930 1.00 93.00 328 VAL A C 1
ATOM 2638 O O . VAL A 1 328 ? -10.592 -10.130 -8.536 1.00 93.00 328 VAL A O 1
ATOM 2641 N N . ILE A 1 329 ? -12.634 -9.188 -8.519 1.00 92.12 329 ILE A N 1
ATOM 2642 C CA . ILE A 1 329 ? -13.221 -10.129 -7.548 1.00 92.12 329 ILE A CA 1
ATOM 2643 C C . ILE A 1 329 ? -13.149 -11.568 -8.070 1.00 92.12 329 ILE A C 1
ATOM 2645 O O . ILE A 1 329 ? -12.666 -12.445 -7.362 1.00 92.12 329 ILE A O 1
ATOM 2649 N N . ASN A 1 330 ? -13.502 -11.808 -9.333 1.00 93.62 330 ASN A N 1
ATOM 2650 C CA . ASN A 1 330 ? -13.373 -13.137 -9.936 1.00 93.62 330 ASN A CA 1
ATOM 2651 C C . ASN A 1 330 ? -11.911 -13.620 -9.945 1.00 93.62 330 ASN A C 1
ATOM 2653 O O . ASN A 1 330 ? -11.640 -14.792 -9.691 1.00 93.62 330 ASN A O 1
ATOM 2657 N N . CYS A 1 331 ? -10.943 -12.730 -10.197 1.00 93.69 331 CYS A N 1
ATOM 2658 C CA . CYS A 1 331 ? -9.523 -13.078 -10.090 1.00 93.69 331 CYS A CA 1
ATOM 2659 C C . CYS A 1 331 ? -9.126 -13.424 -8.646 1.00 93.69 331 CYS A C 1
ATOM 2661 O O . CYS A 1 331 ? -8.365 -14.369 -8.451 1.00 93.69 331 CYS A O 1
ATOM 2663 N N . MET A 1 332 ? -9.652 -12.697 -7.651 1.00 93.19 332 MET A N 1
ATOM 2664 C CA . MET A 1 332 ? -9.428 -12.962 -6.223 1.00 93.19 332 MET A CA 1
ATOM 2665 C C . MET A 1 332 ? -9.946 -14.341 -5.815 1.00 93.19 332 MET A C 1
ATOM 2667 O O . MET A 1 332 ? -9.238 -15.060 -5.114 1.00 93.19 332 MET A O 1
ATOM 2671 N N . GLU A 1 333 ? -11.137 -14.719 -6.278 1.00 91.81 333 GLU A N 1
ATOM 2672 C CA . GLU A 1 333 ? -11.761 -16.008 -5.965 1.00 91.81 333 GLU A CA 1
ATOM 2673 C C . GLU A 1 333 ? -11.035 -17.184 -6.634 1.00 91.81 333 GLU A C 1
ATOM 2675 O O . GLU A 1 333 ? -10.817 -18.209 -5.995 1.00 91.81 333 GLU A O 1
ATOM 2680 N N . ILE A 1 334 ? -10.620 -17.028 -7.898 1.00 92.38 334 ILE A N 1
ATOM 2681 C CA . ILE A 1 334 ? -9.941 -18.086 -8.669 1.00 92.38 334 ILE A CA 1
ATOM 2682 C C . ILE A 1 334 ? -8.450 -18.201 -8.305 1.00 92.38 334 ILE A C 1
ATOM 2684 O O . ILE A 1 334 ? -7.861 -19.263 -8.470 1.00 92.38 334 ILE A O 1
ATOM 2688 N N . GLY A 1 335 ? -7.818 -17.117 -7.843 1.00 90.44 335 GLY A N 1
ATOM 2689 C CA . GLY A 1 335 ? -6.366 -17.056 -7.623 1.00 90.44 335 GLY A CA 1
ATOM 2690 C C . GLY A 1 335 ? -5.554 -16.613 -8.838 1.00 90.44 335 GLY A C 1
ATOM 2691 O O . GLY A 1 335 ? -4.335 -16.770 -8.854 1.00 90.44 335 GLY A O 1
ATOM 2692 N N . LYS A 1 336 ? -6.194 -16.013 -9.850 1.00 92.25 336 LYS A N 1
ATOM 2693 C CA . LYS A 1 336 ? -5.488 -15.442 -11.009 1.00 92.25 336 LYS A CA 1
ATOM 2694 C C . LYS A 1 336 ? -4.849 -14.101 -10.674 1.00 92.25 336 LYS A C 1
ATOM 2696 O O . LYS A 1 336 ? -5.392 -13.305 -9.913 1.00 92.25 336 LYS A O 1
ATOM 2701 N N . LYS A 1 337 ? -3.710 -13.806 -11.295 1.00 93.38 337 LYS A N 1
ATOM 2702 C CA . LYS A 1 337 ? -3.026 -12.521 -11.115 1.00 93.38 337 LYS A CA 1
ATOM 2703 C C . LYS A 1 337 ? -3.827 -11.417 -11.809 1.00 93.38 337 LYS A C 1
ATOM 2705 O O . LYS A 1 337 ? -4.261 -11.591 -12.944 1.00 93.38 337 LYS A O 1
ATOM 2710 N N . ALA A 1 338 ? -4.004 -10.272 -11.163 1.00 94.06 338 ALA A N 1
ATOM 2711 C CA . ALA A 1 338 ? -4.677 -9.115 -11.755 1.00 94.06 338 ALA A CA 1
ATOM 2712 C C . ALA A 1 338 ? -3.664 -8.003 -12.041 1.00 94.06 338 ALA A C 1
ATOM 2714 O O . ALA A 1 338 ? -2.901 -7.619 -11.156 1.00 94.06 338 ALA A O 1
ATOM 2715 N N . VAL A 1 339 ? -3.665 -7.467 -13.262 1.00 92.56 339 VAL A N 1
ATOM 2716 C CA . VAL A 1 339 ? -2.822 -6.332 -13.657 1.00 92.56 339 VAL A CA 1
ATOM 2717 C C . VAL A 1 339 ? -3.712 -5.124 -13.927 1.00 92.56 339 VAL A C 1
ATOM 2719 O O . VAL A 1 339 ? -4.493 -5.125 -14.875 1.00 92.56 339 VAL A O 1
ATOM 2722 N N . LEU A 1 340 ? -3.605 -4.097 -13.085 1.00 91.00 340 LEU A N 1
ATOM 2723 C CA . LEU A 1 340 ? -4.407 -2.878 -13.150 1.00 91.00 340 LEU A CA 1
ATOM 2724 C C . LEU A 1 340 ? -3.616 -1.770 -13.846 1.00 91.00 340 LEU A C 1
ATOM 2726 O O . LEU A 1 340 ? -2.623 -1.279 -13.307 1.00 91.00 340 LEU A O 1
ATOM 2730 N N . TYR A 1 341 ? -4.071 -1.348 -15.023 1.00 88.31 341 TYR A N 1
ATOM 2731 C CA . TYR A 1 341 ? -3.445 -0.289 -15.808 1.00 88.31 341 TYR A CA 1
ATOM 2732 C C . TYR A 1 341 ? -4.313 0.972 -15.811 1.00 88.31 341 TYR A C 1
ATOM 2734 O O . TYR A 1 341 ? -5.398 0.980 -16.390 1.00 88.31 341 TYR A O 1
ATOM 2742 N N . LYS A 1 342 ? -3.825 2.052 -15.180 1.00 80.19 342 LYS A N 1
ATOM 2743 C CA . LYS A 1 342 ? -4.523 3.354 -15.069 1.00 80.19 342 LYS A CA 1
ATOM 2744 C C . LYS A 1 342 ? -5.920 3.308 -14.415 1.00 80.19 342 LYS A C 1
ATOM 2746 O O . LYS A 1 342 ? -6.702 4.235 -14.554 1.00 80.19 342 LYS A O 1
ATOM 2751 N N . LEU A 1 343 ? -6.233 2.293 -13.610 1.00 81.12 343 LEU A N 1
ATOM 2752 C CA . LEU A 1 343 ? -7.564 2.131 -13.005 1.00 81.12 343 LEU A CA 1
ATOM 2753 C C . LEU A 1 343 ? -7.730 2.863 -11.661 1.00 81.12 343 LEU A C 1
ATOM 2755 O O . LEU A 1 343 ? -8.062 2.255 -10.642 1.00 81.12 343 LEU A O 1
ATOM 2759 N N . LYS A 1 344 ? -7.546 4.193 -11.659 1.00 76.81 344 LYS A N 1
ATOM 2760 C CA . LYS A 1 344 ? -7.661 5.016 -10.436 1.00 76.81 344 LYS A CA 1
ATOM 2761 C C . LYS A 1 344 ? -9.035 4.937 -9.770 1.00 76.81 344 LYS A C 1
ATOM 2763 O O . LYS A 1 344 ? -9.119 4.943 -8.545 1.00 76.81 344 LYS A O 1
ATOM 2768 N N . SER A 1 345 ? -10.087 4.794 -10.569 1.00 77.12 345 SER A N 1
ATOM 2769 C CA . SER A 1 345 ? -11.481 4.768 -10.118 1.00 77.12 345 SER A CA 1
ATOM 2770 C C . SER A 1 345 ? -11.819 3.617 -9.164 1.00 77.12 345 SER A C 1
ATOM 2772 O O . SER A 1 345 ? -12.654 3.795 -8.282 1.00 77.12 345 SER A O 1
ATOM 2774 N N . ILE A 1 346 ? -11.167 2.456 -9.296 1.00 83.62 346 ILE A N 1
ATOM 2775 C CA . ILE A 1 346 ? -11.468 1.265 -8.478 1.00 83.62 346 ILE A CA 1
ATOM 2776 C C . ILE A 1 346 ? -10.483 1.059 -7.322 1.00 83.62 346 ILE A C 1
ATOM 2778 O O . ILE A 1 346 ? -10.688 0.177 -6.493 1.00 83.62 346 ILE A O 1
ATOM 2782 N N . HIS A 1 347 ? -9.402 1.839 -7.235 1.00 82.75 347 HIS A N 1
ATOM 2783 C CA . HIS A 1 347 ? -8.390 1.634 -6.195 1.00 82.75 347 HIS A CA 1
ATOM 2784 C C . HIS A 1 347 ? -8.932 1.864 -4.787 1.00 82.75 347 HIS A C 1
ATOM 2786 O O . HIS A 1 347 ? -8.625 1.086 -3.888 1.00 82.75 347 HIS A O 1
ATOM 2792 N N . GLU A 1 348 ? -9.774 2.884 -4.607 1.00 80.25 348 GLU A N 1
ATOM 2793 C CA . GLU A 1 348 ? -10.435 3.134 -3.322 1.00 80.25 348 GLU A CA 1
ATOM 2794 C C . GLU A 1 348 ? -11.346 1.954 -2.946 1.00 80.25 348 GLU A C 1
ATOM 2796 O O . GLU A 1 348 ? -11.338 1.505 -1.804 1.00 80.25 348 GLU A O 1
ATOM 2801 N N . CYS A 1 349 ? -12.040 1.363 -3.924 1.00 83.50 349 CYS A N 1
ATOM 2802 C CA . CYS A 1 349 ? -12.905 0.195 -3.728 1.00 83.50 349 CYS A CA 1
ATOM 2803 C C . CYS A 1 349 ? -12.142 -1.053 -3.249 1.00 83.50 349 CYS A C 1
ATOM 2805 O O . CYS A 1 349 ? -12.667 -1.867 -2.490 1.00 83.50 349 CYS A O 1
ATOM 2807 N N . LEU A 1 350 ? -10.886 -1.181 -3.681 1.00 88.06 350 LEU A N 1
ATOM 2808 C CA . LEU A 1 350 ? -10.002 -2.313 -3.416 1.00 88.06 350 LEU A CA 1
ATOM 2809 C C . LEU A 1 350 ? -9.084 -2.105 -2.198 1.00 88.06 350 LEU A C 1
ATOM 2811 O O . LEU A 1 350 ? -8.185 -2.913 -1.978 1.00 88.06 350 LEU A O 1
ATOM 2815 N N . TYR A 1 351 ? -9.284 -1.050 -1.403 1.00 84.44 351 TYR A N 1
ATOM 2816 C CA . TYR A 1 351 ? -8.375 -0.657 -0.318 1.00 84.44 351 TYR A CA 1
ATOM 2817 C C . TYR A 1 351 ? -8.030 -1.793 0.658 1.00 84.44 351 TYR A C 1
ATOM 2819 O O . TYR A 1 351 ? -6.853 -2.029 0.937 1.00 84.44 351 TYR A O 1
ATOM 2827 N N . ASP A 1 352 ? -9.025 -2.523 1.169 1.00 84.44 352 ASP A N 1
ATOM 2828 C CA . ASP A 1 352 ? -8.783 -3.626 2.110 1.00 84.44 352 ASP A CA 1
ATOM 2829 C C . ASP A 1 352 ? -8.001 -4.779 1.440 1.00 84.44 352 ASP A C 1
ATOM 2831 O O . ASP A 1 352 ? -7.098 -5.347 2.064 1.00 84.44 352 ASP A O 1
ATOM 2835 N N . MET A 1 353 ? -8.250 -5.048 0.150 1.00 89.44 353 MET A N 1
ATOM 2836 C CA . MET A 1 353 ? -7.536 -6.071 -0.631 1.00 89.44 353 MET A CA 1
ATOM 2837 C C . MET A 1 353 ? -6.083 -5.671 -0.883 1.00 89.44 353 MET A C 1
ATOM 2839 O O . MET A 1 353 ? -5.165 -6.468 -0.667 1.00 89.44 353 MET A O 1
ATOM 2843 N N . LEU A 1 354 ? -5.860 -4.421 -1.292 1.00 87.38 354 LEU A N 1
ATOM 2844 C CA . LEU A 1 354 ? -4.532 -3.877 -1.565 1.00 87.38 354 LEU A CA 1
ATOM 2845 C C . LEU A 1 354 ? -3.670 -3.838 -0.298 1.00 87.38 354 LEU A C 1
ATOM 2847 O O . LEU A 1 354 ? -2.470 -4.098 -0.348 1.00 87.38 354 LEU A O 1
ATOM 2851 N N . ASN A 1 355 ? -4.302 -3.610 0.852 1.00 80.31 355 ASN A N 1
ATOM 2852 C CA . ASN A 1 355 ? -3.663 -3.649 2.163 1.00 80.31 355 ASN A CA 1
ATOM 2853 C C . ASN A 1 355 ? -3.516 -5.060 2.752 1.00 80.31 355 ASN A C 1
ATOM 2855 O O . ASN A 1 355 ? -3.005 -5.180 3.865 1.00 80.31 355 ASN A O 1
ATOM 2859 N N . GLN A 1 356 ? -3.972 -6.102 2.047 1.00 83.94 356 GLN A N 1
ATOM 2860 C CA . GLN A 1 356 ? -3.967 -7.498 2.501 1.00 83.94 356 GLN A CA 1
ATOM 2861 C C . GLN A 1 356 ? -4.628 -7.693 3.871 1.00 83.94 356 GLN A C 1
ATOM 2863 O O . GLN A 1 356 ? -4.168 -8.475 4.705 1.00 83.94 356 GLN A O 1
ATOM 2868 N N . ARG A 1 357 ? -5.722 -6.967 4.117 1.00 80.75 357 ARG A N 1
ATOM 2869 C CA . ARG A 1 357 ? -6.513 -7.069 5.348 1.00 80.75 357 ARG A CA 1
ATOM 2870 C C . ARG A 1 357 ? -7.458 -8.257 5.261 1.00 80.75 357 ARG A C 1
ATOM 2872 O O . ARG A 1 357 ? -8.671 -8.102 5.135 1.00 80.75 357 ARG A O 1
ATOM 2879 N N . TYR A 1 358 ? -6.873 -9.443 5.301 1.00 86.06 358 TYR A N 1
ATOM 2880 C CA . TYR A 1 358 ? -7.610 -10.689 5.211 1.00 86.06 358 TYR A CA 1
ATOM 2881 C C . TYR A 1 358 ? -7.966 -11.220 6.594 1.00 86.06 358 TYR A C 1
ATOM 2883 O O . TYR A 1 358 ? -7.151 -11.164 7.513 1.00 86.06 358 TYR A O 1
ATOM 2891 N N . TYR A 1 359 ? -9.168 -11.767 6.729 1.00 80.62 359 TYR A N 1
ATOM 2892 C CA . TYR A 1 359 ? -9.601 -12.494 7.919 1.00 80.62 359 TYR A CA 1
ATOM 2893 C C . TYR A 1 359 ? -10.034 -13.904 7.524 1.00 80.62 359 TYR A C 1
ATOM 2895 O O . TYR A 1 359 ? -10.571 -14.122 6.437 1.00 80.62 359 TYR A O 1
ATOM 2903 N N . GLY A 1 360 ? -9.742 -14.875 8.385 1.00 72.12 360 GLY A N 1
ATOM 2904 C CA . GLY A 1 360 ? -10.153 -16.263 8.203 1.00 72.12 360 GLY A CA 1
ATOM 2905 C C . GLY A 1 360 ? -11.377 -16.569 9.058 1.00 72.12 360 GLY A C 1
ATOM 2906 O O . GLY A 1 360 ? -11.429 -16.181 10.223 1.00 72.12 360 GLY A O 1
ATOM 2907 N N . ASN A 1 361 ? -12.345 -17.299 8.506 1.00 56.16 361 ASN A N 1
ATOM 2908 C CA . ASN A 1 361 ? -13.400 -17.900 9.319 1.00 56.16 361 ASN A CA 1
ATOM 2909 C C . ASN A 1 361 ? -12.859 -19.191 9.948 1.00 56.16 361 ASN A C 1
ATOM 2911 O O . ASN A 1 361 ? -12.948 -20.263 9.354 1.00 56.16 361 ASN A O 1
ATOM 2915 N N . SER A 1 362 ? -12.330 -19.105 11.168 1.00 42.16 362 SER A N 1
ATOM 2916 C CA . SER A 1 362 ? -11.952 -20.285 11.965 1.00 42.16 362 SER A CA 1
ATOM 2917 C C . SER A 1 362 ? -13.161 -21.128 12.409 1.00 42.16 362 SER A C 1
ATOM 2919 O O . SER A 1 362 ? -12.999 -22.280 12.808 1.00 42.16 362 SER A O 1
ATOM 2921 N N . LEU A 1 363 ? -14.391 -20.609 12.277 1.00 40.69 363 LEU A N 1
ATOM 2922 C CA . LEU A 1 363 ? -15.632 -21.310 12.642 1.00 40.69 363 LEU A CA 1
ATOM 2923 C C . LEU A 1 363 ? -15.905 -22.594 11.836 1.00 40.69 363 LEU A C 1
ATOM 2925 O O . LEU A 1 363 ? -16.587 -23.485 12.339 1.00 40.69 363 LEU A O 1
ATOM 2929 N N . GLY A 1 364 ? -15.361 -22.733 10.623 1.00 34.81 364 GLY A N 1
ATOM 2930 C CA . GLY A 1 364 ? -15.529 -23.954 9.820 1.00 34.81 364 GLY A CA 1
ATOM 2931 C C . GLY A 1 364 ? -14.774 -25.170 10.371 1.00 34.81 364 GLY A C 1
ATOM 2932 O O . GLY A 1 364 ? -15.145 -26.306 10.087 1.00 34.81 364 GLY A O 1
ATOM 2933 N N . VAL A 1 365 ? -13.745 -24.945 11.194 1.00 35.38 365 VAL A N 1
ATOM 2934 C CA . VAL A 1 365 ? -12.877 -26.012 11.718 1.00 35.38 365 VAL A CA 1
ATOM 2935 C C . VAL A 1 365 ? -13.553 -26.767 12.871 1.00 35.38 365 VAL A C 1
ATOM 2937 O O . VAL A 1 365 ? -13.390 -27.979 12.998 1.00 35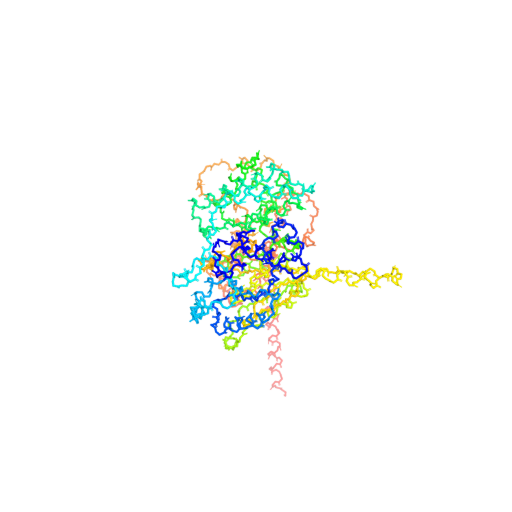.38 365 VAL A O 1
ATOM 2940 N N . PHE A 1 366 ? -14.380 -26.089 13.674 1.00 28.66 366 PHE A N 1
ATOM 2941 C CA . PHE A 1 366 ? -15.017 -26.688 14.856 1.00 28.66 366 PHE A CA 1
ATOM 2942 C C . PHE A 1 366 ? -16.222 -27.585 14.524 1.00 28.66 366 PHE A C 1
ATOM 2944 O O . PHE A 1 366 ? -16.410 -28.623 15.155 1.00 28.66 366 PHE A O 1
ATOM 2951 N N . LEU A 1 367 ? -17.019 -27.228 13.510 1.00 32.16 367 LEU A N 1
ATOM 2952 C CA . LEU A 1 367 ? -18.189 -28.017 13.091 1.00 32.16 367 LEU A CA 1
ATOM 2953 C C . LEU A 1 367 ? -17.797 -29.333 12.400 1.00 32.16 367 LEU A C 1
ATOM 2955 O O . LEU A 1 367 ? -18.508 -30.329 12.526 1.00 32.16 367 LEU A O 1
ATOM 2959 N N . PHE A 1 368 ? -16.647 -29.365 11.719 1.00 33.41 368 PHE A N 1
ATOM 2960 C CA . PHE A 1 368 ? -16.178 -30.558 11.011 1.00 33.41 368 PHE A CA 1
ATOM 2961 C C . PHE A 1 368 ? -15.546 -31.600 11.951 1.00 33.41 368 PHE A C 1
ATOM 2963 O O . PHE A 1 368 ? -15.718 -32.800 11.738 1.00 33.41 368 PHE A O 1
ATOM 2970 N N . PHE A 1 369 ? -14.900 -31.168 13.044 1.00 33.47 369 PHE A N 1
ATOM 2971 C CA . PHE A 1 369 ? -14.383 -32.083 14.072 1.00 33.47 369 PHE A CA 1
ATOM 2972 C C . PHE A 1 369 ? -15.494 -32.855 14.800 1.00 33.47 369 PHE A C 1
ATOM 2974 O O . PHE A 1 369 ? -15.277 -33.996 15.201 1.00 33.47 369 PHE A O 1
ATOM 2981 N N . PHE A 1 370 ? -16.697 -32.280 14.921 1.00 31.72 370 PHE A N 1
ATOM 2982 C CA . PHE A 1 370 ? -17.833 -32.964 15.548 1.00 31.72 370 PHE A CA 1
ATOM 2983 C C . PHE A 1 370 ? -18.433 -34.071 14.662 1.00 31.72 370 PHE A C 1
ATOM 2985 O O . PHE A 1 370 ? -18.977 -35.039 15.187 1.00 31.72 370 PHE A O 1
ATOM 2992 N N . PHE A 1 371 ? -18.302 -33.967 13.333 1.00 36.53 371 PHE A N 1
ATOM 2993 C CA . PHE A 1 371 ? -18.829 -34.954 12.378 1.00 36.53 371 PHE A CA 1
ATOM 2994 C C . PHE A 1 371 ? -17.835 -36.071 12.009 1.00 36.53 371 PHE A C 1
ATOM 2996 O O . PHE A 1 371 ? -18.254 -37.131 11.546 1.00 36.53 371 PHE A O 1
ATOM 3003 N N . LEU A 1 372 ? -16.531 -35.878 12.234 1.00 36.91 372 LEU A N 1
ATOM 3004 C CA . LEU A 1 372 ? -15.481 -36.846 11.873 1.00 36.91 372 LEU A CA 1
ATOM 3005 C C . LEU A 1 372 ? -15.240 -37.961 12.905 1.00 36.91 372 LEU A C 1
ATOM 3007 O O . LEU A 1 372 ? -14.446 -38.859 12.641 1.00 36.91 372 LEU A O 1
ATOM 3011 N N . SER A 1 373 ? -15.937 -37.974 14.044 1.00 40.25 373 SER A N 1
ATOM 3012 C CA . SER A 1 373 ? -15.828 -39.068 15.025 1.00 40.25 373 SER A CA 1
ATOM 3013 C C . SER A 1 373 ? -16.514 -40.376 14.586 1.00 40.25 373 SER A C 1
ATOM 3015 O O . SER A 1 373 ? -16.435 -41.366 15.310 1.00 40.25 373 SER A O 1
ATOM 3017 N N . VAL A 1 374 ? -17.164 -40.408 13.410 1.00 42.91 374 VAL A N 1
ATOM 3018 C CA . VAL A 1 374 ? -18.026 -41.528 12.975 1.00 42.91 374 VAL A CA 1
ATOM 3019 C C . VAL A 1 374 ? -17.564 -42.229 11.676 1.00 42.91 374 VAL A C 1
ATOM 3021 O O . VAL A 1 374 ? -18.155 -43.239 11.308 1.00 42.91 374 VAL A O 1
ATOM 3024 N N . ILE A 1 375 ? -16.508 -41.788 10.969 1.00 36.19 375 ILE A N 1
ATOM 3025 C CA . ILE A 1 375 ? -16.126 -42.388 9.662 1.00 36.19 375 ILE A CA 1
ATOM 3026 C C . ILE A 1 375 ? -14.597 -42.613 9.539 1.00 36.19 375 ILE A C 1
ATOM 3028 O O . ILE A 1 375 ? -13.834 -41.767 10.006 1.00 36.19 375 ILE A O 1
ATOM 3032 N N . PRO A 1 376 ? -14.112 -43.726 8.928 1.00 33.25 376 PRO A N 1
ATOM 3033 C CA . PRO A 1 376 ? -12.686 -44.071 8.873 1.00 33.25 376 PRO A CA 1
ATOM 3034 C C . PRO A 1 376 ? -11.859 -43.160 7.939 1.00 33.25 376 PRO A C 1
ATOM 3036 O O . PRO A 1 376 ? -12.413 -42.479 7.072 1.00 33.25 376 PRO A O 1
ATOM 3039 N N . PRO A 1 377 ? -10.516 -43.174 8.058 1.00 36.22 377 PRO A N 1
ATOM 3040 C CA . PRO A 1 377 ? -9.632 -42.152 7.508 1.00 36.22 377 PRO A CA 1
ATOM 3041 C C . PRO A 1 377 ? -9.253 -42.462 6.055 1.00 36.22 377 PRO A C 1
ATOM 3043 O O . PRO A 1 377 ? -8.199 -43.028 5.792 1.00 36.22 377 PRO A O 1
ATOM 3046 N N . PHE A 1 378 ? -10.095 -42.103 5.089 1.00 30.19 378 PHE A N 1
ATOM 3047 C CA . PHE A 1 378 ? -9.721 -42.162 3.669 1.00 30.19 378 PHE A CA 1
ATOM 3048 C C . PHE A 1 378 ? -10.398 -41.045 2.869 1.00 30.19 378 PHE A C 1
ATOM 3050 O O . PHE A 1 378 ? -11.232 -41.290 2.007 1.00 30.19 378 PHE A O 1
ATOM 3057 N N . SER A 1 379 ? -10.068 -39.792 3.191 1.00 28.81 379 SER A N 1
ATOM 3058 C CA . SER A 1 379 ? -10.227 -38.617 2.317 1.00 28.81 379 SER A CA 1
ATOM 3059 C C . SER A 1 379 ? -9.519 -37.426 2.963 1.00 28.81 379 SER A C 1
ATOM 3061 O O . SER A 1 379 ? -10.114 -36.657 3.712 1.00 28.81 379 SER A O 1
ATOM 3063 N N . PHE A 1 380 ? -8.219 -37.289 2.700 1.00 29.09 380 PHE A N 1
ATOM 3064 C CA . PHE A 1 380 ? -7.459 -36.082 3.026 1.00 29.09 380 PHE A CA 1
ATOM 3065 C C . PHE A 1 380 ? -7.874 -34.985 2.032 1.00 29.09 380 PHE A C 1
ATOM 3067 O O . PHE A 1 380 ? -7.217 -34.759 1.020 1.00 29.09 380 PHE A O 1
ATOM 3074 N N . PHE A 1 381 ? -9.039 -34.374 2.258 1.00 31.09 381 PHE A N 1
ATOM 3075 C CA . PHE A 1 381 ? -9.476 -33.212 1.492 1.00 31.09 381 PHE A CA 1
ATOM 3076 C C . PHE A 1 381 ? -8.723 -31.992 2.033 1.00 31.09 381 PHE A C 1
ATOM 3078 O O . PHE A 1 381 ? -8.808 -31.680 3.220 1.00 31.09 381 PHE A O 1
ATOM 3085 N N . LEU A 1 382 ? -7.949 -31.342 1.162 1.00 32.47 382 LEU A N 1
ATOM 3086 C CA . LEU A 1 382 ? -7.252 -30.080 1.406 1.00 32.47 382 LEU A CA 1
ATOM 3087 C C . LEU A 1 382 ? -8.251 -29.030 1.917 1.00 32.47 382 LEU A C 1
ATOM 3089 O O . LEU A 1 382 ? -8.940 -28.386 1.129 1.00 32.47 382 LEU A O 1
ATOM 3093 N N . LEU A 1 383 ? -8.346 -28.852 3.236 1.00 34.91 383 LEU A N 1
ATOM 3094 C CA . LEU A 1 383 ? -9.044 -27.715 3.829 1.00 34.91 383 LEU A CA 1
ATOM 3095 C C . LEU A 1 383 ? -8.200 -26.467 3.558 1.00 34.91 383 LEU A C 1
ATOM 3097 O O . LEU A 1 383 ? -7.309 -26.111 4.330 1.00 34.91 383 LEU A O 1
ATOM 3101 N N . SER A 1 384 ? -8.447 -25.814 2.424 1.00 43.62 384 SER A N 1
ATOM 3102 C CA . SER A 1 384 ? -7.948 -24.469 2.178 1.00 43.62 384 SER A CA 1
ATOM 3103 C C . SER A 1 384 ? -8.619 -23.528 3.176 1.00 43.62 384 SER A C 1
ATOM 3105 O O . SER A 1 384 ? -9.830 -23.318 3.129 1.00 43.62 384 SER A O 1
ATOM 3107 N N . GLU A 1 385 ? -7.846 -22.961 4.099 1.00 58.59 385 GLU A N 1
ATOM 3108 C CA . GLU A 1 385 ? -8.305 -21.831 4.906 1.00 58.59 385 GLU A CA 1
ATOM 3109 C C . GLU A 1 385 ? -8.763 -20.705 3.971 1.00 58.59 385 GLU A C 1
ATOM 3111 O O . GLU A 1 385 ? -7.948 -20.065 3.298 1.00 58.59 385 GLU A O 1
ATOM 3116 N N . ASN A 1 386 ? -10.075 -20.479 3.906 1.00 69.12 386 ASN A N 1
ATOM 3117 C CA . ASN A 1 386 ? -10.638 -19.421 3.082 1.00 69.12 386 ASN A CA 1
ATOM 3118 C C . ASN A 1 386 ? -10.326 -18.067 3.727 1.00 69.12 386 ASN A C 1
ATOM 3120 O O . ASN A 1 386 ? -10.744 -17.787 4.854 1.00 69.12 386 ASN A O 1
ATOM 3124 N N . ARG A 1 387 ? -9.580 -17.232 2.999 1.00 87.38 387 ARG A N 1
ATOM 3125 C CA . ARG A 1 387 ? -9.307 -15.842 3.370 1.00 87.38 387 ARG A CA 1
ATOM 3126 C C . ARG A 1 387 ? -10.415 -14.964 2.805 1.00 87.38 387 ARG A C 1
ATOM 3128 O O . ARG A 1 387 ? -10.743 -15.088 1.629 1.00 87.38 387 ARG A O 1
ATOM 3135 N N . PHE A 1 388 ? -10.955 -14.063 3.612 1.00 88.75 388 PHE A N 1
ATOM 3136 C CA . PHE A 1 388 ? -11.980 -13.113 3.193 1.00 88.75 388 PHE A CA 1
ATOM 3137 C C . PHE A 1 388 ? -11.447 -11.687 3.249 1.00 88.75 388 PHE A C 1
ATOM 3139 O O . PHE A 1 388 ? -10.621 -11.347 4.097 1.00 88.75 388 PHE A O 1
ATOM 3146 N N . CYS A 1 389 ? -11.924 -10.852 2.333 1.00 88.75 389 CYS A N 1
ATOM 3147 C CA . CYS A 1 389 ? -11.595 -9.441 2.246 1.00 88.75 389 CYS A CA 1
ATOM 3148 C C . CYS A 1 389 ? -12.848 -8.631 1.933 1.00 88.75 389 CYS A C 1
ATOM 3150 O O . CYS A 1 389 ? -13.652 -9.031 1.095 1.00 88.75 389 CYS A O 1
ATOM 3152 N N . ARG A 1 390 ? -12.975 -7.448 2.530 1.00 85.00 390 ARG A N 1
ATOM 3153 C CA . ARG A 1 390 ? -14.028 -6.502 2.159 1.00 85.00 390 ARG A CA 1
ATOM 3154 C C . ARG A 1 390 ? -13.654 -5.769 0.877 1.00 85.00 390 ARG A C 1
ATOM 3156 O O . ARG A 1 390 ? -12.513 -5.344 0.711 1.00 85.00 390 ARG A O 1
ATOM 3163 N N . VAL A 1 391 ? -14.625 -5.603 -0.009 1.00 86.31 391 VAL A N 1
ATOM 3164 C CA . VAL A 1 391 ? -14.526 -4.775 -1.213 1.00 86.31 391 VAL A CA 1
ATOM 3165 C C . VAL A 1 391 ? -15.697 -3.801 -1.200 1.00 86.31 391 VAL A C 1
ATOM 3167 O O . VAL A 1 391 ? -16.847 -4.207 -1.012 1.00 86.31 391 VAL A O 1
ATOM 3170 N N . ALA A 1 392 ? -15.414 -2.509 -1.359 1.00 78.81 392 ALA A N 1
ATOM 3171 C CA . ALA A 1 392 ? -16.461 -1.501 -1.473 1.00 78.81 392 ALA A CA 1
ATOM 3172 C C . ALA A 1 392 ? -16.964 -1.457 -2.922 1.00 78.81 392 ALA A C 1
ATOM 3174 O O . ALA A 1 392 ? -16.185 -1.307 -3.853 1.00 78.81 392 ALA A O 1
ATOM 3175 N N . MET A 1 393 ? -18.268 -1.608 -3.117 1.00 74.94 393 MET A N 1
ATOM 3176 C CA . MET A 1 393 ? -18.956 -1.533 -4.402 1.00 74.94 393 MET A CA 1
ATOM 3177 C C . MET A 1 393 ? -19.991 -0.423 -4.312 1.00 74.94 393 MET A C 1
ATOM 3179 O O . MET A 1 393 ? -21.088 -0.673 -3.822 1.00 74.94 393 MET A O 1
ATOM 3183 N N . GLU A 1 394 ? -19.629 0.785 -4.754 1.00 65.50 394 GLU A N 1
ATOM 3184 C CA . GLU A 1 394 ? -20.470 1.995 -4.734 1.00 65.50 394 GLU A CA 1
ATOM 3185 C C . GLU A 1 394 ? -21.151 2.250 -3.374 1.00 65.50 394 GLU A C 1
ATOM 3187 O O . GLU A 1 394 ? -20.619 2.952 -2.515 1.00 65.50 394 GLU A O 1
ATOM 3192 N N . ASP A 1 395 ? -22.323 1.645 -3.194 1.00 60.88 395 ASP A N 1
ATOM 3193 C CA . ASP A 1 395 ? -23.261 1.818 -2.096 1.00 60.88 395 ASP A CA 1
ATOM 3194 C C . ASP A 1 395 ? -23.212 0.676 -1.054 1.00 60.88 395 ASP A C 1
ATOM 3196 O O . ASP A 1 395 ? -23.831 0.766 0.012 1.00 60.88 395 ASP A O 1
ATOM 3200 N N . GLN A 1 396 ? -22.478 -0.410 -1.321 1.00 66.06 396 GLN A N 1
ATOM 3201 C CA . GLN A 1 396 ? -22.377 -1.580 -0.444 1.00 66.06 396 GLN A CA 1
ATOM 3202 C C . GLN A 1 396 ? -20.927 -2.005 -0.200 1.00 66.06 396 GLN A C 1
ATOM 3204 O O . GLN A 1 396 ? -20.022 -1.719 -0.974 1.00 66.06 396 GLN A O 1
ATOM 3209 N N . THR A 1 397 ? -20.697 -2.709 0.904 1.00 74.19 397 THR A N 1
ATOM 3210 C CA . THR A 1 397 ? -19.429 -3.391 1.175 1.00 74.19 397 THR A CA 1
ATOM 3211 C C . THR A 1 397 ? -19.720 -4.879 1.162 1.00 74.19 397 THR A C 1
ATOM 3213 O O . THR A 1 397 ? -20.651 -5.316 1.840 1.00 74.19 397 THR A O 1
ATOM 3216 N N . ARG A 1 398 ? -18.964 -5.634 0.367 1.00 81.44 398 ARG A N 1
ATOM 3217 C CA . ARG A 1 398 ? -19.144 -7.074 0.200 1.00 81.44 398 ARG A CA 1
ATOM 3218 C C . ARG A 1 398 ? -17.901 -7.817 0.660 1.00 81.44 398 ARG A C 1
ATOM 3220 O O . ARG A 1 398 ? -16.783 -7.433 0.318 1.00 81.44 398 ARG A O 1
ATOM 3227 N N . ASP A 1 399 ? -18.121 -8.907 1.377 1.00 86.19 399 ASP A N 1
ATOM 3228 C CA . ASP A 1 399 ? -17.073 -9.848 1.748 1.00 86.19 399 ASP A CA 1
ATOM 3229 C C . ASP A 1 399 ? -16.812 -10.780 0.558 1.00 86.19 399 ASP A C 1
ATOM 3231 O O . ASP A 1 399 ? -17.722 -11.448 0.063 1.00 86.19 399 ASP A O 1
ATOM 3235 N N . CYS A 1 400 ? -15.576 -10.779 0.068 1.00 89.81 400 CYS A N 1
ATOM 3236 C CA . CYS A 1 400 ? -15.123 -11.542 -1.090 1.00 89.81 400 CYS A CA 1
ATOM 3237 C C . CYS A 1 400 ? -14.039 -12.535 -0.661 1.00 89.81 400 CYS A C 1
ATOM 3239 O O . CYS A 1 400 ? -13.187 -12.211 0.172 1.00 89.81 400 CYS A O 1
ATOM 3241 N N . THR A 1 401 ? -14.051 -13.734 -1.239 1.00 91.88 401 THR A N 1
ATOM 3242 C CA . THR A 1 401 ? -13.032 -14.759 -0.975 1.00 91.88 401 THR A CA 1
ATOM 3243 C C . THR A 1 401 ? -11.739 -14.425 -1.721 1.00 91.88 401 THR A C 1
ATOM 3245 O O . THR A 1 401 ? -11.772 -13.915 -2.839 1.00 91.88 401 THR A O 1
ATOM 3248 N N . VAL A 1 402 ? -10.589 -14.706 -1.106 1.00 91.56 402 VAL A N 1
ATOM 3249 C CA . VAL A 1 402 ? -9.258 -14.441 -1.665 1.00 91.56 402 VAL A CA 1
ATOM 3250 C C . VAL A 1 402 ? -8.399 -15.701 -1.619 1.00 91.56 402 VAL A C 1
ATOM 3252 O O . VAL A 1 402 ? -7.917 -16.110 -0.558 1.00 91.56 402 VAL A O 1
ATOM 3255 N N . ALA A 1 403 ? -8.155 -16.290 -2.785 1.00 91.12 403 ALA A N 1
ATOM 3256 C CA . ALA A 1 403 ? -7.268 -17.437 -2.956 1.00 91.12 403 ALA A CA 1
ATOM 3257 C C . ALA A 1 403 ? -5.828 -17.128 -2.509 1.00 91.12 403 ALA A C 1
ATOM 3259 O O . ALA A 1 403 ? -5.400 -15.967 -2.501 1.00 91.12 403 ALA A O 1
ATOM 3260 N N . LYS A 1 404 ? -5.070 -18.164 -2.115 1.00 88.44 404 LYS A N 1
ATOM 3261 C CA . LYS A 1 404 ? -3.695 -18.022 -1.600 1.00 88.44 404 LYS A CA 1
ATOM 3262 C C . LYS A 1 404 ? -2.732 -17.460 -2.647 1.00 88.44 404 LYS A C 1
ATOM 3264 O O . LYS A 1 404 ? -1.990 -16.529 -2.320 1.00 88.44 404 LYS A O 1
ATOM 3269 N N . GLU A 1 405 ? -2.856 -17.902 -3.899 1.00 88.94 405 GLU A N 1
ATOM 3270 C CA . GLU A 1 405 ? -1.986 -17.483 -5.003 1.00 88.94 405 GLU A CA 1
ATOM 3271 C C . GLU A 1 405 ? -2.328 -16.105 -5.600 1.00 88.94 405 GLU A C 1
ATOM 3273 O O . GLU A 1 405 ? -1.560 -15.575 -6.406 1.00 88.94 405 GLU A O 1
ATOM 3278 N N . PHE A 1 406 ? -3.454 -15.489 -5.212 1.00 91.94 406 PHE A N 1
ATOM 3279 C CA . PHE A 1 406 ? -3.880 -14.214 -5.789 1.00 91.94 406 PHE A CA 1
ATOM 3280 C C . PHE A 1 406 ? -2.844 -13.099 -5.560 1.00 91.94 406 PHE A C 1
ATOM 3282 O O . PHE A 1 406 ? -2.500 -12.759 -4.421 1.00 91.94 406 PHE A O 1
ATOM 3289 N N . LYS A 1 407 ? -2.412 -12.457 -6.653 1.00 92.06 407 LYS A N 1
ATOM 3290 C CA . LYS A 1 407 ? -1.540 -11.274 -6.640 1.00 92.06 407 LYS A CA 1
ATOM 3291 C C . LYS A 1 407 ? -2.062 -10.181 -7.555 1.00 92.06 407 LYS A C 1
ATOM 3293 O O . LYS A 1 407 ? -2.496 -10.435 -8.675 1.00 92.06 407 LYS A O 1
ATOM 3298 N N . CYS A 1 408 ? -1.940 -8.946 -7.086 1.00 92.44 408 CYS A N 1
ATOM 3299 C CA . CYS A 1 408 ? -2.274 -7.754 -7.843 1.00 92.44 408 CYS A CA 1
ATOM 3300 C C . CYS A 1 408 ? -0.999 -6.981 -8.214 1.00 92.44 408 CYS A C 1
ATOM 3302 O O . CYS A 1 408 ? -0.094 -6.800 -7.389 1.00 92.44 408 CYS A O 1
ATOM 3304 N N . ILE A 1 409 ? -0.934 -6.521 -9.461 1.00 91.81 409 ILE A N 1
ATOM 3305 C CA . ILE A 1 409 ? 0.076 -5.595 -9.963 1.00 91.81 409 ILE A CA 1
ATOM 3306 C C . ILE A 1 409 ? -0.633 -4.324 -10.412 1.00 91.81 409 ILE A C 1
ATOM 3308 O O . ILE A 1 409 ? -1.504 -4.364 -11.274 1.00 91.81 409 ILE A O 1
ATOM 3312 N N . VAL A 1 410 ? -0.221 -3.185 -9.876 1.00 89.94 410 VAL A N 1
ATOM 3313 C CA . VAL A 1 410 ? -0.695 -1.871 -10.304 1.00 89.94 410 VAL A CA 1
ATOM 3314 C C . VAL A 1 410 ? 0.380 -1.201 -11.142 1.00 89.94 410 VAL A C 1
ATOM 3316 O O . VAL A 1 410 ? 1.506 -1.031 -10.683 1.00 89.94 410 VAL A O 1
ATOM 3319 N N . ILE A 1 411 ? 0.027 -0.781 -12.352 1.00 88.88 411 ILE A N 1
ATOM 3320 C CA . ILE A 1 411 ? 0.910 -0.025 -13.240 1.00 88.88 411 ILE A CA 1
ATOM 3321 C C . ILE A 1 411 ? 0.567 1.462 -13.131 1.00 88.88 411 ILE A C 1
ATOM 3323 O O . ILE A 1 411 ? -0.565 1.871 -13.397 1.00 88.88 411 ILE A O 1
ATOM 3327 N N . VAL A 1 412 ? 1.565 2.266 -12.760 1.00 84.75 412 VAL A N 1
ATOM 3328 C CA . VAL A 1 412 ? 1.465 3.725 -12.607 1.00 84.75 412 VAL A CA 1
ATOM 3329 C C . VAL A 1 412 ? 2.579 4.395 -13.407 1.00 84.75 412 VAL A C 1
ATOM 3331 O O . VAL A 1 412 ? 3.676 3.851 -13.526 1.00 84.75 412 VAL A O 1
ATOM 3334 N N . PHE A 1 413 ? 2.321 5.585 -13.946 1.00 82.19 413 PHE A N 1
ATOM 3335 C CA . PHE A 1 413 ? 3.338 6.377 -14.634 1.00 82.19 413 PHE A CA 1
ATOM 3336 C C . PHE A 1 413 ? 4.038 7.353 -13.705 1.00 82.19 413 PHE A C 1
ATOM 3338 O O . PHE A 1 413 ? 3.487 7.788 -12.694 1.00 82.19 413 PHE A O 1
ATOM 3345 N N . LYS A 1 414 ? 5.262 7.726 -14.080 1.00 74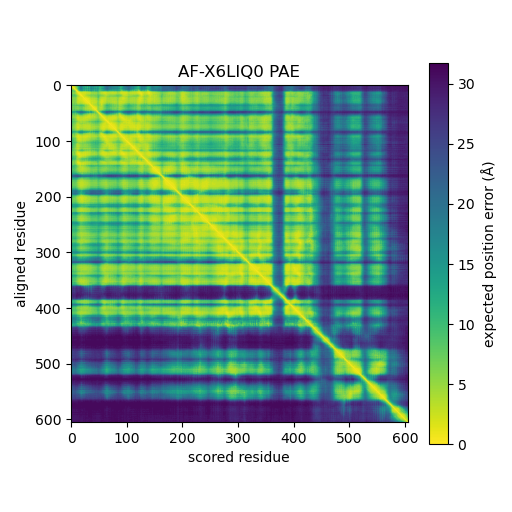.12 414 LYS A N 1
ATOM 3346 C CA . LYS A 1 414 ? 6.062 8.711 -13.349 1.00 74.12 414 LYS A CA 1
ATOM 3347 C C . LYS A 1 414 ? 5.288 10.016 -13.082 1.00 74.12 414 LYS A C 1
ATOM 3349 O O . LYS A 1 414 ? 5.277 10.494 -11.955 1.00 74.12 414 LYS A O 1
ATOM 3354 N N . GLU A 1 415 ? 4.581 10.520 -14.089 1.00 72.06 415 GLU A N 1
ATOM 3355 C CA . GLU A 1 415 ? 3.752 11.737 -14.020 1.00 72.06 415 GLU A CA 1
ATOM 3356 C C . GLU A 1 415 ? 2.553 11.586 -13.064 1.00 72.06 415 GLU A C 1
ATOM 3358 O O . GLU A 1 415 ? 2.180 12.504 -12.337 1.00 72.06 415 GLU A O 1
ATOM 3363 N N . ASP A 1 416 ? 1.961 10.391 -13.009 1.00 69.81 416 ASP A N 1
ATOM 3364 C CA . ASP A 1 416 ? 0.809 10.100 -12.154 1.00 69.81 416 ASP A CA 1
ATOM 3365 C C . ASP A 1 416 ? 1.185 9.996 -10.669 1.00 69.81 416 ASP A C 1
ATOM 3367 O O . ASP A 1 416 ? 0.349 10.255 -9.797 1.00 69.81 416 ASP A O 1
ATOM 3371 N N . MET A 1 417 ? 2.436 9.640 -10.364 1.00 68.94 417 MET A N 1
ATOM 3372 C CA . MET A 1 417 ? 2.944 9.565 -8.991 1.00 68.94 417 MET A CA 1
ATOM 3373 C C . MET A 1 417 ? 3.016 10.938 -8.320 1.00 68.94 417 MET A C 1
ATOM 3375 O O . MET A 1 417 ? 2.746 11.057 -7.122 1.00 68.94 417 MET A O 1
ATOM 3379 N N . GLU A 1 418 ? 3.297 11.992 -9.085 1.00 61.03 418 GLU A N 1
ATOM 3380 C CA . GLU A 1 418 ? 3.337 13.367 -8.576 1.00 61.03 418 GLU A CA 1
ATOM 3381 C C . GLU A 1 418 ? 1.963 13.828 -8.074 1.00 61.03 418 GLU A C 1
ATOM 3383 O O . GLU A 1 418 ? 1.875 14.535 -7.072 1.00 61.03 418 GLU A O 1
ATOM 3388 N N . ASN A 1 419 ? 0.881 13.310 -8.659 1.00 58.03 419 ASN A N 1
ATOM 3389 C CA . ASN A 1 419 ? -0.497 13.641 -8.285 1.00 58.03 419 ASN A CA 1
ATOM 3390 C C . ASN A 1 419 ? -1.153 12.621 -7.337 1.00 58.03 419 ASN A C 1
ATOM 3392 O O . ASN A 1 419 ? -2.269 12.836 -6.871 1.00 58.03 419 ASN A O 1
ATOM 3396 N N . SER A 1 420 ? -0.481 11.506 -7.035 1.00 59.59 420 SER A N 1
ATOM 3397 C CA . SER A 1 420 ? -1.049 10.429 -6.214 1.00 59.59 420 SER A CA 1
ATOM 3398 C C . SER A 1 420 ? -0.932 10.705 -4.711 1.00 59.59 420 SER A C 1
ATOM 3400 O O . SER A 1 420 ? 0.049 11.293 -4.243 1.00 59.59 420 SER A O 1
ATOM 3402 N N . VAL A 1 421 ? -1.925 10.253 -3.941 1.00 58.16 421 VAL A N 1
ATOM 3403 C CA . VAL A 1 421 ? -1.953 10.369 -2.472 1.00 58.16 421 VAL A CA 1
ATOM 3404 C C . VAL A 1 421 ? -0.950 9.391 -1.848 1.00 58.16 421 VAL A C 1
ATOM 3406 O O . VAL A 1 421 ? -0.888 8.229 -2.238 1.00 58.16 421 VAL A O 1
ATOM 3409 N N . ILE A 1 422 ? -0.186 9.830 -0.844 1.00 56.00 422 ILE A N 1
ATOM 3410 C CA . ILE A 1 422 ? 0.862 9.025 -0.179 1.00 56.00 422 ILE A CA 1
ATOM 3411 C C . ILE A 1 422 ? 0.297 7.711 0.397 1.00 56.00 422 ILE A C 1
ATOM 3413 O O . ILE A 1 422 ? 0.888 6.648 0.214 1.00 56.00 422 ILE A O 1
ATOM 3417 N N . THR A 1 423 ? -0.908 7.749 0.980 1.00 55.25 423 THR A N 1
ATOM 3418 C CA . THR A 1 423 ? -1.632 6.573 1.503 1.00 55.25 423 THR A CA 1
ATOM 3419 C C . THR A 1 423 ? -1.798 5.452 0.481 1.00 55.25 423 THR A C 1
ATOM 3421 O O . THR A 1 423 ? -1.842 4.279 0.847 1.00 55.25 423 THR A O 1
ATOM 3424 N N . TYR A 1 424 ? -1.917 5.800 -0.798 1.00 60.31 424 TYR A N 1
ATOM 3425 C CA . TYR A 1 424 ? -2.051 4.836 -1.882 1.00 60.31 424 TYR A CA 1
ATOM 3426 C C . TYR A 1 424 ? -0.706 4.174 -2.226 1.00 60.31 424 TYR A C 1
ATOM 3428 O O . TYR A 1 424 ? -0.651 2.981 -2.505 1.00 60.31 424 TYR A O 1
ATOM 3436 N N . ILE A 1 425 ? 0.396 4.916 -2.119 1.00 61.12 425 ILE A N 1
ATOM 3437 C CA . ILE A 1 425 ? 1.754 4.456 -2.443 1.00 61.12 425 ILE A CA 1
ATOM 3438 C C . ILE A 1 425 ? 2.298 3.479 -1.379 1.00 61.12 425 ILE A C 1
ATOM 3440 O O . ILE A 1 425 ? 2.992 2.514 -1.710 1.00 61.12 425 ILE A O 1
ATOM 3444 N N . GLU A 1 426 ? 1.954 3.669 -0.100 1.00 63.22 426 GLU A N 1
ATOM 3445 C CA . GLU A 1 426 ? 2.419 2.816 1.012 1.00 63.22 426 GLU A CA 1
ATOM 3446 C C . GLU A 1 426 ? 1.819 1.393 1.035 1.00 63.22 426 GLU A C 1
ATOM 3448 O O . GLU A 1 426 ? 2.254 0.532 1.809 1.00 63.22 426 GLU A O 1
ATOM 3453 N N . GLN A 1 427 ? 0.804 1.117 0.210 1.00 63.81 427 GLN A N 1
ATOM 3454 C CA . GLN A 1 427 ? 0.122 -0.188 0.170 1.00 63.81 427 GLN A CA 1
ATOM 3455 C C . GLN A 1 427 ? 0.939 -1.250 -0.577 1.00 63.81 427 GLN A C 1
ATOM 3457 O O . GLN A 1 427 ? 0.716 -2.445 -0.396 1.00 63.81 427 GLN A O 1
ATOM 3462 N N . PHE A 1 428 ? 1.922 -0.829 -1.376 1.00 68.44 428 PHE A N 1
ATOM 3463 C CA . PHE A 1 428 ? 2.575 -1.681 -2.363 1.00 68.44 428 PHE A CA 1
ATOM 3464 C C . PHE A 1 428 ? 4.081 -1.805 -2.156 1.00 68.44 428 PHE A C 1
ATOM 3466 O O . PHE A 1 428 ? 4.746 -0.872 -1.705 1.00 68.44 428 PHE A O 1
ATOM 3473 N N . ASN A 1 429 ? 4.632 -2.936 -2.602 1.00 63.62 429 ASN A N 1
ATOM 3474 C CA . ASN A 1 429 ? 6.048 -3.014 -2.951 1.00 63.62 429 ASN A CA 1
ATOM 3475 C C . ASN A 1 429 ? 6.263 -2.286 -4.280 1.00 63.62 429 ASN A C 1
ATOM 3477 O O . ASN A 1 429 ? 5.657 -2.641 -5.292 1.00 63.62 429 ASN A O 1
ATOM 3481 N N . ARG A 1 430 ? 7.107 -1.258 -4.266 1.00 78.38 430 ARG A N 1
ATOM 3482 C CA . ARG A 1 430 ? 7.297 -0.342 -5.395 1.00 78.38 430 ARG A CA 1
ATOM 3483 C C . ARG A 1 430 ? 8.489 -0.795 -6.222 1.00 78.38 430 ARG A C 1
ATOM 3485 O O . ARG A 1 430 ? 9.530 -1.082 -5.649 1.00 78.38 430 ARG A O 1
ATOM 3492 N N . PHE A 1 431 ? 8.363 -0.810 -7.544 1.00 68.75 431 PHE A N 1
ATOM 3493 C CA . PHE A 1 431 ? 9.478 -1.053 -8.462 1.00 68.75 431 PHE A CA 1
ATOM 3494 C C . PHE A 1 431 ? 9.400 -0.104 -9.640 1.00 68.75 431 PHE A C 1
ATOM 3496 O O . PHE A 1 431 ? 8.336 0.062 -10.229 1.00 68.75 431 PHE A O 1
ATOM 3503 N N . VAL A 1 432 ? 10.527 0.495 -10.005 1.00 64.00 432 VAL A N 1
ATOM 3504 C CA . VAL A 1 432 ? 10.621 1.355 -11.181 1.00 64.00 432 VAL A CA 1
ATOM 3505 C C . VAL A 1 432 ? 11.193 0.560 -12.343 1.00 64.00 432 VAL A C 1
ATOM 3507 O O . VAL A 1 432 ? 12.305 0.034 -12.263 1.00 64.00 432 VAL A O 1
ATOM 3510 N N . LEU A 1 433 ? 10.412 0.466 -13.418 1.00 61.06 433 LEU A N 1
ATOM 3511 C CA . LEU A 1 433 ? 10.808 -0.181 -14.660 1.00 61.06 433 LEU A CA 1
ATOM 3512 C C . LEU A 1 433 ? 11.172 0.879 -15.696 1.00 61.06 433 LEU A C 1
ATOM 3514 O O . LEU A 1 433 ? 10.356 1.718 -16.082 1.00 61.06 433 LEU A O 1
ATOM 3518 N N . ASN A 1 434 ? 12.412 0.787 -16.168 1.00 56.34 434 ASN A N 1
ATOM 3519 C CA . ASN A 1 434 ? 12.929 1.561 -17.282 1.00 56.34 434 ASN A CA 1
ATOM 3520 C C . ASN A 1 434 ? 13.509 0.586 -18.315 1.00 56.34 434 ASN A C 1
ATOM 3522 O O . ASN A 1 434 ? 14.361 -0.249 -17.991 1.00 56.34 434 ASN A O 1
ATOM 3526 N N . LEU A 1 435 ? 13.021 0.690 -19.554 1.00 47.56 435 LEU A N 1
ATOM 3527 C CA . LEU A 1 435 ? 13.402 -0.182 -20.662 1.00 47.56 435 LEU A CA 1
ATOM 3528 C C . LEU A 1 435 ? 14.914 -0.113 -20.937 1.00 47.56 435 LEU A C 1
ATOM 3530 O O . LEU A 1 435 ? 15.568 -1.151 -21.020 1.00 47.56 435 LEU A O 1
ATOM 3534 N N . PHE A 1 436 ? 15.494 1.095 -20.959 1.00 45.59 436 PHE A N 1
ATOM 3535 C CA . PHE A 1 436 ? 16.936 1.304 -21.145 1.00 45.59 436 PHE A CA 1
ATOM 3536 C C . PHE A 1 436 ? 17.766 0.649 -20.042 1.00 45.59 436 PHE A C 1
ATOM 3538 O O . PHE A 1 436 ? 18.854 0.141 -20.293 1.00 45.59 436 PHE A O 1
ATOM 3545 N N . VAL A 1 437 ? 17.247 0.630 -18.818 1.00 46.41 437 VAL A N 1
ATOM 3546 C CA . VAL A 1 437 ? 17.949 0.099 -17.651 1.00 46.41 437 VAL A CA 1
ATOM 3547 C C . VAL A 1 437 ? 17.875 -1.435 -17.587 1.00 46.41 437 VAL A C 1
ATOM 3549 O O . VAL A 1 437 ? 18.840 -2.073 -17.170 1.00 46.41 437 VAL A O 1
ATOM 3552 N N . CYS A 1 438 ? 16.792 -2.049 -18.076 1.00 41.47 438 CYS A N 1
ATOM 3553 C CA . CYS A 1 438 ? 16.695 -3.509 -18.214 1.00 41.47 438 CYS A CA 1
ATOM 3554 C C . CYS A 1 438 ? 17.632 -4.052 -19.313 1.00 41.47 438 CYS A C 1
ATOM 3556 O O . CYS A 1 438 ? 18.261 -5.095 -19.128 1.00 41.47 438 CYS A O 1
ATOM 3558 N N . LEU A 1 439 ? 17.818 -3.295 -20.401 1.00 40.28 439 LEU A N 1
ATOM 3559 C CA . LEU A 1 439 ? 18.753 -3.594 -21.497 1.00 40.28 439 LEU A CA 1
ATOM 3560 C C . LEU A 1 439 ? 20.224 -3.628 -21.100 1.00 40.28 439 LEU A C 1
ATOM 3562 O O . LEU A 1 439 ? 20.997 -4.410 -21.649 1.00 40.28 439 LEU A O 1
ATOM 3566 N N . ILE A 1 440 ? 20.632 -2.775 -20.161 1.00 41.94 440 ILE A N 1
ATOM 3567 C CA . ILE A 1 440 ? 22.022 -2.744 -19.692 1.00 41.94 440 ILE A CA 1
ATOM 3568 C C . ILE A 1 440 ? 22.388 -4.070 -19.015 1.00 41.94 440 ILE A C 1
ATOM 3570 O O . ILE A 1 440 ? 23.527 -4.522 -19.099 1.00 41.94 440 ILE A O 1
ATOM 3574 N N . LEU A 1 441 ? 21.420 -4.734 -18.383 1.00 43.66 441 LEU A N 1
ATOM 3575 C CA . LEU A 1 441 ? 21.679 -5.801 -17.420 1.00 43.66 441 LEU A CA 1
ATOM 3576 C C . LEU A 1 441 ? 21.469 -7.223 -17.936 1.00 43.66 441 LEU A C 1
ATOM 3578 O O . LEU A 1 441 ? 22.138 -8.123 -17.429 1.00 43.66 441 LEU A O 1
ATOM 3582 N N . SER A 1 442 ? 20.673 -7.446 -18.990 1.00 37.84 442 SER A N 1
ATOM 3583 C CA . SER A 1 442 ? 20.741 -8.728 -19.717 1.00 37.84 442 SER A CA 1
ATOM 3584 C C . SER A 1 442 ? 22.144 -8.962 -20.303 1.00 37.84 442 SER A C 1
ATOM 3586 O O . SER A 1 442 ? 22.613 -10.098 -20.370 1.00 37.84 442 SER A O 1
ATOM 3588 N N . LEU A 1 443 ? 22.868 -7.881 -20.617 1.00 35.50 443 LEU A N 1
ATOM 3589 C CA . LEU A 1 443 ? 24.274 -7.901 -21.023 1.00 35.50 443 LEU A CA 1
ATOM 3590 C C . LEU A 1 443 ? 25.250 -8.100 -19.854 1.00 35.50 443 LEU A C 1
ATOM 3592 O O . LEU A 1 443 ? 26.159 -8.919 -19.971 1.00 35.50 443 LEU A O 1
ATOM 3596 N N . VAL A 1 444 ? 25.053 -7.430 -18.712 1.00 33.94 444 VAL A N 1
ATOM 3597 C CA . VAL A 1 444 ? 25.932 -7.600 -17.532 1.00 33.94 444 VAL A CA 1
ATOM 3598 C C . VAL A 1 444 ? 25.834 -9.017 -16.952 1.00 33.94 444 VAL A C 1
ATOM 3600 O O . VAL A 1 444 ? 26.860 -9.597 -16.597 1.00 33.94 444 VAL A O 1
ATOM 3603 N N . CYS A 1 445 ? 24.640 -9.620 -16.931 1.00 29.80 445 CYS A N 1
ATOM 3604 C CA . CYS A 1 445 ? 24.446 -10.995 -16.456 1.00 29.80 445 CYS A CA 1
ATOM 3605 C C . CYS A 1 445 ? 25.077 -12.041 -17.401 1.00 29.80 445 CYS A C 1
ATOM 3607 O O . CYS A 1 445 ? 25.555 -13.077 -16.943 1.00 29.80 445 CYS A O 1
ATOM 3609 N N . CYS A 1 446 ? 25.169 -11.750 -18.708 1.00 28.62 446 CYS A N 1
ATOM 3610 C CA . CYS A 1 446 ? 25.908 -12.595 -19.654 1.00 28.62 446 CYS A CA 1
ATOM 3611 C C . CYS A 1 446 ? 27.433 -12.502 -19.478 1.00 28.62 446 CYS A C 1
ATOM 3613 O O . CYS A 1 446 ? 28.122 -13.486 -19.725 1.00 28.62 446 CYS A O 1
ATOM 3615 N N . CYS A 1 447 ? 27.968 -11.353 -19.052 1.00 28.94 447 CYS A N 1
ATOM 3616 C CA . CYS A 1 447 ? 29.416 -11.146 -18.949 1.00 28.94 447 CYS A CA 1
ATOM 3617 C C . CYS A 1 447 ? 30.024 -11.575 -17.601 1.00 28.94 447 CYS A C 1
ATOM 3619 O O . CYS A 1 447 ? 31.213 -11.874 -17.552 1.00 28.94 447 CYS A O 1
ATOM 3621 N N . PHE A 1 448 ? 29.253 -11.632 -16.508 1.00 28.94 448 PHE A N 1
ATOM 3622 C CA . PHE A 1 448 ? 29.802 -11.890 -15.163 1.00 28.94 448 PHE A CA 1
ATOM 3623 C C . PHE A 1 448 ? 30.012 -13.372 -14.789 1.00 28.94 448 PHE A C 1
ATOM 3625 O O . PHE A 1 448 ? 30.414 -13.658 -13.662 1.00 28.94 448 PHE A O 1
ATOM 3632 N N . LEU A 1 449 ? 29.805 -14.315 -15.719 1.00 27.98 449 LEU A N 1
ATOM 3633 C CA . LEU A 1 449 ? 30.039 -15.754 -15.499 1.00 27.98 449 LEU A CA 1
ATOM 3634 C C . LEU A 1 449 ? 31.284 -16.336 -16.200 1.00 27.98 449 LEU A C 1
ATOM 3636 O O . LEU A 1 449 ? 31.511 -17.538 -16.099 1.00 27.98 449 LEU A O 1
ATOM 3640 N N . GLN A 1 450 ? 32.144 -15.526 -16.827 1.00 27.89 450 GLN A N 1
ATOM 3641 C CA . GLN A 1 450 ? 33.445 -15.993 -17.338 1.00 27.89 450 GLN A CA 1
ATOM 3642 C C . GLN A 1 450 ? 34.611 -15.239 -16.669 1.00 27.89 450 GLN A C 1
ATOM 3644 O O . GLN A 1 450 ? 34.594 -14.024 -16.494 1.00 27.89 450 GLN A O 1
ATOM 3649 N N . ARG A 1 451 ? 35.597 -16.019 -16.208 1.00 27.61 451 ARG A N 1
ATOM 3650 C CA . ARG A 1 451 ? 36.733 -15.664 -15.330 1.00 27.61 451 ARG A CA 1
ATOM 3651 C C . ARG A 1 451 ? 37.548 -14.430 -15.778 1.00 27.61 451 ARG A C 1
ATOM 3653 O O . ARG A 1 451 ? 37.616 -14.130 -16.966 1.00 27.61 451 ARG A O 1
ATOM 3660 N N . PRO A 1 452 ? 38.286 -13.769 -14.858 1.00 31.62 452 PRO A N 1
ATOM 3661 C CA . PRO A 1 452 ? 39.076 -12.589 -15.189 1.00 31.62 452 PRO A CA 1
ATOM 3662 C C . PRO A 1 452 ? 40.400 -12.994 -15.855 1.00 31.62 452 PRO A C 1
ATOM 3664 O O . PRO A 1 452 ? 41.265 -13.581 -15.204 1.00 31.62 452 PRO A O 1
ATOM 3667 N N . LYS A 1 453 ? 40.617 -12.644 -17.130 1.00 27.62 453 LYS A N 1
ATOM 3668 C CA . LYS A 1 453 ? 41.969 -12.633 -17.720 1.00 27.62 453 LYS A CA 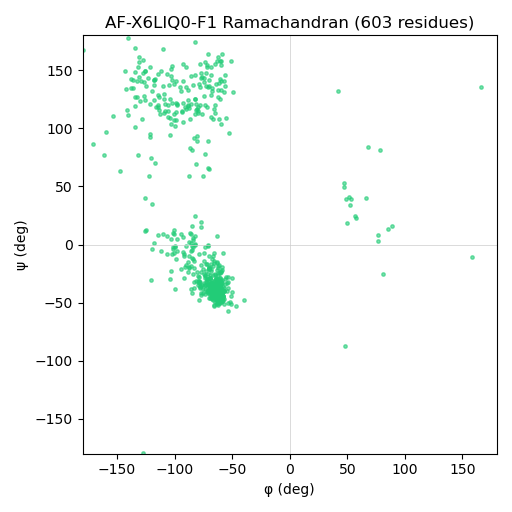1
ATOM 3669 C C . LYS A 1 453 ? 42.535 -11.212 -17.709 1.00 27.62 453 LYS A C 1
ATOM 3671 O O . LYS A 1 453 ? 41.981 -10.267 -18.260 1.00 27.62 453 LYS A O 1
ATOM 3676 N N . LYS A 1 454 ? 43.669 -11.090 -17.022 1.00 28.14 454 LYS A N 1
ATOM 3677 C CA . LYS A 1 454 ? 44.303 -9.879 -16.484 1.00 28.14 454 LYS A CA 1
ATOM 3678 C C . LYS A 1 454 ? 45.040 -8.997 -17.511 1.00 28.14 454 LYS A C 1
ATOM 3680 O O . LYS A 1 454 ? 45.808 -8.146 -17.093 1.00 28.14 454 LYS A O 1
ATOM 3685 N N . HIS A 1 455 ? 44.830 -9.165 -18.820 1.00 26.78 455 HIS A N 1
ATOM 3686 C CA . HIS A 1 455 ? 45.697 -8.546 -19.843 1.00 26.78 455 HIS A CA 1
ATOM 3687 C C . HIS A 1 455 ? 45.033 -7.543 -20.799 1.00 26.78 455 HIS A C 1
ATOM 3689 O O . HIS A 1 455 ? 45.722 -6.976 -21.639 1.00 26.78 455 HIS A O 1
ATOM 3695 N N . PHE A 1 456 ? 43.737 -7.245 -20.660 1.00 28.86 456 PHE A N 1
ATOM 3696 C CA . PHE A 1 456 ? 43.058 -6.300 -21.566 1.00 28.86 456 PHE A CA 1
ATOM 3697 C C . PHE A 1 456 ? 42.904 -4.871 -21.000 1.00 28.86 456 PHE A C 1
ATOM 3699 O O . PHE A 1 456 ? 42.584 -3.936 -21.729 1.00 28.86 456 PHE A O 1
ATOM 3706 N N . LEU A 1 457 ? 43.148 -4.676 -19.699 1.00 27.09 457 LEU A N 1
ATOM 3707 C CA . LEU A 1 457 ? 42.925 -3.394 -19.012 1.00 27.09 457 LEU A CA 1
ATOM 3708 C C . LEU A 1 457 ? 44.120 -2.427 -19.048 1.00 27.09 457 LEU A C 1
ATOM 3710 O O . LEU A 1 457 ? 43.930 -1.236 -18.803 1.00 27.09 457 LEU A O 1
ATOM 3714 N N . ASP A 1 458 ? 45.322 -2.892 -19.393 1.00 26.94 458 ASP A N 1
ATOM 3715 C CA . ASP A 1 458 ? 46.525 -2.046 -19.361 1.00 26.94 458 ASP A CA 1
ATOM 3716 C C . ASP A 1 458 ? 46.728 -1.194 -20.627 1.00 26.94 458 ASP A C 1
ATOM 3718 O O . ASP A 1 458 ? 47.478 -0.222 -20.593 1.00 26.94 458 ASP A O 1
ATOM 3722 N N . ALA A 1 459 ? 45.989 -1.453 -21.713 1.00 26.23 459 ALA A N 1
ATOM 3723 C CA . ALA A 1 459 ? 46.097 -0.692 -22.965 1.00 26.23 459 ALA A CA 1
ATOM 3724 C C . ALA A 1 459 ? 45.163 0.538 -23.061 1.00 26.23 459 ALA A C 1
ATOM 3726 O O . ALA A 1 459 ? 45.200 1.260 -24.053 1.00 26.23 459 ALA A O 1
ATOM 3727 N N . LEU A 1 460 ? 44.325 0.806 -22.050 1.00 25.42 460 LEU A N 1
ATOM 3728 C CA . LEU A 1 460 ? 43.327 1.894 -22.072 1.00 25.42 460 LEU A CA 1
ATOM 3729 C C . LEU A 1 460 ? 43.532 2.938 -20.960 1.00 25.42 460 LEU A C 1
ATOM 3731 O O . LEU A 1 460 ? 42.577 3.518 -20.436 1.00 25.42 460 LEU A O 1
ATOM 3735 N N . LYS A 1 461 ? 44.792 3.210 -20.604 1.00 27.53 461 LYS A N 1
ATOM 3736 C CA . LYS A 1 461 ? 45.171 4.355 -19.763 1.00 27.53 461 LYS A CA 1
ATOM 3737 C C . LYS A 1 461 ? 45.801 5.471 -20.602 1.00 27.53 461 LYS A C 1
ATOM 3739 O O . LYS A 1 461 ? 47.013 5.507 -20.762 1.00 27.53 461 LYS A O 1
ATOM 3744 N N . SER A 1 462 ? 44.987 6.440 -21.023 1.00 25.34 462 SER A N 1
ATOM 3745 C CA . SER A 1 462 ? 45.397 7.853 -21.085 1.00 25.34 462 SER A CA 1
ATOM 3746 C C . SER A 1 462 ? 44.181 8.795 -21.107 1.00 25.34 462 SER A C 1
ATOM 3748 O O . SER A 1 462 ? 43.522 9.018 -22.110 1.00 25.34 462 SER A O 1
ATOM 3750 N N . ASN A 1 463 ? 43.882 9.282 -19.903 1.00 23.08 463 ASN A N 1
ATOM 3751 C CA . ASN A 1 463 ? 43.318 10.570 -19.494 1.00 23.08 463 ASN A CA 1
ATOM 3752 C C . ASN A 1 463 ? 42.149 11.266 -20.234 1.00 23.08 463 ASN A C 1
ATOM 3754 O O . ASN A 1 463 ? 42.190 11.619 -21.406 1.00 23.08 463 ASN A O 1
ATOM 3758 N N . THR A 1 464 ? 41.208 11.671 -19.363 1.00 25.09 464 THR A N 1
ATOM 3759 C CA . THR A 1 464 ? 40.338 12.866 -19.395 1.00 25.09 464 THR A CA 1
ATOM 3760 C C . THR A 1 464 ? 39.103 12.867 -20.299 1.00 25.09 464 THR A C 1
ATOM 3762 O O . THR A 1 464 ? 39.075 13.545 -21.310 1.00 25.09 464 THR A O 1
ATOM 3765 N N . PHE A 1 465 ? 38.014 12.248 -19.818 1.00 22.00 465 PHE A N 1
ATOM 3766 C CA . PHE A 1 465 ? 36.675 12.862 -19.848 1.00 22.00 465 PHE A CA 1
ATOM 3767 C C . PHE A 1 465 ? 35.931 12.520 -18.550 1.00 22.00 465 PHE A C 1
ATOM 3769 O O . PHE A 1 465 ? 35.713 11.357 -18.204 1.00 22.00 465 PHE A O 1
ATOM 3776 N N . HIS A 1 466 ? 35.649 13.563 -17.777 1.00 23.16 466 HIS A N 1
ATOM 3777 C CA . HIS A 1 466 ? 35.228 13.515 -16.385 1.00 23.16 466 HIS A CA 1
ATOM 3778 C C . HIS A 1 466 ? 33.693 13.429 -16.289 1.00 23.16 466 HIS A C 1
ATOM 3780 O O . HIS A 1 466 ? 32.990 14.208 -16.922 1.00 23.16 466 HIS A O 1
ATOM 3786 N N . THR A 1 467 ? 33.201 12.546 -15.410 1.00 24.56 467 THR A N 1
ATOM 3787 C CA . THR A 1 467 ? 31.863 12.594 -14.773 1.00 24.56 467 THR A CA 1
ATOM 3788 C C . THR A 1 467 ? 30.631 12.376 -15.675 1.00 24.56 467 THR A C 1
ATOM 3790 O O . THR A 1 467 ? 30.000 13.338 -16.077 1.00 24.56 467 THR A O 1
ATOM 3793 N N . LEU A 1 468 ? 30.272 11.100 -15.939 1.00 26.03 468 LEU A N 1
ATOM 3794 C CA . LEU A 1 468 ? 28.891 10.534 -16.050 1.00 26.03 468 LEU A CA 1
ATOM 3795 C C . LEU A 1 468 ? 28.803 9.214 -16.854 1.00 26.03 468 LEU A C 1
ATOM 3797 O O . LEU A 1 468 ? 27.791 8.526 -16.794 1.00 26.03 468 LEU A O 1
ATOM 3801 N N . GLY A 1 469 ? 29.858 8.791 -17.556 1.00 25.41 469 GLY A N 1
ATOM 3802 C CA . GLY A 1 469 ? 29.769 7.678 -18.522 1.00 25.41 469 GLY A CA 1
ATOM 3803 C C . GLY A 1 469 ? 30.094 6.254 -18.040 1.00 25.41 469 GLY A C 1
ATOM 3804 O O . GLY A 1 469 ? 30.202 5.362 -18.876 1.00 25.41 469 GLY A O 1
ATOM 3805 N N . ARG A 1 470 ? 30.322 5.986 -16.745 1.00 25.69 470 ARG A N 1
ATOM 3806 C CA . ARG A 1 470 ? 31.036 4.752 -16.327 1.00 25.69 470 ARG A CA 1
ATOM 3807 C C . ARG A 1 470 ? 30.229 3.554 -15.804 1.00 25.69 470 ARG A C 1
ATOM 3809 O O . ARG A 1 470 ? 30.859 2.567 -15.449 1.00 25.69 470 ARG A O 1
ATOM 3816 N N . CYS A 1 471 ? 28.896 3.546 -15.883 1.00 28.97 471 CYS A N 1
ATOM 3817 C CA . CYS A 1 471 ? 28.106 2.314 -15.651 1.00 28.97 471 CYS A CA 1
ATOM 3818 C C . CYS A 1 471 ? 27.430 1.737 -16.918 1.00 28.97 471 CYS A C 1
ATOM 3820 O O . CYS A 1 471 ? 26.631 0.817 -16.813 1.00 28.97 471 CYS A O 1
ATOM 3822 N N . LEU A 1 472 ? 27.745 2.252 -18.116 1.00 35.00 472 LEU A N 1
ATOM 3823 C CA . LEU A 1 472 ? 26.950 2.057 -19.348 1.00 35.00 472 LEU A CA 1
ATOM 3824 C C . LEU A 1 472 ? 27.726 1.496 -20.563 1.00 35.00 472 LEU A C 1
ATOM 3826 O O . LEU A 1 472 ? 27.232 1.524 -21.690 1.00 35.00 472 LEU A O 1
ATOM 3830 N N . ASN A 1 473 ? 28.954 1.006 -20.378 1.00 38.88 473 ASN A N 1
ATOM 3831 C CA . ASN A 1 473 ? 29.900 0.883 -21.496 1.00 38.88 473 ASN A CA 1
ATOM 3832 C C . ASN A 1 473 ? 29.653 -0.215 -22.565 1.00 38.88 473 ASN A C 1
ATOM 3834 O O . ASN A 1 473 ? 30.025 0.039 -23.711 1.00 38.88 473 ASN A O 1
ATOM 3838 N N . PRO A 1 474 ? 29.044 -1.391 -22.306 1.00 41.44 474 PRO A N 1
ATOM 3839 C CA . PRO A 1 474 ? 28.835 -2.380 -23.375 1.00 41.44 474 PRO A CA 1
ATOM 3840 C C . PRO A 1 474 ? 27.559 -2.123 -24.199 1.00 41.44 474 PRO A C 1
ATOM 3842 O O . PRO A 1 474 ? 27.586 -2.172 -25.427 1.00 41.44 474 PRO A O 1
ATOM 3845 N N . THR A 1 475 ? 26.451 -1.765 -23.551 1.00 40.22 475 THR A N 1
ATOM 3846 C CA . THR A 1 475 ? 25.123 -1.659 -24.185 1.00 40.22 475 THR A CA 1
ATOM 3847 C C . THR A 1 475 ? 24.950 -0.385 -25.006 1.00 40.22 475 THR A C 1
ATOM 3849 O O . THR A 1 475 ? 24.369 -0.428 -26.087 1.00 40.22 475 THR A O 1
ATOM 3852 N N . TYR A 1 476 ? 25.507 0.747 -24.556 1.00 48.09 476 TYR A N 1
ATOM 3853 C CA . TYR A 1 476 ? 25.509 1.982 -25.350 1.00 48.09 476 TYR A CA 1
ATOM 3854 C C . TYR A 1 476 ? 26.334 1.813 -26.631 1.00 48.09 476 TYR A C 1
ATOM 3856 O O . TYR A 1 476 ? 25.935 2.266 -27.702 1.00 48.09 476 TYR A O 1
ATOM 3864 N N . LYS A 1 477 ? 27.456 1.088 -26.543 1.00 52.00 477 LYS A N 1
ATOM 3865 C CA . LYS A 1 477 ? 28.287 0.764 -27.703 1.00 52.00 477 LYS A CA 1
ATOM 3866 C C . LYS A 1 477 ? 27.540 -0.142 -28.684 1.00 52.00 477 LYS A C 1
ATOM 3868 O O . LYS A 1 477 ? 27.552 0.151 -29.870 1.00 52.00 477 LYS A O 1
ATOM 3873 N N . GLN A 1 478 ? 26.834 -1.170 -28.209 1.00 51.53 478 GLN A N 1
ATOM 3874 C CA . GLN A 1 478 ? 26.010 -2.039 -29.062 1.00 51.53 478 GLN A CA 1
ATOM 3875 C C . GLN A 1 478 ? 24.814 -1.309 -29.687 1.00 51.53 478 GLN A C 1
ATOM 3877 O O . GLN A 1 478 ? 24.566 -1.478 -30.877 1.00 51.53 478 GLN A O 1
ATOM 3882 N N . TYR A 1 479 ? 24.129 -0.443 -28.934 1.00 58.34 479 TYR A N 1
ATOM 3883 C CA . TYR A 1 479 ? 23.080 0.441 -29.455 1.00 58.34 479 TYR A CA 1
ATOM 3884 C C . TYR A 1 479 ? 23.617 1.328 -30.588 1.00 58.34 479 TYR A C 1
ATOM 3886 O 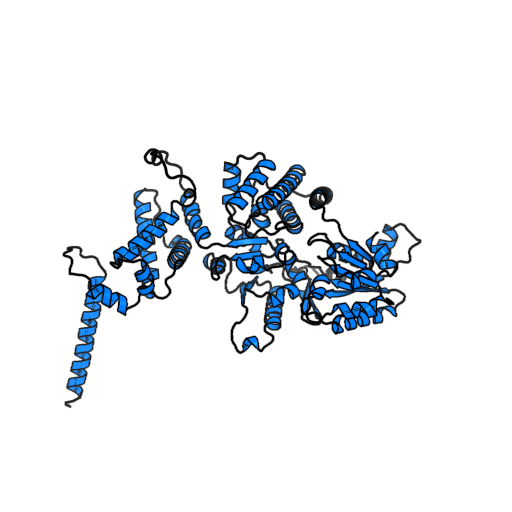O . TYR A 1 479 ? 23.051 1.344 -31.679 1.00 58.34 479 TYR A O 1
ATOM 3894 N N . GLN A 1 480 ? 24.745 2.012 -30.364 1.00 60.00 480 GLN A N 1
ATOM 3895 C CA . GLN A 1 480 ? 25.362 2.876 -31.372 1.00 60.00 480 GLN A CA 1
ATOM 3896 C C . GLN A 1 480 ? 25.902 2.077 -32.568 1.00 60.00 480 GLN A C 1
ATOM 3898 O O . GLN A 1 480 ? 25.759 2.510 -33.708 1.00 60.00 480 GLN A O 1
ATOM 3903 N N . CYS A 1 481 ? 26.467 0.888 -32.340 1.00 58.16 481 CYS A N 1
ATOM 3904 C CA . CYS A 1 481 ? 26.931 -0.009 -33.397 1.00 58.16 481 CYS A CA 1
ATOM 3905 C C . CYS A 1 481 ? 25.780 -0.547 -34.252 1.00 58.16 481 CYS A C 1
ATOM 3907 O O . CYS A 1 481 ? 25.916 -0.562 -35.471 1.00 58.16 481 CYS A O 1
ATOM 3909 N N . LEU A 1 482 ? 24.645 -0.943 -33.664 1.00 60.16 482 LEU A N 1
ATOM 3910 C CA . LEU A 1 482 ? 23.469 -1.374 -34.425 1.00 60.16 482 LEU A CA 1
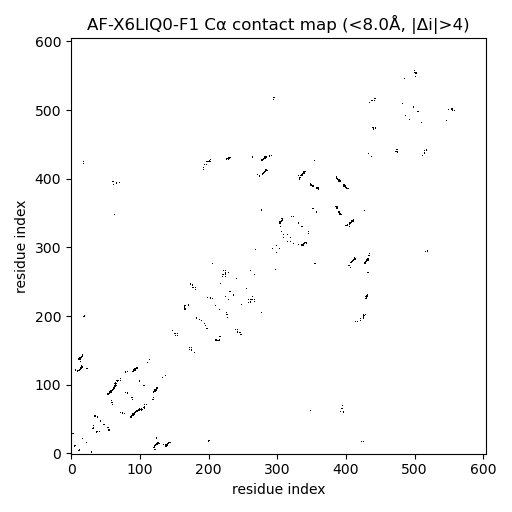ATOM 3911 C C . LEU A 1 482 ? 22.858 -0.201 -35.191 1.00 60.16 482 LEU A C 1
ATOM 3913 O O . LEU A 1 482 ? 22.581 -0.328 -36.379 1.00 60.16 482 LEU A O 1
ATOM 3917 N N . LYS A 1 483 ? 22.693 0.953 -34.537 1.00 62.72 483 LYS A N 1
ATOM 3918 C CA . LYS A 1 483 ? 22.183 2.179 -35.166 1.00 62.72 483 LYS A CA 1
ATOM 3919 C C . LYS A 1 483 ? 23.056 2.592 -36.357 1.00 62.72 483 LYS A C 1
ATOM 3921 O O . LYS A 1 483 ? 22.529 2.955 -37.403 1.00 62.72 483 LYS A O 1
ATOM 3926 N N . LYS A 1 484 ? 24.381 2.456 -36.233 1.00 64.94 484 LYS A N 1
ATOM 3927 C CA . LYS A 1 484 ? 25.346 2.658 -37.323 1.00 64.94 484 LYS A CA 1
ATOM 3928 C C . LYS A 1 484 ? 25.247 1.576 -38.406 1.00 64.94 484 LYS A C 1
ATOM 3930 O O . LYS A 1 484 ? 25.179 1.921 -39.578 1.00 64.94 484 LYS A O 1
ATOM 3935 N N . SER A 1 485 ? 25.155 0.301 -38.031 1.00 59.25 485 SER A N 1
ATOM 3936 C CA . SER A 1 485 ? 25.044 -0.820 -38.979 1.00 59.25 485 SER A CA 1
ATOM 3937 C C . SER A 1 485 ? 23.768 -0.730 -39.819 1.00 59.25 485 SER A C 1
ATOM 3939 O O . SER A 1 485 ? 23.820 -0.902 -41.028 1.00 59.25 485 SER A O 1
ATOM 3941 N N . LEU A 1 486 ? 22.628 -0.373 -39.214 1.00 60.44 486 LEU A N 1
ATOM 3942 C CA . LEU A 1 486 ? 21.367 -0.159 -39.934 1.00 60.44 486 LEU A CA 1
ATOM 3943 C C . LEU A 1 486 ? 21.464 0.998 -40.940 1.00 60.44 486 LEU A C 1
ATOM 3945 O O . LEU A 1 486 ? 20.881 0.911 -42.017 1.00 60.44 486 LEU A O 1
ATOM 3949 N N . ARG A 1 487 ? 22.226 2.055 -40.631 1.00 64.00 487 ARG A N 1
ATOM 3950 C CA . ARG A 1 487 ? 22.487 3.147 -41.585 1.00 64.00 487 ARG A CA 1
ATOM 3951 C C . ARG A 1 487 ? 23.390 2.715 -42.722 1.00 64.00 487 ARG A C 1
ATOM 3953 O O . ARG A 1 487 ? 23.082 2.999 -43.872 1.00 64.00 487 ARG A O 1
ATOM 3960 N N . GLU A 1 488 ? 24.476 2.018 -42.405 1.00 61.06 488 GLU A N 1
ATOM 3961 C CA . GLU A 1 488 ? 25.449 1.545 -43.391 1.00 61.06 488 GLU A CA 1
ATOM 3962 C C . GLU A 1 488 ? 24.837 0.505 -44.338 1.00 61.06 488 GLU A C 1
ATOM 3964 O O . GLU A 1 488 ? 25.068 0.570 -45.541 1.00 61.06 488 GLU A O 1
ATOM 3969 N N . CYS A 1 489 ? 23.987 -0.399 -43.839 1.00 59.56 489 CYS A N 1
ATOM 3970 C CA . CYS A 1 489 ? 23.277 -1.378 -44.667 1.00 59.56 489 CYS A CA 1
ATOM 3971 C C . CYS A 1 489 ? 22.287 -0.742 -45.655 1.00 59.56 489 CYS A C 1
ATOM 3973 O O . CYS A 1 489 ? 21.984 -1.349 -46.681 1.00 59.56 489 CYS A O 1
ATOM 3975 N N . HIS A 1 490 ? 21.772 0.450 -45.347 1.00 58.44 490 HIS A N 1
ATOM 3976 C CA . HIS A 1 490 ? 20.747 1.131 -46.140 1.00 58.44 490 HIS A CA 1
ATOM 3977 C C . HIS A 1 490 ? 21.232 2.442 -46.784 1.00 58.44 490 HIS A C 1
ATOM 3979 O O . HIS A 1 490 ? 20.421 3.146 -47.376 1.00 58.44 490 HIS A O 1
ATOM 3985 N N . ASN A 1 491 ? 22.537 2.745 -46.710 1.00 60.22 491 ASN A N 1
ATOM 3986 C CA . ASN A 1 491 ? 23.162 3.981 -47.208 1.00 60.22 491 ASN A CA 1
ATOM 3987 C C . ASN A 1 491 ? 22.445 5.271 -46.760 1.00 60.22 491 ASN A C 1
ATOM 3989 O O . ASN A 1 491 ? 22.316 6.213 -47.536 1.00 60.22 491 ASN A O 1
ATOM 3993 N N . LEU A 1 492 ? 21.979 5.315 -45.510 1.00 65.12 492 LEU A N 1
ATOM 3994 C CA . LEU A 1 492 ? 21.245 6.466 -44.977 1.00 65.12 492 LEU A CA 1
ATOM 3995 C C . LEU A 1 492 ? 22.198 7.557 -44.465 1.00 65.12 492 LEU A C 1
ATOM 3997 O O . LEU A 1 492 ? 23.171 7.260 -43.763 1.00 65.12 492 LEU A O 1
ATOM 4001 N N . CYS A 1 493 ? 21.892 8.819 -44.768 1.00 57.81 493 CYS A N 1
ATOM 4002 C CA . CYS A 1 493 ? 22.689 9.987 -44.391 1.00 57.81 493 CYS A CA 1
ATOM 4003 C C . CYS A 1 493 ? 22.255 10.599 -43.052 1.00 57.81 493 CYS A C 1
ATOM 4005 O O . CYS A 1 493 ? 23.089 11.172 -42.347 1.00 57.81 493 CYS A O 1
ATOM 4007 N N . THR A 1 494 ? 20.977 10.478 -42.676 1.00 61.25 494 THR A N 1
ATOM 4008 C CA . THR A 1 494 ? 20.415 11.144 -41.486 1.00 61.25 494 THR A CA 1
ATOM 4009 C C . THR A 1 494 ? 19.685 10.186 -40.538 1.00 61.25 494 THR A C 1
ATOM 4011 O O . THR A 1 494 ? 19.284 9.084 -40.907 1.00 61.25 494 THR A O 1
ATOM 4014 N N . GLU A 1 495 ? 19.525 10.577 -39.263 1.00 59.66 495 GLU A N 1
ATOM 4015 C CA . GLU A 1 495 ? 18.802 9.750 -38.278 1.00 59.66 495 GLU A CA 1
ATOM 4016 C C . GLU A 1 495 ? 17.300 9.658 -38.584 1.00 59.66 495 GLU A C 1
ATOM 4018 O O . GLU A 1 495 ? 16.684 8.627 -38.326 1.00 59.66 495 GLU A O 1
ATOM 4023 N N . THR A 1 496 ? 16.738 10.718 -39.163 1.00 64.69 496 THR A N 1
ATOM 4024 C CA . THR A 1 496 ? 15.324 10.859 -39.537 1.00 64.69 496 THR A CA 1
ATOM 4025 C C . THR A 1 496 ? 14.911 9.906 -40.658 1.00 64.69 496 THR A C 1
ATOM 4027 O O . THR A 1 496 ? 13.763 9.472 -40.715 1.00 64.69 496 THR A O 1
ATOM 4030 N N . GLU A 1 497 ? 15.853 9.489 -41.505 1.00 67.69 497 GLU A N 1
ATOM 4031 C CA . GLU A 1 497 ? 15.595 8.507 -42.562 1.00 67.69 497 GLU A CA 1
ATOM 4032 C C . GLU A 1 497 ? 15.304 7.100 -42.015 1.00 67.69 497 GLU A C 1
ATOM 4034 O O . GLU A 1 497 ? 14.624 6.323 -42.680 1.00 67.69 497 GLU A O 1
ATOM 4039 N N . LEU A 1 498 ? 15.746 6.760 -40.793 1.00 68.81 498 LEU A N 1
ATOM 4040 C CA . LEU A 1 498 ? 15.406 5.472 -40.168 1.00 68.81 498 LEU A CA 1
ATOM 4041 C C . LEU A 1 498 ? 13.913 5.384 -39.821 1.00 68.81 498 LEU A C 1
ATOM 4043 O O . LEU A 1 498 ? 13.308 4.333 -40.024 1.00 68.81 498 LEU A O 1
ATOM 4047 N N . SER A 1 499 ? 13.313 6.484 -39.353 1.00 72.38 499 SER A N 1
ATOM 4048 C CA . SER A 1 499 ? 11.865 6.570 -39.105 1.00 72.38 499 SER A CA 1
ATOM 4049 C C . SER A 1 499 ? 11.027 6.559 -40.382 1.00 72.38 499 SER A C 1
ATOM 4051 O O . SER A 1 499 ? 9.882 6.118 -40.358 1.00 72.38 499 SER A O 1
ATOM 4053 N N . GLU A 1 500 ? 11.590 7.002 -41.507 1.00 72.31 500 GLU A N 1
ATOM 4054 C CA . GLU A 1 500 ? 10.933 6.909 -42.817 1.00 72.31 500 GLU A CA 1
ATOM 4055 C C . GLU A 1 500 ? 11.083 5.518 -43.448 1.00 72.31 500 GLU A C 1
ATOM 4057 O O . GLU A 1 500 ? 10.211 5.068 -44.192 1.00 72.31 500 GLU A O 1
ATOM 4062 N N . LEU A 1 501 ? 12.197 4.834 -43.169 1.00 74.06 501 LEU A N 1
ATOM 4063 C CA . LEU A 1 501 ? 12.486 3.508 -43.701 1.00 74.06 501 LEU A CA 1
ATOM 4064 C C . LEU A 1 501 ? 11.715 2.407 -42.971 1.00 74.06 501 LEU A C 1
ATOM 4066 O O . LEU A 1 501 ? 11.298 1.445 -43.614 1.00 74.06 501 LEU A O 1
ATOM 4070 N N . PHE A 1 502 ? 11.544 2.521 -41.654 1.00 77.50 502 PHE A N 1
ATOM 4071 C CA . PHE A 1 502 ? 10.885 1.511 -40.831 1.00 77.50 502 PHE A CA 1
ATOM 4072 C C . PHE A 1 502 ? 9.599 2.068 -40.219 1.00 77.50 502 PHE A C 1
ATOM 4074 O O . PHE A 1 502 ? 9.625 3.003 -39.418 1.00 77.50 502 PHE A O 1
ATOM 4081 N N . TYR A 1 503 ? 8.463 1.466 -40.565 1.00 76.25 503 TYR A N 1
ATOM 4082 C CA . TYR A 1 503 ? 7.166 1.887 -40.055 1.00 76.25 503 TYR A CA 1
ATOM 4083 C C . TYR A 1 503 ? 7.106 1.724 -38.531 1.00 76.25 503 TYR A C 1
ATOM 4085 O O . TYR A 1 503 ? 7.386 0.650 -37.999 1.00 76.25 503 TYR A O 1
ATOM 4093 N N . GLY A 1 504 ? 6.740 2.798 -37.826 1.00 73.12 504 GLY A N 1
ATOM 4094 C CA . GLY A 1 504 ? 6.649 2.811 -36.362 1.00 73.12 504 GLY A CA 1
ATOM 4095 C C . GLY A 1 504 ? 7.990 2.903 -35.624 1.00 73.12 504 GLY A C 1
ATOM 4096 O O . GLY A 1 504 ? 8.001 2.778 -34.400 1.00 73.12 504 GLY A O 1
ATOM 4097 N N . PHE A 1 505 ? 9.106 3.136 -36.327 1.00 76.50 505 PHE A N 1
ATOM 4098 C CA . PHE A 1 505 ? 10.414 3.287 -35.693 1.00 76.50 505 PHE A CA 1
ATOM 4099 C C . PHE A 1 505 ? 10.493 4.571 -34.860 1.00 76.50 505 PHE A C 1
ATOM 4101 O O . PHE A 1 505 ? 10.198 5.671 -35.322 1.00 76.50 505 PHE A O 1
ATOM 4108 N N . ASN A 1 506 ? 10.927 4.405 -33.617 1.00 72.81 506 ASN A N 1
ATOM 4109 C CA . ASN A 1 506 ? 11.118 5.443 -32.615 1.00 72.81 506 ASN A CA 1
ATOM 4110 C C . ASN A 1 506 ? 12.394 5.167 -31.800 1.00 72.81 506 ASN A C 1
ATOM 4112 O O . ASN A 1 506 ? 13.052 4.134 -31.966 1.00 72.81 506 ASN A O 1
ATOM 4116 N N . ASP A 1 507 ? 12.720 6.068 -30.875 1.00 68.31 507 ASP A N 1
ATOM 4117 C CA . ASP A 1 507 ? 13.940 5.987 -30.062 1.00 68.31 507 ASP A CA 1
ATOM 4118 C C . ASP A 1 507 ? 14.060 4.696 -29.226 1.00 68.31 507 ASP A C 1
ATOM 4120 O O . ASP A 1 507 ? 15.172 4.283 -28.886 1.00 68.31 507 ASP A O 1
ATOM 4124 N N . ASP A 1 508 ? 12.942 4.020 -28.940 1.00 68.19 508 ASP A N 1
ATOM 4125 C CA . ASP A 1 508 ? 12.882 2.776 -28.163 1.00 68.19 508 ASP A CA 1
ATOM 4126 C C . ASP A 1 508 ? 12.779 1.508 -29.006 1.00 68.19 508 ASP A C 1
ATOM 4128 O O . ASP A 1 508 ? 12.801 0.405 -28.459 1.00 68.19 508 ASP A O 1
ATOM 4132 N N . THR A 1 509 ? 12.708 1.622 -30.331 1.00 72.62 509 THR A N 1
ATOM 4133 C CA . THR A 1 509 ? 12.558 0.453 -31.207 1.00 72.62 509 THR A CA 1
ATOM 4134 C C . THR A 1 509 ? 13.809 -0.423 -31.169 1.00 72.62 509 THR A C 1
ATOM 4136 O O . THR A 1 509 ? 13.717 -1.637 -30.999 1.00 72.62 509 THR A O 1
ATOM 4139 N N . ILE A 1 510 ? 14.995 0.191 -31.238 1.00 69.00 510 ILE A N 1
ATOM 4140 C CA . ILE A 1 510 ? 16.273 -0.520 -31.088 1.00 69.00 510 ILE A CA 1
ATOM 4141 C C . ILE A 1 510 ? 16.407 -1.148 -29.685 1.00 69.00 510 ILE A C 1
ATOM 4143 O O . ILE A 1 510 ? 16.676 -2.347 -29.609 1.00 69.00 510 ILE A O 1
ATOM 4147 N N . PRO A 1 511 ? 16.200 -0.398 -28.581 1.00 64.94 511 PRO A N 1
ATOM 4148 C CA . PRO A 1 511 ? 16.110 -0.948 -27.233 1.00 64.94 511 PRO A CA 1
ATOM 4149 C C . PRO A 1 511 ? 15.203 -2.184 -27.147 1.00 64.94 511 PRO A C 1
ATOM 4151 O O . PRO A 1 511 ? 15.635 -3.249 -26.707 1.00 64.94 511 PRO A O 1
ATOM 4154 N N . SER A 1 512 ? 13.971 -2.081 -27.636 1.00 68.25 512 SER A N 1
ATOM 4155 C CA . SER A 1 512 ? 12.990 -3.170 -27.583 1.00 68.25 512 SER A CA 1
ATOM 4156 C C . SER A 1 512 ? 13.456 -4.404 -28.364 1.00 68.25 512 SER A C 1
ATOM 4158 O O . SER A 1 512 ? 13.387 -5.520 -27.853 1.00 68.25 512 SER A O 1
ATOM 4160 N N . ALA A 1 513 ? 14.015 -4.212 -29.564 1.00 70.12 513 ALA A N 1
ATOM 4161 C CA . ALA A 1 513 ? 14.529 -5.302 -30.395 1.00 70.12 513 ALA A CA 1
ATOM 4162 C C . ALA A 1 513 ? 15.715 -6.035 -29.742 1.00 70.12 513 ALA A C 1
ATOM 4164 O O . ALA A 1 513 ? 15.771 -7.268 -29.744 1.00 70.12 513 ALA A O 1
ATOM 4165 N N . ILE A 1 514 ? 16.647 -5.287 -29.141 1.00 65.94 514 ILE A N 1
ATOM 4166 C CA . ILE A 1 514 ? 17.775 -5.867 -28.399 1.00 65.94 514 ILE A CA 1
ATOM 4167 C C . ILE A 1 514 ? 17.259 -6.649 -27.183 1.00 65.94 514 ILE A C 1
ATOM 4169 O O . ILE A 1 514 ? 17.710 -7.769 -26.950 1.00 65.94 514 ILE A O 1
ATOM 4173 N N . SER A 1 515 ? 16.293 -6.099 -26.441 1.00 65.69 515 SER A N 1
ATOM 4174 C CA . SER A 1 515 ? 15.697 -6.759 -25.275 1.00 65.69 515 SER A CA 1
ATOM 4175 C C . SER A 1 515 ? 15.067 -8.097 -25.663 1.00 65.69 515 SER A C 1
ATOM 4177 O O . SER A 1 515 ? 15.388 -9.124 -25.070 1.00 65.69 515 SER A O 1
ATOM 4179 N N . HIS A 1 516 ? 14.259 -8.108 -26.725 1.00 69.81 516 HIS A N 1
ATOM 4180 C CA . HIS A 1 516 ? 13.607 -9.310 -27.240 1.00 69.81 516 HIS A CA 1
ATOM 4181 C C . HIS A 1 516 ? 14.609 -10.411 -27.630 1.00 69.81 516 HIS A C 1
ATOM 4183 O O . HIS A 1 516 ? 14.428 -11.573 -27.275 1.00 69.81 516 HIS A O 1
ATOM 4189 N N . ILE A 1 517 ? 15.705 -10.065 -28.314 1.00 66.62 517 ILE A N 1
ATOM 4190 C CA . ILE A 1 517 ? 16.715 -11.058 -28.724 1.00 66.62 517 ILE A CA 1
ATOM 4191 C C . ILE A 1 517 ? 17.487 -11.614 -27.535 1.00 66.62 517 ILE A C 1
ATOM 4193 O O . ILE A 1 517 ? 17.790 -12.806 -27.507 1.00 66.62 517 ILE A O 1
ATOM 4197 N N . LEU A 1 518 ? 17.790 -10.779 -26.542 1.00 62.94 518 LEU A N 1
ATOM 4198 C CA . LEU A 1 518 ? 18.488 -11.224 -25.336 1.00 62.94 518 LEU A CA 1
ATOM 4199 C C . LEU A 1 518 ? 17.633 -12.160 -24.468 1.00 62.94 518 LEU A C 1
ATOM 4201 O O . LEU A 1 518 ? 18.190 -12.873 -23.636 1.00 62.94 518 LEU A O 1
ATOM 4205 N N . LEU A 1 519 ? 16.315 -12.192 -24.682 1.00 63.00 519 LEU A N 1
ATOM 4206 C CA . LEU A 1 519 ? 15.376 -13.062 -23.973 1.00 63.00 519 LEU A CA 1
ATOM 4207 C C . LEU A 1 519 ? 15.127 -14.408 -24.664 1.00 63.00 519 LEU A C 1
ATOM 4209 O O . LEU A 1 519 ? 14.540 -15.302 -24.053 1.00 63.00 519 LEU A O 1
ATOM 4213 N N . GLN A 1 520 ? 15.603 -14.601 -25.899 1.00 61.12 520 GLN A N 1
ATOM 4214 C CA . GLN A 1 520 ? 15.459 -15.882 -26.592 1.00 61.12 520 GLN A CA 1
ATOM 4215 C C . GLN A 1 520 ? 16.300 -16.985 -25.909 1.00 61.12 520 GLN A C 1
ATOM 4217 O O . GLN A 1 520 ? 17.473 -16.754 -25.596 1.00 61.12 520 GLN A O 1
ATOM 4222 N N . PRO A 1 521 ? 15.752 -18.200 -25.689 1.00 48.56 521 PRO A N 1
ATOM 4223 C CA . PRO A 1 521 ? 16.473 -19.291 -25.035 1.00 48.56 521 PRO A CA 1
ATOM 4224 C C . PRO A 1 521 ? 17.778 -19.660 -25.756 1.00 48.56 521 PRO A C 1
ATOM 4226 O O . PRO A 1 521 ? 17.824 -19.765 -26.985 1.00 48.56 521 PRO A O 1
ATOM 4229 N N . LYS A 1 522 ? 18.832 -19.959 -24.980 1.00 44.38 522 LYS A N 1
ATOM 4230 C CA . LYS A 1 522 ? 20.143 -20.426 -25.478 1.00 44.38 522 LYS A CA 1
ATOM 4231 C C . LYS A 1 522 ? 20.086 -21.719 -26.315 1.00 44.38 522 LYS A C 1
ATOM 4233 O O . LYS A 1 522 ? 21.087 -22.068 -26.923 1.00 44.38 522 LYS A O 1
ATOM 4238 N N . SER A 1 523 ? 18.947 -22.409 -26.414 1.00 38.72 523 SER A N 1
ATOM 4239 C CA . SER A 1 523 ? 18.784 -23.594 -27.272 1.00 38.72 523 SER A CA 1
ATOM 4240 C C . SER A 1 523 ? 18.864 -23.297 -28.779 1.00 38.72 523 SER A C 1
ATOM 4242 O O . SER A 1 523 ? 18.987 -24.228 -29.566 1.00 38.72 523 SER A O 1
ATOM 4244 N N . GLN A 1 524 ? 18.872 -22.023 -29.194 1.00 38.34 524 GLN A N 1
ATOM 4245 C CA . GLN A 1 524 ? 19.247 -21.609 -30.558 1.00 38.34 524 GLN A CA 1
ATOM 4246 C C . GLN A 1 524 ? 20.708 -21.120 -30.684 1.00 38.34 524 GLN A C 1
ATOM 4248 O O . GLN A 1 524 ? 21.114 -20.642 -31.742 1.00 38.34 524 GLN A O 1
ATOM 4253 N N . LEU A 1 525 ? 21.492 -21.201 -29.606 1.00 40.62 525 LEU A N 1
ATOM 4254 C CA . LEU A 1 525 ? 22.887 -20.766 -29.498 1.00 40.62 525 LEU A CA 1
ATOM 4255 C C . LEU A 1 525 ? 23.761 -21.960 -29.077 1.00 40.62 525 LEU A C 1
ATOM 4257 O O . LEU A 1 525 ? 24.396 -21.930 -28.028 1.00 40.62 525 LEU A O 1
ATOM 4261 N N . GLN A 1 526 ? 23.778 -23.033 -29.871 1.00 30.34 526 GLN A N 1
ATOM 4262 C CA . GLN A 1 526 ? 24.804 -24.068 -29.726 1.00 30.34 526 GLN A CA 1
ATOM 4263 C C . GLN A 1 526 ? 26.084 -23.642 -30.455 1.00 30.34 526 GLN A C 1
ATOM 4265 O O . GLN A 1 526 ? 26.119 -23.579 -31.684 1.00 30.34 526 GLN A O 1
ATOM 4270 N N . SER A 1 527 ? 27.128 -23.384 -29.675 1.00 30.03 527 SER A N 1
ATOM 4271 C CA . SER A 1 527 ? 28.420 -24.055 -29.832 1.00 30.03 527 SER A CA 1
ATOM 4272 C C . SER A 1 527 ? 29.109 -24.045 -28.468 1.00 30.03 527 SER A C 1
ATOM 4274 O O . SER A 1 527 ? 29.452 -22.992 -27.936 1.00 30.03 527 SER A O 1
ATOM 4276 N N . ASP A 1 528 ? 29.221 -25.228 -27.870 1.00 36.12 528 ASP A N 1
ATOM 4277 C CA . ASP A 1 528 ? 30.130 -25.479 -26.758 1.00 36.12 528 ASP A CA 1
ATOM 4278 C C . ASP A 1 528 ? 31.560 -25.331 -27.295 1.00 36.12 528 ASP A C 1
ATOM 4280 O O . ASP A 1 528 ? 31.911 -26.065 -28.218 1.00 36.12 528 ASP A O 1
ATOM 4284 N N . CYS A 1 529 ? 32.319 -24.351 -26.787 1.00 32.19 529 CYS A N 1
ATOM 4285 C CA . CYS A 1 529 ? 33.783 -24.322 -26.593 1.00 32.19 529 CYS A CA 1
ATOM 4286 C C . CYS A 1 529 ? 34.258 -22.878 -26.309 1.00 32.19 529 CYS A C 1
ATOM 4288 O O . CYS A 1 529 ? 33.807 -21.920 -26.926 1.00 32.19 529 CYS A O 1
ATOM 4290 N N . ASP A 1 530 ? 35.145 -22.720 -25.324 1.00 37.75 530 ASP A N 1
ATOM 4291 C CA . ASP A 1 530 ? 35.634 -21.437 -24.799 1.00 37.75 530 ASP A CA 1
ATOM 4292 C C . ASP A 1 530 ? 36.819 -20.867 -25.623 1.00 37.75 530 ASP A C 1
ATOM 4294 O O . ASP A 1 530 ? 37.962 -20.988 -25.184 1.00 37.75 530 ASP A O 1
ATOM 4298 N N . ASP A 1 531 ? 36.574 -20.197 -26.761 1.00 35.44 531 ASP A N 1
ATOM 4299 C CA . ASP A 1 531 ? 37.609 -19.446 -27.509 1.00 35.44 531 ASP A CA 1
ATOM 4300 C C . ASP A 1 531 ? 37.180 -18.004 -27.889 1.00 35.44 531 ASP A C 1
ATOM 4302 O O . ASP A 1 531 ? 36.028 -17.726 -28.222 1.00 35.44 531 ASP A O 1
ATOM 4306 N N . ASP A 1 532 ? 38.128 -17.052 -27.865 1.00 38.78 532 ASP A N 1
ATOM 4307 C CA . ASP A 1 532 ? 37.908 -15.604 -28.090 1.00 38.78 532 ASP A CA 1
ATOM 4308 C C . ASP A 1 532 ? 37.392 -15.240 -29.512 1.00 38.78 532 ASP A C 1
ATOM 4310 O O . ASP A 1 532 ? 36.878 -14.135 -29.723 1.00 38.78 532 ASP A O 1
ATOM 4314 N N . GLU A 1 533 ? 37.483 -16.145 -30.498 1.00 39.38 533 GLU A N 1
ATOM 4315 C CA . GLU A 1 533 ? 36.890 -15.952 -31.837 1.00 39.38 533 GLU A CA 1
ATOM 4316 C C . GLU A 1 533 ? 35.357 -16.098 -31.841 1.00 39.38 533 GLU A C 1
ATOM 4318 O O . GLU A 1 533 ? 34.668 -15.403 -32.602 1.00 39.38 533 GLU A O 1
ATOM 4323 N N . ASP A 1 534 ? 34.795 -16.896 -30.929 1.00 44.09 534 ASP A N 1
ATOM 4324 C CA . ASP A 1 534 ? 33.354 -17.154 -30.867 1.00 44.09 534 ASP A CA 1
ATOM 4325 C C . ASP A 1 534 ? 32.554 -15.956 -30.350 1.00 44.09 534 ASP A C 1
ATOM 4327 O O . ASP A 1 534 ? 31.380 -15.791 -30.690 1.00 44.09 534 ASP A O 1
ATOM 4331 N N . ILE A 1 535 ? 33.177 -15.042 -29.600 1.00 40.91 535 ILE A N 1
ATOM 4332 C CA . ILE A 1 535 ? 32.513 -13.819 -29.127 1.00 40.91 535 ILE A CA 1
ATOM 4333 C C . ILE A 1 535 ? 32.138 -12.921 -30.315 1.00 40.91 535 ILE A C 1
ATOM 4335 O O . ILE A 1 535 ? 31.005 -12.440 -30.390 1.00 40.91 535 ILE A O 1
ATOM 4339 N N . LYS A 1 536 ? 33.041 -12.750 -31.292 1.00 42.25 536 LYS A N 1
ATOM 4340 C CA . LYS A 1 536 ? 32.763 -11.973 -32.516 1.00 42.25 536 LYS A CA 1
ATOM 4341 C C . LYS A 1 536 ? 31.732 -12.669 -33.405 1.00 42.25 536 LYS A C 1
ATOM 4343 O O . LYS A 1 536 ? 30.856 -12.006 -33.962 1.00 42.25 536 LYS A O 1
ATOM 4348 N N . GLN A 1 537 ? 31.812 -13.996 -33.510 1.00 43.28 537 GLN A N 1
ATOM 4349 C CA . GLN A 1 537 ? 30.859 -14.825 -34.252 1.00 43.28 537 GLN A CA 1
ATOM 4350 C C . GLN A 1 537 ? 29.439 -14.708 -33.661 1.00 43.28 537 GLN A C 1
ATOM 4352 O O . GLN A 1 537 ? 28.455 -14.558 -34.389 1.00 43.28 537 GLN A O 1
ATOM 4357 N N . ASN A 1 538 ? 29.327 -14.721 -32.331 1.00 47.62 538 ASN A N 1
ATOM 4358 C CA . ASN A 1 538 ? 28.072 -14.609 -31.590 1.00 47.62 538 ASN A CA 1
ATOM 4359 C C . ASN A 1 538 ? 27.487 -13.185 -31.662 1.00 47.62 538 ASN A C 1
ATOM 4361 O O . ASN A 1 538 ? 26.284 -13.020 -31.864 1.00 47.62 538 ASN A O 1
ATOM 4365 N N . GLU A 1 539 ? 28.320 -12.141 -31.586 1.00 50.47 539 GLU A N 1
ATOM 4366 C CA . GLU A 1 539 ? 27.879 -10.756 -31.816 1.00 50.47 539 GLU A CA 1
ATOM 4367 C C . GLU A 1 539 ? 27.363 -10.538 -33.246 1.00 50.47 539 GLU A C 1
ATOM 4369 O O . GLU A 1 539 ? 26.324 -9.900 -33.427 1.00 50.47 539 GLU A O 1
ATOM 4374 N N . LYS A 1 540 ? 28.017 -11.125 -34.257 1.00 53.84 540 LYS A N 1
ATOM 4375 C CA . LYS A 1 540 ? 27.561 -11.062 -35.653 1.00 53.84 540 LYS A CA 1
ATOM 4376 C C . LYS A 1 540 ? 26.214 -11.768 -35.855 1.00 53.84 540 LYS A C 1
ATOM 4378 O O . LYS A 1 540 ? 25.307 -11.172 -36.428 1.00 53.84 540 LYS A O 1
ATOM 4383 N N . LYS A 1 541 ? 26.036 -12.973 -35.298 1.00 58.00 541 LYS A N 1
ATOM 4384 C CA . LYS A 1 541 ? 24.748 -13.698 -35.321 1.00 58.00 541 LYS A CA 1
ATOM 4385 C C . LYS A 1 541 ? 23.619 -12.914 -34.638 1.00 58.00 541 LYS A C 1
ATOM 4387 O O . LYS A 1 541 ? 22.489 -12.906 -35.120 1.00 58.00 541 LYS A O 1
ATOM 4392 N N . LYS A 1 542 ? 23.905 -12.226 -33.524 1.00 57.16 542 LYS A N 1
ATOM 4393 C CA . LYS A 1 542 ? 22.930 -11.341 -32.856 1.00 57.16 542 LYS A CA 1
ATOM 4394 C C . LYS A 1 542 ? 22.548 -10.148 -33.734 1.00 57.16 542 LYS A C 1
ATOM 4396 O O . LYS A 1 542 ? 21.377 -9.781 -33.772 1.00 57.16 542 LYS A O 1
ATOM 4401 N N . LEU A 1 543 ? 23.514 -9.562 -34.442 1.00 57.03 543 LEU A N 1
ATOM 4402 C CA . LEU A 1 543 ? 23.294 -8.441 -35.360 1.00 57.03 543 LEU A CA 1
ATOM 4403 C C . LEU A 1 543 ? 22.472 -8.846 -36.598 1.00 57.03 543 LEU A C 1
ATOM 4405 O O . LEU A 1 543 ? 21.619 -8.083 -37.054 1.00 57.03 543 LEU A O 1
ATOM 4409 N N . GLU A 1 544 ? 22.686 -10.059 -37.108 1.00 62.94 544 GLU A N 1
ATOM 4410 C CA . GLU A 1 544 ? 21.899 -10.648 -38.198 1.00 62.94 544 GLU A CA 1
ATOM 4411 C C . GLU A 1 544 ? 20.442 -10.874 -37.766 1.00 62.94 544 GLU A C 1
ATOM 4413 O O . GLU A 1 544 ? 19.535 -10.350 -38.410 1.00 62.94 544 GLU A O 1
ATOM 4418 N N . LYS A 1 545 ? 20.210 -11.507 -36.605 1.00 64.62 545 LYS A N 1
ATOM 4419 C CA . LYS A 1 545 ? 18.860 -11.659 -36.025 1.00 64.62 545 LYS A CA 1
ATOM 4420 C C . LYS A 1 545 ? 18.167 -10.320 -35.755 1.00 64.62 545 LYS A C 1
ATOM 4422 O O . LYS A 1 545 ? 16.965 -10.188 -35.973 1.00 64.62 545 LYS A O 1
ATOM 4427 N N . LEU A 1 546 ? 18.911 -9.313 -35.285 1.00 64.50 546 LEU A N 1
ATOM 4428 C CA . LEU A 1 546 ? 18.386 -7.952 -35.128 1.00 64.50 546 LEU A CA 1
ATOM 4429 C C . LEU A 1 546 ? 17.904 -7.419 -36.477 1.00 64.50 546 LEU A C 1
ATOM 4431 O O . LEU A 1 546 ? 16.787 -6.928 -36.572 1.00 64.50 546 LEU A O 1
ATOM 4435 N N . SER A 1 547 ? 18.713 -7.562 -37.525 1.00 64.06 547 SER A N 1
ATOM 4436 C CA . SER A 1 547 ? 18.380 -7.088 -38.872 1.00 64.06 547 SER A CA 1
ATOM 4437 C C . SER A 1 547 ? 17.165 -7.806 -39.474 1.00 64.06 547 SER A C 1
ATOM 4439 O O . SER A 1 547 ? 16.378 -7.175 -40.183 1.00 64.06 547 SER A O 1
ATOM 4441 N N . GLU A 1 548 ? 16.976 -9.091 -39.161 1.00 69.62 548 GLU A N 1
ATOM 4442 C CA . GLU A 1 548 ? 15.787 -9.866 -39.536 1.00 69.62 548 GLU A CA 1
ATOM 4443 C C . GLU A 1 548 ? 14.507 -9.327 -38.883 1.00 69.62 548 GLU A C 1
ATOM 4445 O O . GLU A 1 548 ? 13.498 -9.192 -39.573 1.00 69.62 548 GLU A O 1
ATOM 4450 N N . LEU A 1 549 ? 14.542 -8.931 -37.600 1.00 72.50 549 LEU A N 1
ATOM 4451 C CA . LEU A 1 549 ? 13.379 -8.336 -36.916 1.00 72.50 549 LEU A CA 1
ATOM 4452 C C . LEU A 1 549 ? 12.891 -7.046 -37.587 1.00 72.50 549 LEU A C 1
ATOM 4454 O O . LEU A 1 549 ? 11.698 -6.752 -37.573 1.00 72.50 549 LEU A O 1
ATOM 4458 N N . PHE A 1 550 ? 13.803 -6.278 -38.184 1.00 71.62 550 PHE A N 1
ATOM 4459 C CA . PHE A 1 550 ? 13.467 -5.036 -38.878 1.00 71.62 550 PHE A CA 1
ATOM 4460 C C . PHE A 1 550 ? 12.980 -5.256 -40.315 1.00 71.62 550 PHE A C 1
ATOM 4462 O O . PHE A 1 550 ? 12.418 -4.334 -40.905 1.00 71.62 550 PHE A O 1
ATOM 4469 N N . TYR A 1 551 ? 13.169 -6.443 -40.904 1.00 71.75 551 TYR A N 1
ATOM 4470 C CA . TYR A 1 551 ? 12.796 -6.707 -42.298 1.00 71.75 551 TYR A CA 1
ATOM 4471 C C . TYR A 1 551 ? 11.297 -6.495 -42.587 1.00 71.75 551 TYR A C 1
ATOM 4473 O O . TYR A 1 551 ? 10.995 -5.794 -43.555 1.00 71.75 551 TYR A O 1
ATOM 4481 N N . PRO A 1 552 ? 10.353 -6.986 -41.757 1.00 77.50 552 PRO A N 1
ATOM 4482 C CA . PRO A 1 552 ? 8.919 -6.798 -41.991 1.00 77.50 552 PRO A CA 1
ATOM 4483 C C . PRO A 1 552 ? 8.442 -5.349 -41.831 1.00 77.50 552 PRO A C 1
ATOM 4485 O O . PRO A 1 552 ? 7.394 -4.991 -42.357 1.00 77.50 552 PRO A O 1
ATOM 4488 N N . LEU A 1 553 ? 9.196 -4.513 -41.109 1.00 76.25 553 LEU A N 1
ATOM 4489 C CA . LEU A 1 553 ? 8.835 -3.118 -40.831 1.00 76.25 553 LEU A CA 1
ATOM 4490 C C . LEU A 1 553 ? 9.249 -2.161 -41.955 1.00 76.25 553 LEU A C 1
ATOM 4492 O O . LEU A 1 553 ? 8.960 -0.969 -41.893 1.00 76.25 553 LEU A O 1
ATOM 4496 N N . ARG A 1 554 ? 9.953 -2.659 -42.972 1.00 76.44 554 ARG A N 1
ATOM 4497 C CA . ARG A 1 554 ? 10.509 -1.860 -44.063 1.00 76.44 554 ARG A CA 1
ATOM 4498 C C . ARG A 1 554 ? 9.425 -1.254 -44.951 1.00 76.44 554 ARG A C 1
ATOM 4500 O O . ARG A 1 554 ? 8.569 -1.967 -45.463 1.00 76.44 554 ARG A O 1
ATOM 4507 N N . HIS A 1 555 ? 9.535 0.040 -45.236 1.00 76.56 555 HIS A N 1
ATOM 4508 C CA . HIS A 1 555 ? 8.677 0.737 -46.184 1.00 76.56 555 HIS A CA 1
ATOM 4509 C C . HIS A 1 555 ? 9.082 0.392 -47.633 1.00 76.56 555 HIS A C 1
ATOM 4511 O O . HIS A 1 555 ? 10.139 0.841 -48.095 1.00 76.56 555 HIS A O 1
ATOM 4517 N N . PRO A 1 556 ? 8.250 -0.332 -48.415 1.00 73.56 556 PRO A N 1
ATOM 4518 C CA . PRO A 1 556 ? 8.653 -0.835 -49.732 1.00 73.56 556 PRO A CA 1
ATOM 4519 C C . PRO A 1 556 ? 9.025 0.275 -50.724 1.00 73.56 556 PRO A C 1
ATOM 4521 O O . PRO A 1 556 ? 10.027 0.168 -51.427 1.00 73.56 556 PRO A O 1
ATOM 4524 N N . ALA A 1 557 ? 8.263 1.377 -50.742 1.00 73.06 557 ALA A N 1
ATOM 4525 C CA . ALA A 1 557 ? 8.531 2.498 -51.648 1.00 73.06 557 ALA A CA 1
ATOM 4526 C C . ALA A 1 557 ? 9.857 3.215 -51.340 1.00 73.06 557 ALA A C 1
ATOM 4528 O O . ALA A 1 557 ? 10.614 3.508 -52.258 1.00 73.06 557 ALA A O 1
ATOM 4529 N N . LYS A 1 558 ? 10.184 3.442 -50.058 1.00 70.75 558 LYS A N 1
ATOM 4530 C CA . LYS A 1 558 ? 11.433 4.104 -49.660 1.00 70.75 558 LYS A CA 1
ATOM 4531 C C . LYS A 1 558 ? 12.647 3.242 -50.005 1.00 70.75 558 LYS A C 1
ATOM 4533 O O . LYS A 1 558 ? 13.640 3.772 -50.484 1.00 70.75 558 LYS A O 1
ATOM 4538 N N . ILE A 1 559 ? 12.548 1.918 -49.853 1.00 70.69 559 ILE A N 1
ATOM 4539 C CA . ILE A 1 559 ? 13.600 0.991 -50.302 1.00 70.69 559 ILE A CA 1
ATOM 4540 C C . ILE A 1 559 ? 13.796 1.057 -51.811 1.00 70.69 559 ILE A C 1
ATOM 4542 O O . ILE A 1 559 ? 14.936 1.076 -52.265 1.00 70.69 559 ILE A O 1
ATOM 4546 N N . ALA A 1 560 ? 12.711 1.106 -52.587 1.00 66.88 560 ALA A N 1
ATOM 4547 C CA . ALA A 1 560 ? 12.806 1.247 -54.034 1.00 66.88 560 ALA A CA 1
ATOM 4548 C C . ALA A 1 560 ? 13.479 2.573 -54.432 1.00 66.88 560 ALA A C 1
ATOM 4550 O O . ALA A 1 560 ? 14.355 2.561 -55.291 1.00 66.88 560 ALA A O 1
ATOM 4551 N N . CYS A 1 561 ? 13.140 3.686 -53.770 1.00 67.44 561 CYS A N 1
ATOM 4552 C CA . CYS A 1 561 ? 13.796 4.982 -53.979 1.00 67.44 561 CYS A CA 1
ATOM 4553 C C . CYS A 1 561 ? 15.291 4.934 -53.635 1.00 67.44 561 CYS A C 1
ATOM 4555 O O . CYS A 1 561 ? 16.115 5.278 -54.476 1.00 67.44 561 CYS A O 1
ATOM 4557 N N . LEU A 1 562 ? 15.649 4.418 -52.454 1.00 66.75 562 LEU A N 1
ATOM 4558 C CA . LEU A 1 562 ? 17.048 4.267 -52.036 1.00 66.75 562 LEU A CA 1
ATOM 4559 C C . LEU A 1 562 ? 17.833 3.373 -53.004 1.00 66.75 562 LEU A C 1
ATOM 4561 O O . LEU A 1 562 ? 18.985 3.651 -53.306 1.00 66.75 562 LEU A O 1
ATOM 4565 N N . ALA A 1 563 ? 17.210 2.319 -53.539 1.00 61.84 563 ALA A N 1
ATOM 4566 C CA . ALA A 1 563 ? 17.837 1.445 -54.527 1.00 61.84 563 ALA A CA 1
ATOM 4567 C C . ALA A 1 563 ? 18.066 2.130 -55.887 1.00 61.84 563 ALA A C 1
ATOM 4569 O O . ALA A 1 563 ? 19.020 1.785 -56.578 1.00 61.84 563 ALA A O 1
ATOM 4570 N N . MET A 1 564 ? 17.217 3.090 -56.270 1.00 61.66 564 MET A N 1
ATOM 4571 C CA . MET A 1 564 ? 17.373 3.879 -57.500 1.00 61.66 564 MET A CA 1
ATOM 4572 C C . MET A 1 564 ? 18.441 4.978 -57.375 1.00 61.66 564 MET A C 1
ATOM 4574 O O . MET A 1 564 ? 18.995 5.396 -58.388 1.00 61.66 564 MET A O 1
ATOM 4578 N N . GLU A 1 565 ? 18.749 5.424 -56.155 1.00 56.81 565 GLU A N 1
ATOM 4579 C CA . GLU A 1 565 ? 19.739 6.473 -55.865 1.00 56.81 565 GLU A CA 1
ATOM 4580 C C . GLU A 1 565 ? 21.177 5.941 -55.688 1.00 56.81 565 GLU A C 1
ATOM 4582 O O . GLU A 1 565 ? 22.127 6.724 -55.661 1.00 56.81 565 GLU A O 1
ATOM 4587 N N . ILE A 1 566 ? 21.377 4.617 -55.600 1.00 55.00 566 ILE A N 1
ATOM 4588 C CA . ILE A 1 566 ? 22.709 4.004 -55.459 1.00 55.00 566 ILE A CA 1
ATOM 4589 C C . ILE A 1 566 ? 23.409 3.930 -56.833 1.00 55.00 566 ILE A C 1
ATOM 4591 O O . ILE A 1 566 ? 22.952 3.190 -57.707 1.00 55.00 566 ILE A O 1
ATOM 4595 N N . PRO A 1 567 ? 24.554 4.612 -57.049 1.00 44.19 567 PRO A N 1
ATOM 4596 C CA . PRO A 1 567 ? 25.352 4.411 -58.256 1.00 44.19 567 PRO A CA 1
ATOM 4597 C C . PRO A 1 567 ? 25.992 3.008 -58.242 1.00 44.19 567 PRO A C 1
ATOM 4599 O O . PRO A 1 567 ? 26.365 2.519 -57.169 1.00 44.19 567 PRO A O 1
ATOM 4602 N N . PRO A 1 568 ? 26.161 2.344 -59.402 1.00 41.19 568 PRO A N 1
ATOM 4603 C CA . PRO A 1 568 ? 26.693 0.985 -59.463 1.00 41.19 568 PRO A CA 1
ATOM 4604 C C . PRO A 1 568 ? 28.118 0.947 -58.894 1.00 41.19 568 PRO A C 1
ATOM 4606 O O . PRO A 1 568 ? 29.063 1.448 -59.504 1.00 41.19 568 PRO A O 1
ATOM 4609 N N . ARG A 1 569 ? 28.290 0.358 -57.705 1.00 38.44 569 ARG A N 1
ATOM 4610 C CA . ARG A 1 569 ? 29.617 0.065 -57.153 1.00 38.44 569 ARG A CA 1
ATOM 4611 C C . ARG A 1 569 ? 30.135 -1.242 -57.749 1.00 38.44 569 ARG A C 1
ATOM 4613 O O . ARG A 1 569 ? 29.497 -2.282 -57.627 1.00 38.44 569 ARG A O 1
ATOM 4620 N N . ASN A 1 570 ? 31.325 -1.180 -58.343 1.00 40.59 570 ASN A N 1
ATOM 4621 C CA . ASN A 1 570 ? 32.149 -2.344 -58.659 1.00 40.59 570 ASN A CA 1
ATOM 4622 C C . ASN A 1 570 ? 32.480 -3.107 -57.367 1.00 40.59 570 ASN A C 1
ATOM 4624 O O . ASN A 1 570 ? 33.358 -2.681 -56.619 1.00 40.59 570 ASN A O 1
ATOM 4628 N N . THR A 1 571 ? 31.830 -4.242 -57.112 1.00 33.88 571 THR A N 1
ATOM 4629 C CA . THR A 1 571 ? 32.294 -5.208 -56.105 1.00 33.88 571 THR A CA 1
ATOM 4630 C C . THR A 1 571 ? 32.096 -6.641 -56.592 1.00 33.88 571 THR A C 1
ATOM 4632 O O . THR A 1 571 ? 30.973 -7.132 -56.680 1.00 33.88 571 THR A O 1
ATOM 4635 N N . ASN A 1 572 ? 33.216 -7.317 -56.859 1.00 36.00 572 ASN A N 1
ATOM 4636 C CA . ASN A 1 572 ? 33.334 -8.764 -57.054 1.00 36.00 572 ASN A CA 1
ATOM 4637 C C . ASN A 1 572 ? 33.146 -9.521 -55.722 1.00 36.00 572 ASN A C 1
ATOM 4639 O O . ASN A 1 572 ? 34.085 -10.133 -55.217 1.00 36.00 572 ASN A O 1
ATOM 4643 N N . SER A 1 573 ? 31.956 -9.486 -55.123 1.00 34.66 573 SER A N 1
ATOM 4644 C CA . SER A 1 573 ? 31.639 -10.324 -53.957 1.00 34.66 573 SER A CA 1
ATOM 4645 C C . SER A 1 573 ? 30.268 -10.986 -54.109 1.00 34.66 573 SER A C 1
ATOM 4647 O O . SER A 1 573 ? 29.209 -10.400 -53.904 1.00 34.66 573 SER A O 1
ATOM 4649 N N . THR A 1 574 ? 30.306 -12.258 -54.494 1.00 38.28 574 THR A N 1
ATOM 4650 C CA . THR A 1 574 ? 29.175 -13.159 -54.748 1.00 38.28 574 THR A CA 1
ATOM 4651 C C . THR A 1 574 ? 28.511 -13.670 -53.465 1.00 38.28 574 THR A C 1
ATOM 4653 O O . THR A 1 574 ? 28.435 -14.875 -53.241 1.00 38.28 574 THR A O 1
ATOM 4656 N N . SER A 1 575 ? 28.001 -12.778 -52.614 1.00 44.69 575 SER A N 1
ATOM 4657 C CA . SER A 1 575 ? 27.086 -13.179 -51.533 1.00 44.69 575 SER A CA 1
ATOM 4658 C C . SER A 1 575 ? 26.284 -11.993 -50.992 1.00 44.69 575 SER A C 1
ATOM 4660 O O . SER A 1 575 ? 26.585 -11.465 -49.922 1.00 44.69 575 SER A O 1
ATOM 4662 N N . GLN A 1 576 ? 25.254 -11.559 -51.720 1.00 38.72 576 GLN A N 1
ATOM 4663 C CA . GLN A 1 576 ? 24.229 -10.663 -51.180 1.00 38.72 576 GLN A CA 1
ATOM 4664 C C . GLN A 1 576 ? 22.832 -11.007 -51.734 1.00 38.72 576 GLN A C 1
ATOM 4666 O O . GLN A 1 576 ? 22.726 -11.428 -52.888 1.00 38.72 576 GLN A O 1
ATOM 4671 N N . PRO A 1 577 ? 21.753 -10.768 -50.953 1.00 42.00 577 PRO A N 1
ATOM 4672 C CA . PRO A 1 577 ? 20.340 -11.032 -51.297 1.00 42.00 577 PRO A CA 1
ATOM 4673 C C . PRO A 1 577 ? 19.803 -10.222 -52.500 1.00 42.00 577 PRO A C 1
ATOM 4675 O O . PRO A 1 577 ? 18.613 -10.261 -52.816 1.00 42.00 577 PRO A O 1
ATOM 4678 N N . PHE A 1 578 ? 20.685 -9.498 -53.191 1.00 42.59 578 PHE A N 1
ATOM 4679 C CA . PHE A 1 578 ? 20.416 -8.716 -54.390 1.00 42.59 578 PHE A CA 1
ATOM 4680 C C . PHE A 1 578 ? 20.098 -9.596 -55.606 1.00 42.59 578 PHE A C 1
ATOM 4682 O O . PHE A 1 578 ? 19.154 -9.294 -56.332 1.00 42.59 578 PHE A O 1
ATOM 4689 N N . ASN A 1 579 ? 20.790 -10.730 -55.789 1.00 39.78 579 ASN A N 1
ATOM 4690 C CA . ASN A 1 579 ? 20.467 -11.635 -56.898 1.00 39.78 579 ASN A CA 1
ATOM 4691 C C . ASN A 1 579 ? 19.087 -12.268 -56.723 1.00 39.78 579 ASN A C 1
ATOM 4693 O O . ASN A 1 579 ? 18.359 -12.369 -57.697 1.00 39.78 579 ASN A O 1
ATOM 4697 N N . THR A 1 580 ? 18.662 -12.578 -55.497 1.00 41.56 580 THR A N 1
ATOM 4698 C CA . THR A 1 580 ? 17.335 -13.159 -55.254 1.00 41.56 580 THR A CA 1
ATOM 4699 C C . THR A 1 580 ? 16.213 -12.147 -55.494 1.00 41.56 580 THR A C 1
ATOM 4701 O O . THR A 1 580 ? 15.196 -12.511 -56.066 1.00 41.56 580 THR A O 1
ATOM 4704 N N . PHE A 1 581 ? 16.379 -10.867 -55.133 1.00 40.53 581 PHE A N 1
ATOM 4705 C CA . PHE A 1 581 ? 15.365 -9.833 -55.398 1.00 40.53 581 PHE A CA 1
ATOM 4706 C C . PHE A 1 581 ? 15.309 -9.428 -56.879 1.00 40.53 581 PHE A C 1
ATOM 4708 O O . PHE A 1 581 ? 14.221 -9.250 -57.425 1.00 40.53 581 PHE A O 1
ATOM 4715 N N . VAL A 1 582 ? 16.461 -9.343 -57.553 1.00 41.75 582 VAL A N 1
ATOM 4716 C CA . VAL A 1 582 ? 16.538 -9.093 -59.000 1.00 41.75 582 VAL A CA 1
ATOM 4717 C C . VAL A 1 582 ? 16.010 -10.296 -59.791 1.00 41.75 582 VAL A C 1
ATOM 4719 O O . VAL A 1 582 ? 15.234 -10.098 -60.720 1.00 41.75 582 VAL A O 1
ATOM 4722 N N . GLU A 1 583 ? 16.311 -11.536 -59.395 1.00 42.41 583 GLU A N 1
ATOM 4723 C CA . GLU A 1 583 ? 15.704 -12.748 -59.972 1.00 42.41 583 GLU A CA 1
ATOM 4724 C C . GLU A 1 583 ? 14.204 -12.849 -59.670 1.00 42.41 583 GLU A C 1
ATOM 4726 O O . GLU A 1 583 ? 13.438 -13.280 -60.532 1.00 42.41 583 GLU A O 1
ATOM 4731 N N . TYR A 1 584 ? 13.738 -12.400 -58.501 1.00 41.91 584 TYR A N 1
ATOM 4732 C CA . TYR A 1 584 ? 12.311 -12.364 -58.167 1.00 41.91 584 TYR A CA 1
ATOM 4733 C C . TYR A 1 584 ? 11.556 -11.297 -58.979 1.00 41.91 584 TYR A C 1
ATOM 4735 O O . TYR A 1 584 ? 10.479 -11.557 -59.504 1.00 41.91 584 TYR A O 1
ATOM 4743 N N . LEU A 1 585 ? 12.143 -10.116 -59.188 1.00 40.81 585 LEU A N 1
ATOM 4744 C CA . LEU A 1 585 ? 11.591 -9.078 -60.070 1.00 40.81 585 LEU A CA 1
ATOM 4745 C C . LEU A 1 585 ? 11.664 -9.459 -61.554 1.00 40.81 585 LEU A C 1
ATOM 4747 O O . LEU A 1 585 ? 10.753 -9.132 -62.315 1.00 40.81 585 LEU A O 1
ATOM 4751 N N . LEU A 1 586 ? 12.715 -10.164 -61.982 1.00 42.44 586 LEU A N 1
ATOM 4752 C CA . LEU A 1 586 ? 12.850 -10.676 -63.348 1.00 42.44 586 LEU A CA 1
ATOM 4753 C C . LEU A 1 586 ? 11.921 -11.870 -63.608 1.00 42.44 586 LEU A C 1
ATOM 4755 O O . LEU A 1 586 ? 11.372 -11.975 -64.706 1.00 42.44 586 LEU A O 1
ATOM 4759 N N . SER A 1 587 ? 11.686 -12.734 -62.617 1.00 43.00 587 SER A N 1
ATOM 4760 C CA . SER A 1 587 ? 10.688 -13.809 -62.699 1.00 43.00 587 SER A CA 1
ATOM 4761 C C . SER A 1 587 ? 9.264 -13.254 -62.657 1.00 43.00 587 SER A C 1
ATOM 4763 O O . SER A 1 587 ? 8.456 -13.653 -63.488 1.00 43.00 587 SER A O 1
ATOM 4765 N N . MET A 1 588 ? 8.975 -12.244 -61.830 1.00 39.84 588 MET A N 1
ATOM 4766 C CA . MET A 1 588 ? 7.705 -11.505 -61.854 1.00 39.84 588 MET A CA 1
ATOM 4767 C C . MET A 1 588 ? 7.487 -10.769 -63.182 1.00 39.84 588 MET A C 1
ATOM 4769 O O . MET A 1 588 ? 6.386 -10.815 -63.721 1.00 39.84 588 MET A O 1
ATOM 4773 N N . LYS A 1 589 ? 8.521 -10.160 -63.783 1.00 42.06 589 LYS A N 1
ATOM 4774 C CA . LYS A 1 589 ? 8.431 -9.591 -65.142 1.00 42.06 589 LYS A CA 1
ATOM 4775 C C . LYS A 1 589 ? 8.142 -10.661 -66.192 1.00 42.06 589 LYS A C 1
ATOM 4777 O O . LYS A 1 589 ? 7.318 -10.419 -67.067 1.00 42.06 589 LYS A O 1
ATOM 4782 N N . LYS A 1 590 ? 8.763 -11.842 -66.108 1.00 42.88 590 LYS A N 1
ATOM 4783 C CA . LYS A 1 590 ? 8.456 -12.971 -67.004 1.00 42.88 590 LYS A CA 1
ATOM 4784 C C . LYS A 1 590 ? 7.027 -13.479 -66.806 1.00 42.88 590 LYS A C 1
ATOM 4786 O O . LYS A 1 590 ? 6.348 -13.711 -67.796 1.00 42.88 590 LYS A O 1
ATOM 4791 N N . VAL A 1 591 ? 6.541 -13.579 -65.569 1.00 44.00 591 VAL A N 1
ATOM 4792 C CA . VAL A 1 591 ? 5.165 -13.998 -65.258 1.00 44.00 591 VAL A CA 1
ATOM 4793 C C . VAL A 1 591 ? 4.149 -12.956 -65.731 1.00 44.00 591 VAL A C 1
ATOM 4795 O O . VAL A 1 591 ? 3.167 -13.322 -66.361 1.00 44.00 591 VAL A O 1
ATOM 4798 N N . ILE A 1 592 ? 4.407 -11.661 -65.543 1.00 43.84 592 ILE A N 1
ATOM 4799 C CA . ILE A 1 592 ? 3.533 -10.578 -66.021 1.00 43.84 592 ILE A CA 1
ATOM 4800 C C . ILE A 1 592 ? 3.546 -10.487 -67.554 1.00 43.84 592 ILE A C 1
ATOM 4802 O O . ILE A 1 592 ? 2.493 -10.297 -68.152 1.00 43.84 592 ILE A O 1
ATOM 4806 N N . ILE A 1 593 ? 4.691 -10.692 -68.213 1.00 45.28 593 ILE A N 1
ATOM 4807 C CA . ILE A 1 593 ? 4.778 -10.737 -69.682 1.00 45.28 593 ILE A CA 1
ATOM 4808 C C . ILE A 1 593 ? 4.084 -11.988 -70.240 1.00 45.28 593 ILE A C 1
ATOM 4810 O O . ILE A 1 593 ? 3.381 -11.880 -71.237 1.00 45.28 593 ILE A O 1
ATOM 4814 N N . VAL A 1 594 ? 4.200 -13.152 -69.592 1.00 46.34 594 VAL A N 1
ATOM 4815 C CA . VAL A 1 594 ? 3.481 -14.380 -69.985 1.00 46.34 594 VAL A CA 1
ATOM 4816 C C . VAL A 1 594 ? 1.975 -14.246 -69.742 1.00 46.34 594 VAL A C 1
ATOM 4818 O O . VAL A 1 594 ? 1.190 -14.669 -70.585 1.00 46.34 594 VAL A O 1
ATOM 4821 N N . ILE A 1 595 ? 1.550 -13.601 -68.652 1.00 47.00 595 ILE A N 1
ATOM 4822 C CA . ILE A 1 595 ? 0.135 -13.307 -68.386 1.00 47.00 595 ILE A CA 1
ATOM 4823 C C . ILE A 1 595 ? -0.403 -12.301 -69.410 1.00 47.00 595 ILE A C 1
ATOM 4825 O O . ILE A 1 595 ? -1.472 -12.538 -69.956 1.00 47.00 595 ILE A O 1
ATOM 4829 N N . LEU A 1 596 ? 0.334 -11.236 -69.745 1.00 40.28 596 LEU A N 1
ATOM 4830 C CA . LEU A 1 596 ? -0.074 -10.240 -70.748 1.00 40.28 596 LEU A CA 1
ATOM 4831 C C . LEU A 1 596 ? -0.047 -10.787 -72.186 1.00 40.28 596 LEU A C 1
ATOM 4833 O O . LEU A 1 596 ? -0.917 -10.437 -72.981 1.00 40.28 596 LEU A O 1
ATOM 4837 N N . LEU A 1 597 ? 0.890 -11.681 -72.523 1.00 42.84 597 LEU A N 1
ATOM 4838 C CA . LEU A 1 597 ? 0.920 -12.375 -73.817 1.00 42.84 597 LEU A CA 1
ATOM 4839 C C . LEU A 1 597 ? -0.211 -13.409 -73.933 1.00 42.84 597 LEU A C 1
ATOM 4841 O O . LEU A 1 597 ? -0.858 -13.466 -74.977 1.00 42.84 597 LEU A O 1
ATOM 4845 N N . ASN A 1 598 ? -0.531 -14.143 -72.860 1.00 43.44 598 ASN A N 1
ATOM 4846 C CA . ASN A 1 598 ? -1.700 -15.032 -72.826 1.00 43.44 598 ASN A CA 1
ATOM 4847 C C . ASN A 1 598 ? -3.029 -14.255 -72.845 1.00 43.44 598 ASN A C 1
ATOM 4849 O O . ASN A 1 598 ? -3.995 -14.710 -73.455 1.00 43.44 598 ASN A O 1
ATOM 4853 N N . TYR A 1 599 ? -3.089 -13.061 -72.245 1.00 38.47 599 TYR A N 1
ATOM 4854 C CA . TYR A 1 599 ? -4.270 -12.188 -72.310 1.00 38.47 599 TYR A CA 1
ATOM 4855 C C . TYR A 1 599 ? -4.458 -11.549 -73.697 1.00 38.47 599 TYR A C 1
ATOM 4857 O O . TYR A 1 599 ? -5.586 -11.288 -74.110 1.00 38.47 599 TYR A O 1
ATOM 4865 N N . SER A 1 600 ? -3.363 -11.320 -74.428 1.00 38.69 600 SER A N 1
ATOM 4866 C CA . SER A 1 600 ? -3.374 -10.819 -75.808 1.00 38.69 600 SER A CA 1
ATOM 4867 C C . SER A 1 600 ? -3.779 -11.904 -76.818 1.00 38.69 600 SER A C 1
ATOM 4869 O O . SER A 1 600 ? -4.566 -11.630 -77.720 1.00 38.69 600 SER A O 1
ATOM 4871 N N . GLN A 1 601 ? -3.339 -13.157 -76.633 1.00 43.56 601 GLN A N 1
ATOM 4872 C CA . GLN A 1 601 ? -3.730 -14.270 -77.513 1.00 43.56 601 GLN A CA 1
ATOM 4873 C C . GLN A 1 601 ? -5.172 -14.765 -77.301 1.00 43.56 601 GLN A C 1
ATOM 4875 O O . GLN A 1 601 ? -5.783 -15.257 -78.245 1.00 43.56 601 GLN A O 1
ATOM 4880 N N . ASN A 1 602 ? -5.759 -14.577 -76.114 1.00 41.56 602 ASN A N 1
ATOM 4881 C CA . ASN A 1 602 ? -7.171 -14.905 -75.859 1.00 41.56 602 ASN A CA 1
ATOM 4882 C C . ASN A 1 602 ? -8.168 -13.822 -76.320 1.00 41.56 602 ASN A C 1
ATOM 4884 O O . ASN A 1 602 ? -9.370 -13.997 -76.148 1.00 41.56 602 ASN A O 1
ATOM 4888 N N . LYS A 1 603 ? -7.702 -12.710 -76.908 1.00 41.75 603 LYS A N 1
ATOM 4889 C CA . LYS A 1 603 ? -8.564 -11.698 -77.552 1.00 41.75 603 LYS A CA 1
ATOM 4890 C C . LYS A 1 603 ? -8.641 -11.825 -79.080 1.00 41.75 603 LYS A C 1
ATOM 4892 O O . LYS A 1 603 ? -9.368 -11.062 -79.707 1.00 41.75 603 LYS A O 1
ATOM 4897 N N . THR A 1 604 ? -7.926 -12.781 -79.671 1.00 44.81 604 THR A N 1
ATOM 4898 C CA . THR A 1 604 ? -7.955 -13.102 -81.111 1.00 44.81 604 THR A CA 1
ATOM 4899 C C . THR A 1 604 ? -8.267 -14.580 -81.372 1.00 44.81 604 THR A C 1
ATOM 4901 O O . THR A 1 604 ? -7.717 -15.194 -82.288 1.00 44.81 604 THR A O 1
ATOM 4904 N N . LYS A 1 605 ? -9.196 -15.139 -80.590 1.00 37.09 605 LYS A N 1
ATOM 4905 C CA . LYS A 1 605 ? -9.959 -16.343 -80.931 1.00 37.09 605 LYS A CA 1
ATOM 4906 C C . LYS A 1 605 ? -11.423 -16.163 -80.575 1.00 37.09 605 LYS A C 1
ATOM 4908 O O . LYS A 1 605 ? -11.679 -15.624 -79.477 1.00 37.09 605 LYS A O 1
#

Foldseek 3Di:
DVVCVCAQVQAAEEEEAAPPPCPVVVVVVVLVCLAPVNVVVNVVVVVDPPGDRAREDEQEDEDALADAQVLLVVSLVVQLVVLVDPRYAGEYEYEAVVRCLNHPRNNCVNVVVCLVDPPHYYYYYHHDDHDPSNCVSHHYDYDDPPVLVVLVVVLVVVVPPDPQFPEDSLLSVLLSQLLVQLLVQCVVVVDQLCDNCLDDNLLSVQLVVDRRPDPGCVVACLSVCQRPVQDPDPSSVVSSLVSNVVSDVDDSVVSVVRNLVHALLNSLLVQLVDLPHAFAEEAEQDPCLCCVCVLLVSDDPVQEDEDEDDPDPVVVVDPVLQVLLVVLLVCQQVLGEYEAEPNPVQLSQCVQVLLVVWDFDPVVVVVVVVVPVPDDDDDPDPPDGWIWTWGDDSSDIDIGTGDSSYHYYYYDYSVVSVVDDSSSSSSHRYHYGDLLVLLQVLVVVVPVPDDDDDPPPPVPDDDDDDDDPPSRPPRVVLLVVLLVVVCVVLVNDDSVVVCVFFPPDDPCPSSVLSSSLSSDDCVVVDDDDDDPVVVVVVSVVSSVSSVVVRVVRGDPVSSVVSVVPDDDDDDPDPDDCVVVVVVVVVVVVVVVVVVVVVVVVVVVD

Secondary structure (DSSP, 8-state):
-HHHHHHHTT-EEEEE--TTSSHHHHHHHHHHHTSTTTHHHHHHHHT-TTS--PEEEEEEEE--TT--HHHHHHHHHHHHHGGG-TTEEEEEEEETHHHHHT-TT-GGGHHHHHTTS-SSEEEEEESS---HHHHTTSEEEEPP--HHHHHHHHHHHHHHH-TT-S--HHHHHHHHHHHHHHHHHHHHHT-TT--TT-S-HHHHHHHHHHHHHS--TTT--HHHHHHTTT---HHHHHHHHHHHHHHS---HHHHHHHHHTS-HHHHHHHHHH-TTSPPEEEEESSTTGGGHHHHTTSS-TTTEEEEE----TTGGGTTHHHHHHHHHHHHHHHT-EEEEES-HHHHTTTHHHHTT--EE-THHHHHHHHHGGGS-S---------EEEEEEETTEEEEEEE-TT--EEEEEEHHHHHHS-HHHHTTSEEEEE-HHHHHHHHHHHHHTTS---TTSSTT-------SS-TT-HHHHHHHHHHHHHHHHHHT--SSHHHHHHBTT--TTHHHHHHHHHHTS-GGG-------HHHHHHHHHHHHHHHHHHHGGGB-HHHHHHHHHH-----------THHHHHHHHHHHHHHHHHHHHHHHHTT--

Sequence (605 aa):
MYAYNLCVNGFTVVLVGDPGTSKTLSLQILRDNMCQSEIENFQTRLNKKSIDLKALHVVSFQCTQNSKALRIEERWNQAISHSESKLVKPLLLLDEIGLAEHSKHSPLKVLHHLLENPKISFVGLSNWPLDAAKMNRVIVHQIPNNLDDDLKAIGEAIYKTEEHTNLPKGDIDMLVDVFKELNKQISKQKLPLCKENWLGRRDFYALIRHYMHNQVPRDSFQGVMRNLGGFRDPQFQKCLADALKKGTRKSVTEILTLMSAWEPLQCVKMNLQDENCRHCMLVCEKPYSWQLLLDHNLLSCEDAVFLFESNFAADRATMTGHDHLHKVINCMEIGKKAVLYKLKSIHECLYDMLNQRYYGNSLGVFLFFFFLSVIPPFSFFLLSENRFCRVAMEDQTRDCTVAKEFKCIVIVFKEDMENSVITYIEQFNRFVLNLFVCLILSLVCCCFLQRPKKHFLDALKSNTFHTLGRCLNPTYKQYQCLKKSLRECHNLCTETELSELFYGFNDDTIPSAISHILLQPKSQLQSDCDDDEDIKQNEKKKLEKLSELFYPLRHPAKIACLAMEIPPRNTNSTSQPFNTFVEYLLSMKKVIIVILLNYSQNKTK

pLDDT: mean 70.14, std 19.74, range [22.0, 94.06]

Mean predicted aligned error: 15.6 Å

Organism: Reticulomyxa filosa (NCBI:txid46433)

InterPro domains:
  IPR027417 P-loop containing nucleoside triphosphate hydrolase [G3DSA:3.40.50.300] (4-155)
  IPR027417 P-loop containing nucleoside triphosphate hydrolase [SSF52540] (10-209)
  IPR031248 E3 ubiquitin-protein ligase RNF213 [PTHR22605] (13-518)